Protein AF-A0A7Y5G060-F1 (afdb_monomer)

Sequence (558 aa):
VALEAPYTQWTRSRCHHPAQGDTVILSNWRYMDGGNAFTQLPQYATNIKKPFWGGWHDAADWDRNAYHLNACKTLLLAYELRPENFSDDELNIPESGNGIPDILDEARWGVDFFKRMQEDDGGIHGGIETWRHPATGVSCVTDTDQWYAYAPDPQVSFHYAAVACQMAYCLEVAGHAEFKSDYLNSARRAYDWAMHHILPGDETKVRDFRQYAAAWLFRLTGEAPFQEQFKKDNLVKTATTELELWDSHDQQWGVWTYVMTEQPNMDQGLKNMLAQAVERWAYSDHINSAEARGYRYGNDWWYPVVSGNATRPNIFPLMAAYAITGNAKYLSYCYTTCDYILGANPLNMCWVSGIGEKHPEEFMHLDSWFYNQEKGMAPGIIPYGPYWFEEGSPGGPWDPQWGRTTVYPAARLWPSHELWFENRYCPPTNEFTVHESIATAAAAFGFLSKPGGKFTGVAERKSEPVGNFRLLQNYPNPFNPATTIAFHLSAAGRVEVIIFDLSGRRVVTLLDAVRNAGSHTVAWEGKNANGEAVASGVYLAVVKFQRKTLSRKMLLVR

Nearest PDB structures (foldseek):
  4cj0-assembly1_A  TM=8.079E-01  e=3.418E-17  Acetivibrio thermocellus
  3osv-assembly3_D-3  TM=7.820E-01  e=1.694E-03  Pseudomonas aeruginosa
  3osv-assembly2_C-2  TM=7.201E-01  e=1.780E-03  Pseudomonas aeruginosa
  3c12-assembly1_A-2  TM=6.840E-01  e=2.514E-03  Xanthomonas campestris pv. campestris
  7eha-assembly1_C  TM=6.461E-01  e=3.731E-03  Salmonella enterica subsp. enterica serovar Typhimurium str. LT2

Foldseek 3Di:
DFDDPPQDPQGGDDFQFVVVVHKAWEFAAAVLVDDDCLPRQVVRTDPDIDGQDFDAQFWLFRWWFLLSLLLLVLLLLLCVLCVLLFFAQFRSDPCGPVLFGVSLVNSVRHLVRQLSQADPQLFTWGTKDFNDTDDPLDDRRRDPTHMYIHPRYLQSLLSSLLSLLSSCVSCVVSVNNVCNCVSNVSSVSSLVSSVVPQDPPCCQVNLLSLLSSLLSNCQVPVDPVSVVSNVVSDPCPALPDACDDPPGDNNPNSLLSLLPGDHPPRPVVSSVRSLSNLLVNLCVQFVVQLVPDPQSAGGGPPDFLWQQRQQFQPLVSLSSNCSNPVDCVSVVSLVSNVVSCCQSDPVSENQWALHDPHYQQAFNRSCCVNPVVVVGDDTRFGASAFDQDDPDDADPLQGLCNVQVPDPPRSNPPDRNVSGDRRRNHRTHGMHTSSGHRSSRVSSVSSVGDRPRHDPDSPPPPPPPPQDWDWDAWPPFQDAQKIKTKIFHNAWFWKWKWKAAPVRHTFDIQDTDTDGGTMDMTMDRCHGPVRHHHDFDKMKIWMDTDPDIDIDIGTYDD

Structure (mmCIF, N/CA/C/O backbone):
data_AF-A0A7Y5G060-F1
#
_entry.id   AF-A0A7Y5G060-F1
#
loop_
_atom_site.group_PDB
_atom_site.id
_atom_site.type_symbol
_atom_site.label_atom_id
_atom_site.label_alt_id
_atom_site.label_comp_id
_atom_site.label_asym_id
_atom_site.label_entity_id
_atom_site.label_seq_id
_atom_site.pdbx_PDB_ins_code
_atom_site.Cartn_x
_atom_site.Cartn_y
_atom_site.Cartn_z
_atom_site.occupancy
_atom_site.B_iso_or_equiv
_atom_site.auth_seq_id
_atom_site.auth_comp_id
_atom_site.auth_asym_id
_atom_site.auth_atom_id
_atom_site.pdbx_PDB_model_num
ATOM 1 N N . VAL A 1 1 ? 3.805 -18.579 2.756 1.00 88.12 1 VAL A N 1
ATOM 2 C CA . VAL A 1 1 ? 3.247 -19.761 2.044 1.00 88.12 1 VAL A CA 1
ATOM 3 C C . VAL A 1 1 ? 4.290 -20.372 1.124 1.00 88.12 1 VAL A C 1
ATOM 5 O O . VAL A 1 1 ? 5.342 -19.767 0.957 1.00 88.12 1 VAL A O 1
ATOM 8 N N . ALA A 1 2 ? 4.047 -21.576 0.597 1.00 91.62 2 ALA A N 1
ATOM 9 C CA . ALA A 1 2 ? 4.732 -22.003 -0.623 1.00 91.62 2 ALA A CA 1
ATOM 10 C C . ALA A 1 2 ? 4.058 -21.308 -1.817 1.00 91.62 2 ALA A C 1
ATOM 12 O O . ALA A 1 2 ? 2.860 -21.047 -1.764 1.00 91.62 2 ALA A O 1
ATOM 13 N N . LEU A 1 3 ? 4.826 -20.993 -2.852 1.00 91.38 3 LEU A N 1
ATOM 14 C CA . LEU A 1 3 ? 4.326 -20.506 -4.131 1.00 91.38 3 LEU A CA 1
ATOM 15 C C . LEU A 1 3 ? 4.361 -21.680 -5.106 1.00 91.38 3 LEU A C 1
ATOM 17 O O . LEU A 1 3 ? 5.422 -22.259 -5.336 1.00 91.38 3 LEU A O 1
ATOM 21 N N . GLU A 1 4 ? 3.223 -22.082 -5.652 1.00 90.69 4 GLU A N 1
ATOM 22 C CA . GLU A 1 4 ? 3.142 -23.291 -6.472 1.00 90.69 4 GLU A CA 1
ATOM 23 C C . GLU A 1 4 ? 2.068 -23.196 -7.555 1.00 90.69 4 GLU A C 1
ATOM 25 O O . GLU A 1 4 ? 1.219 -22.302 -7.554 1.00 90.69 4 GLU A O 1
ATOM 30 N N . ALA A 1 5 ? 2.136 -24.117 -8.515 1.00 86.69 5 ALA A N 1
ATOM 31 C CA . ALA A 1 5 ? 1.098 -24.269 -9.523 1.00 86.69 5 ALA A CA 1
ATOM 32 C C . ALA A 1 5 ? -0.219 -24.748 -8.869 1.00 86.69 5 ALA A C 1
ATOM 34 O O . ALA A 1 5 ? -0.162 -25.538 -7.927 1.00 86.69 5 ALA A O 1
ATOM 35 N N . PRO A 1 6 ? -1.397 -24.343 -9.384 1.00 86.81 6 PRO A N 1
ATOM 36 C CA . PRO A 1 6 ? -1.612 -23.546 -10.599 1.00 86.81 6 PRO A CA 1
ATOM 37 C C . PRO A 1 6 ? -1.550 -22.020 -10.393 1.00 86.81 6 PRO A C 1
ATOM 39 O O . PRO A 1 6 ? -1.682 -21.280 -11.365 1.00 86.81 6 PRO A O 1
ATOM 42 N N . TYR A 1 7 ? -1.342 -21.547 -9.163 1.00 86.44 7 TYR A N 1
ATOM 43 C CA . TYR A 1 7 ? -1.473 -20.131 -8.803 1.00 86.44 7 TYR A CA 1
ATOM 44 C C . TYR A 1 7 ? -0.363 -19.259 -9.391 1.00 86.44 7 TYR A C 1
ATOM 46 O O . TYR A 1 7 ? -0.606 -18.155 -9.870 1.00 86.44 7 TYR A O 1
ATOM 54 N N . THR A 1 8 ? 0.869 -19.771 -9.425 1.00 85.88 8 THR A N 1
ATOM 55 C CA . THR A 1 8 ? 1.995 -19.038 -10.008 1.00 85.88 8 THR A CA 1
ATOM 56 C C . THR A 1 8 ? 3.008 -19.943 -10.688 1.00 85.88 8 THR A C 1
ATOM 58 O O . THR A 1 8 ? 3.240 -21.090 -10.301 1.00 85.88 8 THR A O 1
ATOM 61 N N . GLN A 1 9 ? 3.651 -19.390 -11.714 1.00 82.94 9 GLN A N 1
ATOM 62 C CA . GLN A 1 9 ? 4.803 -19.998 -12.363 1.00 82.94 9 GLN A CA 1
ATOM 63 C C . GLN A 1 9 ? 6.103 -19.709 -11.601 1.00 82.94 9 GLN A C 1
ATOM 65 O O . GLN A 1 9 ? 7.044 -20.484 -11.739 1.00 82.94 9 GLN A O 1
ATOM 70 N N . TRP A 1 10 ? 6.170 -18.674 -10.751 1.00 87.19 10 TRP A N 1
ATOM 71 C CA . TRP A 1 10 ? 7.314 -18.381 -9.868 1.00 87.19 10 TRP A CA 1
ATOM 72 C C . TRP A 1 10 ? 7.240 -19.234 -8.602 1.00 87.19 10 TRP A C 1
ATOM 74 O O . TRP A 1 10 ? 6.983 -18.766 -7.495 1.00 87.19 10 TRP A O 1
ATOM 84 N N . THR A 1 11 ? 7.425 -20.537 -8.799 1.00 88.44 11 THR A N 1
ATOM 85 C CA . THR A 1 11 ? 7.341 -21.538 -7.740 1.00 88.44 11 THR A CA 1
ATOM 86 C C . THR A 1 11 ? 8.422 -21.339 -6.690 1.00 88.44 11 THR A C 1
ATOM 88 O O . THR A 1 11 ? 9.578 -21.106 -7.036 1.00 88.44 11 THR A O 1
ATOM 91 N N . ARG A 1 12 ? 8.065 -21.505 -5.420 1.00 90.25 12 ARG A N 1
ATOM 92 C CA . ARG A 1 12 ? 8.942 -21.346 -4.269 1.00 90.25 12 ARG A CA 1
ATOM 93 C C . ARG A 1 12 ? 8.497 -22.231 -3.122 1.00 90.25 12 ARG A C 1
ATOM 95 O O . ARG A 1 12 ? 7.341 -22.182 -2.713 1.00 90.25 12 ARG A O 1
ATOM 102 N N . SER A 1 13 ? 9.419 -22.996 -2.544 1.00 91.94 13 SER A N 1
ATOM 103 C CA . SER A 1 13 ? 9.142 -23.687 -1.280 1.00 91.94 13 SER A CA 1
ATOM 104 C C . SER A 1 13 ? 8.753 -22.681 -0.201 1.00 91.94 13 SER A C 1
ATOM 106 O O . SER A 1 13 ? 9.180 -21.528 -0.230 1.00 91.94 13 SER A O 1
ATOM 108 N N . ARG A 1 14 ? 7.967 -23.116 0.785 1.00 93.31 14 ARG A N 1
ATOM 109 C CA . ARG A 1 14 ? 7.648 -22.287 1.954 1.00 93.31 14 ARG A CA 1
ATOM 110 C C . ARG A 1 14 ? 8.937 -21.712 2.573 1.00 93.31 14 ARG A C 1
ATOM 112 O O . ARG A 1 14 ? 9.967 -22.382 2.562 1.00 93.31 14 ARG A O 1
ATOM 119 N N . CYS A 1 15 ? 8.873 -20.483 3.076 1.00 93.19 15 CYS A N 1
ATOM 120 C CA . CYS A 1 15 ? 9.932 -19.855 3.871 1.00 93.19 15 CYS A CA 1
ATOM 121 C C . CYS A 1 15 ? 9.335 -19.219 5.129 1.00 93.19 15 CYS A C 1
ATOM 123 O O . CYS A 1 15 ? 8.115 -18.998 5.175 1.00 93.19 15 CYS A O 1
ATOM 125 N N . HIS A 1 16 ? 10.206 -18.901 6.092 1.00 93.94 16 HIS A N 1
ATOM 126 C CA . HIS A 1 16 ? 9.917 -18.088 7.279 1.00 93.94 16 HIS A CA 1
ATOM 127 C C . HIS A 1 16 ? 8.633 -18.520 7.996 1.00 93.94 16 HIS A C 1
ATOM 129 O O . HIS A 1 16 ? 7.730 -17.723 8.264 1.00 93.94 16 HIS A O 1
ATOM 135 N N . HIS A 1 17 ? 8.517 -19.823 8.253 1.00 95.12 17 HIS A N 1
ATOM 136 C CA . HIS A 1 17 ? 7.314 -20.433 8.801 1.00 95.12 17 HIS A CA 1
ATOM 137 C C . HIS A 1 17 ? 7.647 -21.460 9.902 1.00 95.12 17 HIS A C 1
ATOM 139 O O . HIS A 1 17 ? 8.475 -22.340 9.685 1.00 95.12 17 HIS A O 1
ATOM 145 N N . PRO A 1 18 ? 6.925 -21.479 11.040 1.00 94.25 18 PRO A N 1
ATOM 146 C CA . PRO A 1 18 ? 7.187 -22.368 12.181 1.00 94.25 18 PRO A CA 1
ATOM 147 C C . PRO A 1 18 ? 7.260 -23.860 11.851 1.00 94.25 18 PRO A C 1
ATOM 149 O O . PRO A 1 18 ? 8.014 -24.604 12.466 1.00 94.25 18 PRO A O 1
ATOM 152 N N . ALA A 1 19 ? 6.503 -24.309 10.847 1.00 92.75 19 ALA A N 1
ATOM 153 C CA . ALA A 1 19 ? 6.589 -25.676 10.316 1.00 92.75 19 ALA A CA 1
ATOM 154 C C . ALA A 1 19 ? 7.990 -26.071 9.791 1.00 92.75 19 ALA A C 1
ATOM 156 O O . ALA A 1 19 ? 8.245 -27.257 9.609 1.00 92.75 19 ALA A O 1
ATOM 157 N N . GLN A 1 20 ? 8.881 -25.107 9.544 1.00 89.75 20 GLN A N 1
ATOM 158 C CA . GLN A 1 20 ? 10.278 -25.305 9.134 1.00 89.75 20 GLN A CA 1
ATOM 159 C C . GLN A 1 20 ? 11.261 -25.167 10.309 1.00 89.75 20 GLN A C 1
ATOM 161 O O . GLN A 1 20 ? 12.464 -25.298 10.121 1.00 89.75 20 GLN A O 1
ATOM 166 N N . GLY A 1 21 ? 10.755 -24.943 11.526 1.00 90.50 21 GLY A N 1
ATOM 167 C CA . GLY A 1 21 ? 11.561 -24.659 12.714 1.00 90.50 21 GLY A CA 1
ATOM 168 C C . GLY A 1 21 ? 11.846 -23.171 12.933 1.00 90.50 21 GLY A C 1
ATOM 169 O O . GLY A 1 21 ? 12.496 -22.826 13.921 1.00 90.50 21 GLY A O 1
ATOM 170 N N . ASP A 1 22 ? 11.338 -22.295 12.062 1.00 91.69 22 ASP A N 1
ATOM 171 C CA . ASP A 1 22 ? 11.556 -20.854 12.167 1.00 91.69 22 ASP A CA 1
ATOM 172 C C . ASP A 1 22 ? 10.872 -20.273 13.407 1.00 91.69 22 ASP A C 1
ATOM 174 O O . ASP A 1 22 ? 9.717 -20.574 13.725 1.00 91.69 22 ASP A O 1
ATOM 178 N N . THR A 1 23 ? 11.596 -19.410 14.115 1.00 95.19 23 THR A N 1
ATOM 179 C CA . THR A 1 23 ? 11.093 -18.706 15.296 1.00 95.19 23 THR A CA 1
ATOM 180 C C . THR A 1 23 ? 11.574 -17.267 15.295 1.00 95.19 23 THR A C 1
ATOM 182 O O . THR A 1 23 ? 12.684 -16.971 14.852 1.00 95.19 23 THR A O 1
ATOM 185 N N . VAL A 1 24 ? 10.745 -16.382 15.841 1.00 97.69 24 VAL A N 1
ATOM 186 C CA . VAL A 1 24 ? 11.029 -14.949 15.924 1.00 97.69 24 VAL A CA 1
ATOM 187 C C . VAL A 1 24 ? 11.282 -14.585 17.379 1.00 97.69 24 VAL A C 1
ATOM 189 O O . VAL A 1 24 ? 10.474 -14.921 18.248 1.00 97.69 24 VAL A O 1
ATOM 192 N N . ILE A 1 25 ? 12.413 -13.938 17.659 1.00 98.50 25 ILE A N 1
ATOM 193 C CA . ILE A 1 25 ? 12.756 -13.471 19.006 1.00 98.50 25 ILE A CA 1
ATOM 194 C C . ILE A 1 25 ? 12.044 -12.146 19.266 1.00 98.50 25 ILE A C 1
ATOM 196 O O . ILE A 1 25 ? 12.131 -11.224 18.463 1.00 98.50 25 ILE A O 1
ATOM 200 N N . LEU A 1 26 ? 11.354 -12.018 20.396 1.00 98.62 26 LEU A N 1
ATOM 201 C CA . LEU A 1 26 ? 10.749 -10.737 20.760 1.00 98.62 26 LEU A CA 1
ATOM 202 C C . LEU A 1 26 ? 11.822 -9.749 21.208 1.00 98.62 26 LEU A C 1
ATOM 204 O O . LEU A 1 26 ? 12.703 -10.117 21.985 1.00 98.62 26 LEU A O 1
ATOM 208 N N . SER A 1 27 ? 11.714 -8.501 20.769 1.00 98.44 27 SER A N 1
ATOM 209 C CA . SER A 1 27 ? 12.499 -7.369 21.249 1.00 98.44 27 SER A CA 1
ATOM 210 C C . SER A 1 27 ? 11.627 -6.437 22.089 1.00 98.44 27 SER A C 1
ATOM 212 O O . SER A 1 27 ? 10.432 -6.307 21.841 1.00 98.44 27 SER A O 1
ATOM 214 N N . ASN A 1 28 ? 12.228 -5.761 23.068 1.00 98.06 28 ASN A N 1
ATOM 215 C CA . ASN A 1 28 ? 11.569 -4.697 23.834 1.00 98.06 28 ASN A CA 1
ATOM 216 C C . ASN A 1 28 ? 11.631 -3.324 23.133 1.00 98.06 28 ASN A C 1
ATOM 218 O O . ASN A 1 28 ? 11.202 -2.328 23.709 1.00 98.06 28 ASN A O 1
ATOM 222 N N . TRP A 1 29 ? 12.172 -3.252 21.911 1.00 98.06 29 TRP A N 1
ATOM 223 C CA . TRP A 1 29 ? 12.238 -2.020 21.125 1.00 98.06 29 TRP A CA 1
ATOM 224 C C . TRP A 1 29 ? 10.929 -1.759 20.3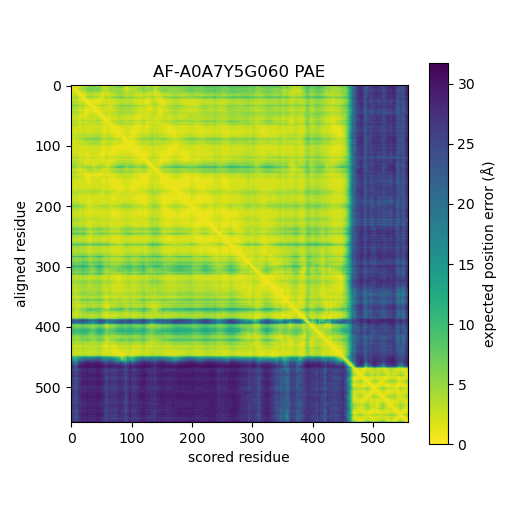73 1.00 98.06 29 TRP A C 1
ATOM 226 O O . TRP A 1 29 ? 10.482 -2.616 19.608 1.00 98.06 29 TRP A O 1
ATOM 236 N N . ARG A 1 30 ? 10.315 -0.587 20.570 1.00 97.69 30 ARG A N 1
ATOM 237 C CA . ARG A 1 30 ? 9.063 -0.210 19.894 1.00 97.69 30 ARG A CA 1
ATOM 238 C C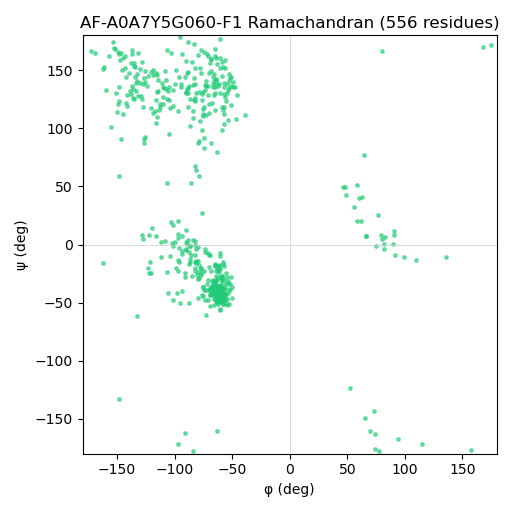 . ARG A 1 30 ? 9.343 0.319 18.492 1.00 97.69 30 ARG A C 1
ATOM 240 O O . ARG A 1 30 ? 10.396 0.896 18.232 1.00 97.69 30 ARG A O 1
ATOM 247 N N . TYR A 1 31 ? 8.383 0.158 17.591 1.00 96.44 31 TYR A N 1
ATOM 248 C CA . TYR A 1 31 ? 8.516 0.639 16.218 1.00 96.44 31 TYR A CA 1
ATOM 249 C C . TYR A 1 31 ? 8.575 2.174 16.169 1.00 96.44 31 TYR A C 1
ATOM 251 O O . TYR A 1 31 ? 9.444 2.756 15.522 1.00 96.44 31 TYR A O 1
ATOM 259 N N . MET A 1 32 ? 7.716 2.838 16.947 1.00 95.44 32 MET A N 1
ATOM 260 C CA . MET A 1 32 ? 7.609 4.298 17.032 1.00 95.44 32 MET A CA 1
ATOM 261 C C . MET A 1 32 ? 8.805 5.001 17.703 1.00 95.44 32 MET A C 1
ATOM 263 O O . MET A 1 32 ? 8.886 6.237 17.697 1.00 95.44 32 MET A O 1
ATOM 267 N N . ASP A 1 33 ? 9.723 4.241 18.309 1.00 96.00 33 ASP A N 1
ATOM 268 C CA . ASP A 1 33 ? 10.975 4.771 18.866 1.00 96.00 33 ASP A CA 1
ATOM 269 C C . ASP A 1 33 ? 12.035 5.008 17.776 1.00 96.00 33 ASP A C 1
ATOM 271 O O . ASP A 1 33 ? 12.996 5.749 17.995 1.00 96.00 33 ASP A O 1
ATOM 275 N N . GLY A 1 34 ? 11.826 4.457 16.573 1.00 93.44 34 GLY A N 1
ATOM 276 C CA . GLY A 1 34 ? 12.674 4.679 15.406 1.00 93.44 34 GLY A CA 1
ATOM 277 C C . GLY A 1 34 ? 14.089 4.119 15.569 1.00 93.44 34 GLY A C 1
ATOM 278 O O . GLY A 1 34 ? 14.315 3.111 16.239 1.00 93.44 34 GLY A O 1
ATOM 279 N N . GLY A 1 35 ? 15.064 4.769 14.930 1.00 94.38 35 GLY A N 1
ATOM 280 C CA . GLY A 1 35 ? 16.462 4.331 14.931 1.00 94.38 35 GLY A CA 1
ATOM 281 C C . GLY A 1 35 ? 16.748 3.159 13.985 1.00 94.38 35 GLY A C 1
ATOM 282 O O . GLY A 1 35 ? 15.884 2.697 13.246 1.00 94.38 35 GLY A O 1
ATOM 283 N N . ASN A 1 36 ? 17.999 2.693 13.980 1.00 95.62 36 ASN A N 1
ATOM 284 C CA . ASN A 1 36 ? 18.421 1.598 13.108 1.00 95.62 36 ASN A CA 1
ATOM 285 C C . ASN A 1 36 ? 17.963 0.239 13.669 1.00 95.62 36 ASN A C 1
ATOM 287 O O . ASN A 1 36 ? 18.540 -0.266 14.636 1.00 95.62 36 ASN A O 1
ATOM 291 N N . ALA A 1 37 ? 16.954 -0.364 13.041 1.00 95.00 37 ALA A N 1
ATOM 292 C CA . ALA A 1 37 ? 16.385 -1.650 13.442 1.00 95.00 37 ALA A CA 1
ATOM 293 C C . ALA A 1 37 ? 17.440 -2.757 13.602 1.00 95.00 37 ALA A C 1
ATOM 295 O O . ALA A 1 37 ? 17.405 -3.495 14.588 1.00 95.00 37 ALA A O 1
ATOM 296 N N . PHE A 1 38 ? 18.439 -2.789 12.713 1.00 96.38 38 PHE A N 1
ATOM 297 C CA . PHE A 1 38 ? 19.516 -3.783 12.707 1.00 96.38 38 PHE A CA 1
ATOM 298 C C . PHE A 1 38 ? 20.343 -3.799 13.990 1.00 96.38 38 PHE A C 1
ATOM 300 O O . PHE A 1 38 ? 20.885 -4.831 14.377 1.00 96.38 38 PHE A O 1
ATOM 307 N N . THR A 1 39 ? 20.434 -2.654 14.666 1.00 97.12 39 THR A N 1
ATOM 308 C CA . THR A 1 39 ? 21.139 -2.536 15.943 1.00 97.12 39 THR A CA 1
ATOM 309 C C . THR A 1 39 ? 20.188 -2.617 17.125 1.00 97.12 39 THR A C 1
ATOM 311 O O . THR A 1 39 ? 20.501 -3.270 18.117 1.00 97.12 39 THR A O 1
ATOM 314 N N . GLN A 1 40 ? 19.024 -1.970 17.025 1.00 97.81 40 GLN A N 1
ATOM 315 C CA . GLN A 1 40 ? 18.103 -1.844 18.150 1.00 97.81 40 GLN A CA 1
ATOM 316 C C . GLN A 1 40 ? 17.432 -3.184 18.479 1.00 97.81 40 GLN A C 1
ATOM 318 O O . GLN A 1 40 ? 17.433 -3.612 19.632 1.00 97.81 40 GLN A O 1
ATOM 323 N N . LEU A 1 41 ? 16.913 -3.904 17.481 1.00 97.88 41 LEU A N 1
ATOM 324 C CA . LEU 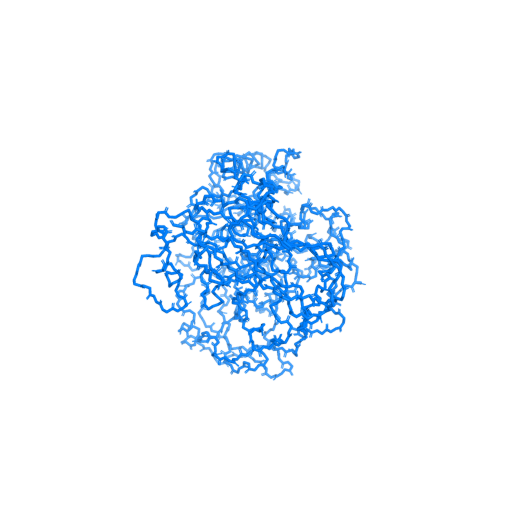A 1 41 ? 16.172 -5.139 17.737 1.00 97.88 41 LEU A CA 1
ATOM 325 C C . LEU A 1 41 ? 17.017 -6.212 18.441 1.00 97.88 41 LEU A C 1
ATOM 327 O O . LEU A 1 41 ? 16.540 -6.728 19.460 1.00 97.88 41 LEU A O 1
ATOM 331 N N . PRO A 1 42 ? 18.264 -6.504 18.008 1.00 97.75 42 PRO A N 1
ATOM 332 C CA . PRO A 1 42 ? 19.125 -7.449 18.715 1.00 97.75 42 PRO A CA 1
ATOM 333 C C . PRO A 1 42 ? 19.567 -6.944 20.089 1.00 97.75 42 PRO A C 1
ATOM 335 O O . PRO A 1 42 ? 19.663 -7.737 21.023 1.00 97.75 42 PRO A O 1
ATOM 338 N N . GLN A 1 43 ? 19.823 -5.639 20.237 1.00 97.94 43 GLN A N 1
ATOM 339 C CA . GLN A 1 43 ? 20.244 -5.047 21.511 1.00 97.94 43 GLN A CA 1
ATOM 340 C C . GLN A 1 43 ? 19.180 -5.212 22.605 1.00 97.94 43 GLN A C 1
ATOM 342 O O . GLN A 1 43 ? 19.525 -5.461 23.760 1.00 97.94 43 GLN A O 1
ATOM 347 N N . TYR A 1 44 ? 17.901 -5.090 22.245 1.00 98.25 44 TYR A N 1
ATOM 348 C CA . TYR A 1 44 ? 16.765 -5.218 23.163 1.00 98.25 44 TYR A CA 1
ATOM 349 C C . TYR A 1 44 ? 16.065 -6.581 23.070 1.00 98.25 44 TYR A C 1
ATOM 351 O O . TYR A 1 44 ? 14.935 -6.731 23.544 1.00 98.25 44 TYR A O 1
ATOM 359 N N . ALA A 1 45 ? 16.718 -7.578 22.468 1.00 98.31 45 ALA A N 1
ATOM 360 C CA . ALA A 1 45 ? 16.182 -8.922 22.331 1.00 98.31 45 ALA A CA 1
ATOM 361 C C . ALA A 1 45 ? 15.926 -9.580 23.697 1.00 98.31 45 ALA A C 1
ATOM 363 O O . ALA A 1 45 ? 16.726 -9.502 24.630 1.00 98.31 45 ALA A O 1
ATOM 364 N N . THR A 1 46 ? 14.797 -10.271 23.796 1.00 98.38 46 THR A N 1
ATOM 365 C CA . THR A 1 46 ? 14.411 -11.084 24.949 1.00 98.38 46 THR A CA 1
ATOM 366 C C . THR A 1 46 ? 14.790 -12.551 24.724 1.00 98.38 46 THR A C 1
ATOM 368 O O . THR A 1 46 ? 15.263 -12.943 23.660 1.00 98.38 46 THR A O 1
ATOM 371 N N . ASN A 1 47 ? 14.522 -13.404 25.715 1.00 97.69 47 ASN A N 1
ATOM 372 C CA . ASN A 1 47 ? 14.626 -14.859 25.557 1.00 97.69 47 ASN A CA 1
ATOM 373 C C . ASN A 1 47 ? 13.322 -15.505 25.049 1.00 97.69 47 ASN A C 1
ATOM 375 O O . ASN A 1 47 ? 13.230 -16.732 24.985 1.00 97.69 47 ASN A O 1
ATOM 379 N N . ILE A 1 48 ? 12.299 -14.705 24.729 1.00 98.19 48 ILE A N 1
ATOM 380 C CA . ILE A 1 48 ? 10.990 -15.197 24.298 1.00 98.19 48 ILE A CA 1
ATOM 381 C C . ILE A 1 48 ? 11.003 -15.374 22.783 1.00 98.19 48 ILE A C 1
ATOM 383 O O . ILE A 1 48 ? 11.370 -14.468 22.037 1.00 98.19 48 ILE A O 1
ATOM 387 N N . LYS A 1 49 ? 10.560 -16.549 22.338 1.00 97.81 49 LYS A N 1
ATOM 388 C CA . LYS A 1 49 ? 10.393 -16.890 20.928 1.00 97.81 49 LYS A CA 1
ATOM 389 C C . LYS A 1 49 ? 8.919 -17.100 20.620 1.00 97.81 49 LYS A C 1
ATOM 391 O O . LYS A 1 49 ? 8.243 -17.830 21.345 1.00 97.81 49 LYS A O 1
ATOM 396 N N . LYS A 1 50 ? 8.434 -16.494 19.538 1.00 97.56 50 LYS A N 1
ATOM 397 C CA . LYS A 1 50 ? 7.061 -16.655 19.051 1.00 97.56 50 LYS A CA 1
ATOM 398 C C . LYS A 1 50 ? 7.059 -17.249 17.637 1.00 97.56 50 LYS A C 1
ATOM 400 O O . LYS A 1 50 ? 7.962 -16.963 16.845 1.00 97.56 50 LYS A O 1
ATOM 405 N N . PRO A 1 51 ? 6.056 -18.075 17.300 1.00 96.50 51 PRO A N 1
ATOM 406 C CA . PRO A 1 51 ? 5.927 -18.688 15.985 1.00 96.50 51 PRO A CA 1
ATOM 407 C C . PRO A 1 51 ? 5.190 -17.748 15.014 1.00 96.50 51 PRO A C 1
ATOM 409 O O . PRO A 1 51 ? 4.182 -18.140 14.435 1.00 96.50 51 PRO A O 1
ATOM 412 N N . PHE A 1 52 ? 5.626 -16.494 14.866 1.00 96.94 52 PHE A N 1
ATOM 413 C CA . PHE A 1 52 ? 5.007 -15.566 13.911 1.00 96.94 52 PHE A CA 1
ATOM 414 C C . PHE A 1 52 ? 5.379 -15.941 12.464 1.00 96.94 52 PHE A C 1
ATOM 416 O O . PHE A 1 52 ? 6.510 -16.342 12.203 1.00 96.94 52 PHE A O 1
ATOM 423 N N . TRP A 1 53 ? 4.432 -15.832 11.526 1.00 96.06 53 TRP A N 1
ATOM 424 C CA . TRP A 1 53 ? 4.605 -16.216 10.110 1.00 96.06 53 TRP A CA 1
ATOM 425 C C . TRP A 1 53 ? 3.688 -15.430 9.176 1.00 96.06 53 TRP A C 1
ATOM 427 O O . TRP A 1 53 ? 2.832 -14.718 9.656 1.00 96.06 53 TRP A O 1
ATOM 437 N N . GLY A 1 54 ? 3.790 -15.569 7.856 1.00 95.31 54 GLY A N 1
ATOM 438 C CA . GLY A 1 54 ? 2.858 -14.921 6.914 1.00 95.31 54 GLY A CA 1
ATOM 439 C C . GLY A 1 54 ? 3.087 -13.414 6.759 1.00 95.31 54 GLY A C 1
ATOM 440 O O . GLY A 1 54 ? 4.158 -12.927 7.112 1.00 95.31 54 GLY A O 1
ATOM 441 N N . GLY A 1 55 ? 2.096 -12.704 6.210 1.00 95.88 55 GLY A N 1
ATOM 442 C CA . GLY A 1 55 ? 2.304 -11.354 5.678 1.00 95.88 55 GLY A CA 1
ATOM 443 C C . GLY A 1 55 ? 3.069 -11.387 4.350 1.00 95.88 55 GLY A C 1
ATOM 444 O O . GLY A 1 55 ? 3.354 -12.466 3.813 1.00 95.88 55 GLY A O 1
ATOM 445 N N . TRP A 1 56 ? 3.384 -10.212 3.818 1.00 96.25 56 TRP A N 1
ATOM 446 C CA . TRP A 1 56 ? 4.166 -10.065 2.591 1.00 96.25 56 TRP A CA 1
ATOM 447 C C . TRP A 1 56 ? 5.621 -9.769 2.916 1.00 96.25 56 TRP A C 1
ATOM 449 O O . TRP A 1 56 ? 5.901 -9.140 3.921 1.00 96.25 56 TRP A O 1
ATOM 459 N N . HIS A 1 57 ? 6.552 -10.185 2.068 1.00 95.69 57 HIS A N 1
ATOM 460 C CA . HIS A 1 57 ? 7.886 -9.588 2.098 1.00 95.69 57 HIS A CA 1
ATOM 461 C C . HIS A 1 57 ? 7.764 -8.111 1.697 1.00 95.69 57 HIS A C 1
ATOM 463 O O . HIS A 1 57 ? 7.015 -7.828 0.763 1.00 95.69 57 HIS A O 1
ATOM 469 N N . ASP A 1 58 ? 8.421 -7.184 2.403 1.00 95.31 58 ASP A N 1
ATOM 470 C CA . ASP A 1 58 ? 8.209 -5.751 2.163 1.00 95.31 58 ASP A CA 1
ATOM 471 C C . ASP A 1 58 ? 8.607 -5.319 0.762 1.00 95.31 58 ASP A C 1
ATOM 473 O O . ASP A 1 58 ? 7.875 -4.568 0.123 1.00 95.31 58 ASP A O 1
ATOM 477 N N . ALA A 1 59 ? 9.761 -5.790 0.308 1.00 94.44 59 ALA A N 1
ATOM 478 C CA . ALA A 1 59 ? 10.434 -5.258 -0.857 1.00 94.44 59 ALA A CA 1
ATOM 479 C C . ALA A 1 59 ? 11.211 -6.361 -1.588 1.00 94.44 59 ALA A C 1
ATOM 481 O O . ALA A 1 59 ? 10.690 -7.444 -1.879 1.00 94.44 59 ALA A O 1
ATOM 482 N N . ALA A 1 60 ? 12.465 -6.072 -1.930 1.00 91.25 60 ALA A N 1
ATOM 483 C CA . ALA A 1 60 ? 13.375 -7.036 -2.518 1.00 91.25 60 ALA A CA 1
ATOM 484 C C . ALA A 1 60 ? 13.960 -8.014 -1.490 1.00 91.25 60 ALA A C 1
ATOM 486 O O . ALA A 1 60 ? 14.390 -9.104 -1.880 1.00 91.25 60 ALA A O 1
ATOM 487 N N . ASP A 1 61 ? 14.010 -7.610 -0.224 1.00 91.31 61 ASP A N 1
ATOM 488 C CA . ASP A 1 61 ? 14.283 -8.424 0.953 1.00 91.31 61 ASP A CA 1
ATOM 489 C C . ASP A 1 61 ? 12.983 -8.982 1.552 1.00 91.31 61 ASP A C 1
ATOM 491 O O . ASP A 1 61 ? 11.992 -9.147 0.841 1.00 91.31 61 ASP A O 1
ATOM 495 N N . TRP A 1 62 ? 13.014 -9.434 2.809 1.00 94.38 62 TRP A N 1
ATOM 496 C CA . TRP A 1 62 ? 11.990 -10.339 3.346 1.00 94.38 62 TRP A CA 1
ATOM 497 C C . TRP A 1 62 ? 11.376 -9.882 4.663 1.00 94.38 62 TRP A C 1
ATOM 499 O O . TRP A 1 62 ? 10.660 -10.672 5.284 1.00 94.38 62 TRP A O 1
ATOM 509 N N . ASP A 1 63 ? 11.664 -8.669 5.135 1.00 95.44 63 ASP A N 1
ATOM 510 C CA . ASP A 1 63 ? 11.076 -8.147 6.365 1.00 95.44 63 ASP A CA 1
ATOM 511 C C . ASP A 1 63 ? 9.561 -7.957 6.233 1.00 95.44 63 ASP A C 1
ATOM 513 O O . ASP A 1 63 ? 8.968 -8.007 5.151 1.00 95.44 63 ASP A O 1
ATOM 517 N N . ARG A 1 64 ? 8.912 -7.851 7.392 1.00 96.12 64 ARG A N 1
ATOM 518 C CA . ARG A 1 64 ? 7.478 -7.589 7.506 1.00 96.12 64 ARG A CA 1
ATOM 519 C C . ARG A 1 64 ? 7.295 -6.393 8.415 1.00 96.12 64 ARG A C 1
ATOM 521 O O . ARG A 1 64 ? 7.214 -6.581 9.626 1.00 96.12 64 ARG A O 1
ATOM 528 N N . ASN A 1 65 ? 7.249 -5.182 7.883 1.00 93.44 65 ASN A N 1
ATOM 529 C CA . ASN A 1 65 ? 7.185 -3.978 8.711 1.00 93.44 65 ASN A CA 1
ATOM 530 C C . ASN A 1 65 ? 5.752 -3.480 8.967 1.00 93.44 65 ASN A C 1
ATOM 532 O O . ASN A 1 65 ? 4.797 -3.832 8.276 1.00 93.44 65 ASN A O 1
ATOM 536 N N . ALA A 1 66 ? 5.598 -2.609 9.969 1.00 96.25 66 ALA A N 1
ATOM 537 C CA . ALA A 1 66 ? 4.306 -2.037 10.352 1.00 96.25 66 ALA A CA 1
ATOM 538 C C . ALA A 1 66 ? 3.611 -1.213 9.247 1.00 96.25 66 ALA A C 1
ATOM 540 O O . ALA A 1 66 ? 2.386 -1.054 9.296 1.00 96.25 66 ALA A O 1
ATOM 541 N N . TYR A 1 67 ? 4.336 -0.714 8.236 1.00 94.75 67 TYR A N 1
ATOM 542 C CA . TYR A 1 67 ? 3.717 -0.035 7.094 1.00 94.75 67 TYR A CA 1
ATOM 543 C C . TYR A 1 67 ? 2.936 -0.990 6.188 1.00 94.75 67 TYR A C 1
ATOM 545 O O . TYR A 1 67 ? 2.144 -0.523 5.376 1.00 94.75 67 TYR A O 1
ATOM 553 N N . HIS A 1 68 ? 3.019 -2.311 6.368 1.00 97.81 68 HIS A N 1
ATOM 554 C CA . HIS A 1 68 ? 2.174 -3.269 5.635 1.00 97.81 68 HIS A CA 1
ATOM 555 C C . HIS A 1 68 ? 0.682 -3.094 5.945 1.00 97.81 68 HIS A C 1
ATOM 557 O O . HIS A 1 68 ? -0.173 -3.434 5.127 1.00 97.81 68 HIS A O 1
ATOM 563 N N . LEU A 1 69 ? 0.338 -2.463 7.072 1.00 98.50 69 LEU A N 1
ATOM 564 C CA . LEU A 1 69 ? -1.029 -2.008 7.338 1.00 98.50 69 LEU A CA 1
ATOM 565 C C . LEU A 1 69 ? -1.493 -0.923 6.341 1.00 98.50 69 LEU A C 1
ATOM 567 O O . LEU A 1 69 ? -2.684 -0.854 6.040 1.00 98.50 69 LEU A O 1
ATOM 571 N N . ASN A 1 70 ? -0.580 -0.132 5.754 1.00 97.69 70 ASN A N 1
ATOM 572 C CA . ASN A 1 70 ? -0.897 0.778 4.645 1.00 97.69 70 ASN A CA 1
ATOM 573 C C . ASN A 1 70 ? -1.237 0.014 3.355 1.00 97.69 70 ASN A C 1
ATOM 575 O O . ASN A 1 70 ? -2.149 0.416 2.633 1.00 97.69 70 ASN A O 1
ATOM 579 N N . ALA A 1 71 ? -0.563 -1.106 3.077 1.00 97.62 71 ALA A N 1
ATOM 580 C CA . ALA A 1 71 ? -0.946 -1.973 1.962 1.00 97.62 71 ALA A CA 1
ATOM 581 C C . ALA A 1 71 ? -2.359 -2.540 2.188 1.00 97.62 71 ALA A C 1
ATOM 583 O O . ALA A 1 71 ? -3.229 -2.418 1.332 1.00 97.62 71 ALA A O 1
ATOM 584 N N . CYS A 1 72 ? -2.636 -3.045 3.394 1.00 98.62 72 CYS A N 1
ATOM 585 C CA . CYS A 1 72 ? -3.960 -3.561 3.747 1.00 98.62 72 CYS A CA 1
ATOM 586 C C . CYS A 1 72 ? -5.062 -2.500 3.570 1.00 98.62 72 CYS A C 1
ATOM 588 O O . CYS A 1 72 ? -6.059 -2.751 2.897 1.00 98.62 72 CYS A O 1
ATOM 590 N N . LYS A 1 73 ? -4.884 -1.294 4.133 1.00 97.62 73 LYS A N 1
ATOM 591 C CA . LYS A 1 73 ? -5.918 -0.244 4.090 1.00 97.62 73 LYS A CA 1
ATOM 592 C C . LYS A 1 73 ? -6.190 0.289 2.6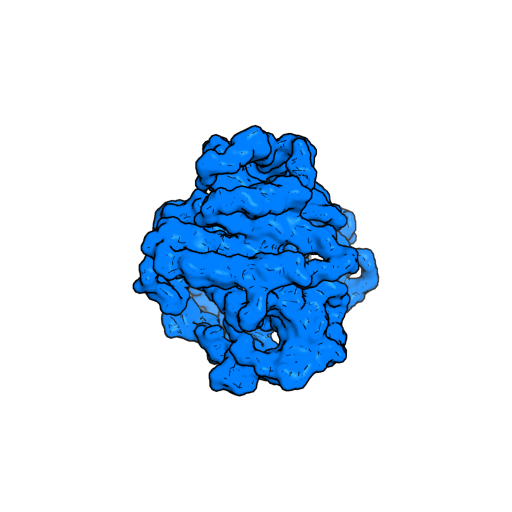81 1.00 97.62 73 LYS A C 1
ATOM 594 O O . LYS A 1 73 ? -7.310 0.700 2.397 1.00 97.62 73 LYS A O 1
ATOM 599 N N . THR A 1 74 ? -5.189 0.290 1.799 1.00 97.06 74 THR A N 1
ATOM 600 C CA . THR A 1 74 ? -5.339 0.763 0.411 1.00 97.06 74 THR A CA 1
ATOM 601 C C . THR A 1 74 ? -6.079 -0.256 -0.453 1.00 97.06 74 THR A C 1
ATOM 603 O O . THR A 1 74 ? -7.003 0.132 -1.167 1.00 97.06 74 THR A O 1
ATOM 606 N N . LEU A 1 75 ? -5.756 -1.551 -0.332 1.00 98.19 75 LEU A N 1
ATOM 607 C CA . LEU A 1 75 ? -6.515 -2.630 -0.980 1.00 98.19 75 LEU A CA 1
ATOM 608 C C . LEU A 1 75 ? -7.979 -2.630 -0.522 1.00 98.19 75 LEU A C 1
ATOM 610 O O . LEU A 1 75 ? -8.896 -2.636 -1.344 1.00 98.19 75 LEU A O 1
ATOM 614 N N . LEU A 1 76 ? -8.195 -2.531 0.793 1.00 98.75 76 LEU A N 1
ATOM 615 C CA . LEU A 1 76 ? -9.535 -2.461 1.369 1.00 98.75 76 LEU A CA 1
ATOM 616 C C . LEU A 1 76 ? -10.295 -1.205 0.939 1.00 98.75 76 LEU A C 1
ATOM 618 O O . LEU A 1 76 ? -11.488 -1.296 0.675 1.00 98.75 76 LEU A O 1
ATOM 622 N N . LEU A 1 77 ? -9.630 -0.050 0.815 1.00 98.06 77 LEU A N 1
ATOM 623 C CA . LEU A 1 77 ? -10.265 1.171 0.313 1.00 98.06 77 LEU A CA 1
ATOM 624 C C . LEU A 1 77 ? -10.767 0.986 -1.124 1.00 98.06 77 LEU A C 1
ATOM 626 O O . LEU A 1 77 ? -11.862 1.436 -1.447 1.00 98.06 77 LEU A O 1
ATOM 630 N N . ALA A 1 78 ? -9.997 0.328 -1.995 1.00 97.25 78 ALA A N 1
ATOM 631 C CA . ALA A 1 78 ? -10.437 0.093 -3.368 1.00 97.25 78 ALA A CA 1
ATOM 632 C C . ALA A 1 78 ? -11.732 -0.730 -3.405 1.00 97.25 78 ALA A C 1
ATOM 634 O O . ALA A 1 78 ? -12.687 -0.324 -4.070 1.00 97.25 78 ALA A O 1
ATOM 635 N N . TYR A 1 79 ? -11.781 -1.822 -2.634 1.00 98.00 79 TYR A N 1
ATOM 636 C CA . TYR A 1 79 ? -12.987 -2.635 -2.488 1.00 98.00 79 TYR A CA 1
ATOM 637 C C . TYR A 1 79 ? -14.139 -1.848 -1.860 1.00 98.00 79 TYR A C 1
ATOM 639 O O . TYR A 1 79 ? -15.252 -1.872 -2.369 1.00 98.00 79 TYR A O 1
ATOM 647 N N . GLU A 1 80 ? -13.882 -1.102 -0.787 1.00 97.69 80 GLU A N 1
ATOM 648 C CA . GLU A 1 80 ? -14.889 -0.303 -0.088 1.00 97.69 80 GLU A CA 1
ATOM 649 C C . GLU A 1 80 ? -15.606 0.683 -1.024 1.00 97.69 80 GLU A C 1
ATOM 651 O O . GLU A 1 80 ? -16.824 0.848 -0.941 1.00 97.69 80 GLU A O 1
ATOM 656 N N . LEU A 1 81 ? -14.857 1.343 -1.911 1.00 96.94 81 LEU A N 1
ATOM 657 C CA . LEU A 1 81 ? -15.395 2.367 -2.809 1.00 96.94 81 LEU A CA 1
ATOM 658 C C . LEU A 1 81 ? -16.061 1.798 -4.072 1.00 96.94 81 LEU A C 1
ATOM 660 O O . LEU A 1 81 ? -16.843 2.506 -4.721 1.00 96.94 81 LEU A O 1
ATOM 664 N N . ARG A 1 82 ? -15.699 0.569 -4.460 1.00 95.75 82 ARG A N 1
ATOM 665 C CA . ARG A 1 82 ? -16.102 -0.096 -5.709 1.00 95.75 82 ARG A CA 1
ATOM 666 C C . ARG A 1 82 ? -16.205 -1.617 -5.542 1.00 95.75 82 ARG A C 1
ATOM 668 O O . ARG A 1 82 ? -15.510 -2.345 -6.254 1.00 95.75 82 ARG A O 1
ATOM 675 N N . PRO A 1 83 ? -17.051 -2.136 -4.639 1.00 96.25 83 PRO A N 1
ATOM 676 C CA . PRO A 1 83 ? -17.134 -3.579 -4.414 1.00 96.25 83 PRO A CA 1
ATOM 677 C C . PRO A 1 83 ? -17.530 -4.340 -5.688 1.00 96.25 83 PRO A C 1
ATOM 679 O O . PRO A 1 83 ? -17.101 -5.467 -5.895 1.00 96.25 83 PRO A O 1
ATOM 682 N N . GLU A 1 84 ? -18.278 -3.707 -6.597 1.00 94.81 84 GLU A N 1
ATOM 683 C CA . GLU A 1 84 ? -18.686 -4.278 -7.881 1.00 94.81 84 GLU A CA 1
ATOM 684 C C . GLU A 1 84 ? -17.529 -4.571 -8.852 1.00 94.81 84 GLU A C 1
ATOM 686 O O . GLU A 1 84 ? -17.715 -5.321 -9.816 1.00 94.81 84 GLU A O 1
ATOM 691 N N . ASN A 1 85 ? -16.353 -3.975 -8.632 1.00 94.25 85 ASN A N 1
ATOM 692 C CA . ASN A 1 85 ? -15.174 -4.186 -9.471 1.00 94.25 85 ASN A CA 1
ATOM 693 C C . ASN A 1 85 ? -14.468 -5.507 -9.200 1.00 94.25 85 ASN A C 1
ATOM 695 O O . ASN A 1 85 ? -13.753 -5.976 -10.085 1.00 94.25 85 ASN A O 1
ATOM 699 N N . PHE A 1 86 ? -14.700 -6.085 -8.026 1.00 95.06 86 PHE A N 1
ATOM 700 C CA . PHE A 1 86 ? -13.955 -7.223 -7.524 1.00 95.06 86 PHE A CA 1
ATOM 701 C C . PHE A 1 86 ? -14.858 -8.441 -7.399 1.00 95.06 86 PHE A C 1
ATOM 703 O O . PHE A 1 86 ? -16.047 -8.331 -7.086 1.00 95.06 86 PHE A O 1
ATOM 710 N N . SER A 1 87 ? -14.300 -9.616 -7.650 1.00 93.56 87 SER A N 1
ATOM 711 C CA . SER A 1 87 ? -15.024 -10.878 -7.515 1.00 93.56 87 SER A CA 1
ATOM 712 C C . SER A 1 87 ? -14.135 -11.983 -6.970 1.00 93.56 87 SER A C 1
ATOM 714 O O . SER A 1 87 ? -12.915 -11.891 -7.029 1.00 93.56 87 SER A O 1
ATOM 716 N N . ASP A 1 88 ? -14.768 -13.035 -6.466 1.00 93.88 88 ASP A N 1
ATOM 717 C CA . ASP A 1 88 ? -14.104 -14.319 -6.240 1.00 93.88 88 ASP A CA 1
ATOM 718 C C . ASP A 1 88 ? -13.568 -14.880 -7.578 1.00 93.88 88 ASP A C 1
ATOM 720 O O . ASP A 1 88 ? -14.120 -14.583 -8.650 1.00 93.88 88 ASP A O 1
ATOM 724 N N . ASP A 1 89 ? -12.499 -15.673 -7.517 1.00 89.44 89 ASP A N 1
ATOM 725 C CA . ASP A 1 89 ? -11.752 -16.243 -8.648 1.00 89.44 89 ASP A CA 1
ATOM 726 C C . ASP A 1 89 ? -11.103 -15.200 -9.583 1.00 89.44 89 ASP A C 1
ATOM 728 O O . ASP A 1 89 ? -10.808 -15.486 -10.756 1.00 89.44 89 ASP A O 1
ATOM 732 N N . GLU A 1 90 ? -10.897 -13.965 -9.120 1.00 89.56 90 GLU A N 1
ATOM 733 C CA . GLU A 1 90 ? -10.376 -12.900 -9.975 1.00 89.56 90 GLU A CA 1
ATOM 734 C C . GLU A 1 90 ? -8.851 -12.863 -10.087 1.00 89.56 90 GLU A C 1
ATOM 736 O O . GLU A 1 90 ? -8.408 -12.378 -11.118 1.00 89.56 90 GLU A O 1
ATOM 741 N N . LEU A 1 91 ? -8.066 -13.325 -9.101 1.00 89.25 91 LEU A N 1
ATOM 742 C CA . LEU A 1 91 ? -6.599 -13.179 -9.002 1.00 89.25 91 LEU A CA 1
ATOM 743 C C . LEU A 1 91 ? -5.823 -14.497 -9.163 1.00 89.25 91 LEU A C 1
ATOM 745 O O . LEU A 1 91 ? -4.604 -14.450 -9.337 1.00 89.25 91 LEU A O 1
ATOM 749 N N . ASN A 1 92 ? -6.495 -15.656 -9.154 1.00 89.31 92 ASN A N 1
ATOM 750 C CA . ASN A 1 92 ? -5.855 -16.982 -9.200 1.00 89.31 92 ASN A CA 1
ATOM 751 C C . ASN A 1 92 ? -4.883 -17.204 -8.021 1.00 89.31 92 ASN A C 1
ATOM 753 O O . ASN A 1 92 ? -3.726 -17.594 -8.202 1.00 89.31 92 ASN A O 1
ATOM 757 N N . ILE A 1 93 ? -5.376 -16.962 -6.808 1.00 92.50 93 ILE A N 1
ATOM 758 C CA . ILE A 1 93 ? -4.702 -17.227 -5.526 1.00 92.50 93 ILE A CA 1
ATOM 759 C C . ILE A 1 93 ? -5.256 -18.496 -4.847 1.00 92.50 93 ILE A C 1
ATOM 761 O O . ILE A 1 93 ? -6.323 -18.968 -5.244 1.00 92.50 93 ILE A O 1
ATOM 765 N N . PRO A 1 94 ? -4.575 -19.079 -3.840 1.00 93.44 94 PRO A N 1
ATOM 766 C CA . PRO A 1 94 ? -5.036 -20.295 -3.159 1.00 93.44 94 PRO A CA 1
ATOM 767 C C . PRO A 1 94 ? -6.446 -20.236 -2.570 1.00 93.44 94 PRO A C 1
ATOM 769 O O . PRO A 1 94 ? -7.098 -21.271 -2.438 1.00 93.44 94 PRO A O 1
ATOM 772 N N . GLU A 1 95 ? -6.887 -19.043 -2.198 1.00 95.31 95 GLU A N 1
ATOM 773 C CA . GLU A 1 95 ? -8.189 -18.766 -1.614 1.00 95.31 95 GLU A CA 1
ATOM 774 C C . GLU A 1 95 ? -9.314 -18.653 -2.656 1.00 95.31 95 GLU A C 1
ATOM 776 O O . GLU A 1 95 ? -10.474 -18.767 -2.269 1.00 95.31 95 GLU A O 1
ATOM 781 N N . SER A 1 96 ? -8.985 -18.531 -3.950 1.00 93.56 96 SER A N 1
ATOM 782 C CA . SER A 1 96 ? -9.964 -18.423 -5.046 1.00 93.56 96 SER A CA 1
ATOM 783 C C . SER A 1 96 ? -10.998 -19.559 -5.001 1.00 93.56 96 SER A C 1
ATOM 785 O O . SER A 1 96 ? -10.648 -20.738 -4.847 1.00 93.56 96 SER A O 1
ATOM 787 N N . GLY A 1 97 ? -12.269 -19.209 -5.164 1.00 94.94 97 GLY A N 1
ATOM 788 C CA . GLY A 1 97 ? -13.424 -20.102 -5.148 1.00 94.94 97 GLY A CA 1
ATOM 789 C C . GLY A 1 97 ? -14.043 -20.284 -3.759 1.00 94.94 97 GLY A C 1
ATOM 790 O O . GLY A 1 97 ? -14.852 -21.201 -3.562 1.00 94.94 97 GLY A O 1
ATOM 791 N N . ASN A 1 98 ? -13.648 -19.470 -2.774 1.00 96.56 98 ASN A N 1
ATOM 792 C CA . ASN A 1 98 ? -14.159 -19.535 -1.401 1.00 96.56 98 ASN A CA 1
ATOM 793 C C . ASN A 1 98 ? -15.408 -18.652 -1.163 1.00 96.56 98 ASN A C 1
ATOM 795 O O . ASN A 1 98 ? -15.985 -18.702 -0.073 1.00 96.56 98 ASN A O 1
ATOM 799 N N . GLY A 1 99 ? -15.843 -17.884 -2.168 1.00 96.06 99 GLY A N 1
ATOM 800 C CA . GLY A 1 99 ? -16.954 -16.932 -2.116 1.00 96.06 99 GLY A CA 1
ATOM 801 C C . GLY A 1 99 ? -16.577 -15.494 -1.731 1.00 96.06 99 GLY A C 1
ATOM 802 O O . GLY A 1 99 ? -17.424 -14.610 -1.860 1.00 96.06 99 GLY A O 1
ATOM 803 N N . ILE A 1 100 ? -15.341 -15.245 -1.300 1.00 97.81 100 ILE A N 1
ATOM 804 C CA . ILE A 1 100 ? -14.798 -13.939 -0.917 1.00 97.81 100 ILE A CA 1
ATOM 805 C C . ILE A 1 100 ? -14.079 -13.339 -2.137 1.00 97.81 100 ILE A C 1
ATOM 807 O O . ILE A 1 100 ? -13.338 -14.041 -2.811 1.00 97.81 100 ILE A O 1
ATOM 811 N N . PRO A 1 101 ? -14.265 -12.044 -2.451 1.00 97.12 101 PRO A N 1
ATOM 812 C CA . PRO A 1 101 ? -13.476 -11.382 -3.487 1.00 97.12 101 PRO A CA 1
ATOM 813 C C . PRO A 1 101 ? -11.971 -11.492 -3.219 1.00 97.12 101 PRO A C 1
ATOM 815 O O . PRO A 1 101 ? -11.526 -11.090 -2.143 1.00 97.12 101 PRO A O 1
ATOM 818 N N . ASP A 1 102 ? -11.184 -11.965 -4.189 1.00 96.56 102 ASP A N 1
ATOM 819 C CA . ASP A 1 102 ? -9.775 -12.316 -3.952 1.00 96.56 102 ASP A CA 1
ATOM 820 C C . ASP A 1 102 ? -8.937 -11.128 -3.442 1.00 96.56 102 ASP A C 1
ATOM 822 O O . ASP A 1 102 ? -8.005 -11.321 -2.663 1.00 96.56 102 ASP A O 1
ATOM 826 N N . ILE A 1 103 ? -9.262 -9.879 -3.815 1.00 97.06 103 ILE A N 1
ATOM 827 C CA . ILE A 1 103 ? -8.598 -8.695 -3.239 1.00 97.06 103 ILE A CA 1
ATOM 828 C C . ILE A 1 103 ? -8.744 -8.611 -1.709 1.00 97.06 103 ILE A C 1
ATOM 830 O O . ILE A 1 103 ? -7.843 -8.119 -1.023 1.00 97.06 103 ILE A O 1
ATOM 834 N N . LEU A 1 104 ? -9.869 -9.079 -1.156 1.00 98.50 104 LEU A N 1
ATOM 835 C CA . LEU A 1 104 ? -10.093 -9.138 0.286 1.00 98.50 104 LEU A CA 1
ATOM 836 C C . LEU A 1 104 ? -9.318 -10.284 0.923 1.00 98.50 104 LEU A C 1
ATOM 838 O O . LEU A 1 104 ? -8.799 -10.092 2.020 1.00 98.50 104 LEU A O 1
ATOM 842 N N . ASP A 1 105 ? -9.196 -11.430 0.253 1.00 98.31 105 ASP A N 1
ATOM 843 C CA . ASP A 1 105 ? -8.336 -12.520 0.721 1.00 98.31 105 ASP A CA 1
ATOM 844 C C . ASP A 1 105 ? -6.865 -12.099 0.751 1.00 98.31 105 ASP A C 1
ATOM 846 O O . ASP A 1 105 ? -6.181 -12.300 1.759 1.00 98.31 105 ASP A O 1
ATOM 850 N N . GLU A 1 106 ? -6.401 -11.405 -0.289 1.00 97.94 106 GLU A N 1
ATOM 851 C CA . GLU A 1 106 ? -5.051 -10.851 -0.333 1.00 97.94 106 GLU A CA 1
ATOM 852 C C . GLU A 1 106 ? -4.854 -9.821 0.790 1.00 97.94 106 GLU A C 1
ATOM 854 O O . GLU A 1 106 ? -3.928 -9.940 1.590 1.00 97.94 106 GLU A O 1
ATOM 859 N N . ALA A 1 107 ? -5.763 -8.851 0.956 1.00 98.50 107 ALA A N 1
ATOM 860 C CA . ALA A 1 107 ? -5.686 -7.901 2.070 1.00 98.50 107 ALA A CA 1
ATOM 861 C C . ALA A 1 107 ? -5.697 -8.610 3.438 1.00 98.50 107 ALA A C 1
ATOM 863 O O . ALA A 1 107 ? -4.975 -8.222 4.363 1.00 98.50 107 ALA A O 1
ATOM 864 N N . ARG A 1 108 ? -6.487 -9.679 3.573 1.00 98.31 108 ARG A N 1
ATOM 865 C CA . ARG A 1 108 ? -6.603 -10.477 4.792 1.00 98.31 108 ARG A CA 1
ATOM 866 C C . ARG A 1 108 ? -5.326 -11.231 5.115 1.00 98.31 108 ARG A C 1
ATOM 868 O O . ARG A 1 108 ? -5.005 -11.343 6.297 1.00 98.31 108 ARG A O 1
ATOM 875 N N . TRP A 1 109 ? -4.547 -11.646 4.121 1.00 98.31 109 TRP A N 1
ATOM 876 C CA . TRP A 1 109 ? -3.216 -12.211 4.335 1.00 98.31 109 TRP A CA 1
ATOM 877 C C . TRP A 1 109 ? -2.316 -11.286 5.177 1.00 98.31 109 TRP A C 1
ATOM 879 O O . TRP A 1 109 ? -1.629 -11.741 6.102 1.00 98.31 109 TRP A O 1
ATOM 889 N N . GLY A 1 110 ? -2.373 -9.977 4.904 1.00 98.25 110 GLY A N 1
ATOM 890 C CA . GLY A 1 110 ? -1.683 -8.938 5.669 1.00 98.25 110 GLY A CA 1
ATOM 891 C C . GLY A 1 110 ? -2.340 -8.623 7.020 1.00 98.25 110 GLY A C 1
ATOM 892 O O . GLY A 1 110 ? -1.652 -8.542 8.037 1.00 98.25 110 GLY A O 1
ATOM 893 N N . VAL A 1 111 ? -3.670 -8.499 7.087 1.00 98.81 111 VAL A N 1
ATOM 894 C CA . VAL A 1 111 ? -4.368 -8.211 8.360 1.00 98.81 111 VAL A CA 1
ATOM 895 C C . VAL A 1 111 ? -4.198 -9.353 9.368 1.00 98.81 111 VAL A C 1
ATOM 897 O O . VAL A 1 111 ? -3.890 -9.114 10.539 1.00 98.81 111 VAL A O 1
ATOM 900 N N . ASP A 1 112 ? -4.318 -10.603 8.917 1.00 98.69 112 ASP A N 1
ATOM 901 C CA . ASP A 1 112 ? -4.176 -11.789 9.764 1.00 98.69 112 ASP A CA 1
ATOM 902 C C . ASP A 1 112 ? -2.733 -11.977 10.254 1.00 98.69 112 ASP A C 1
ATOM 904 O O . ASP A 1 112 ? -2.510 -12.593 11.302 1.00 98.69 112 ASP A O 1
ATOM 908 N N . PHE A 1 113 ? -1.744 -11.410 9.554 1.00 98.69 113 PHE A N 1
ATOM 909 C CA . PHE A 1 113 ? -0.375 -11.312 10.055 1.00 98.69 113 PHE A CA 1
ATOM 910 C C . PHE A 1 113 ? -0.286 -10.508 11.345 1.00 98.69 113 PHE A C 1
ATOM 912 O O . PHE A 1 113 ? 0.155 -11.051 12.362 1.00 98.69 113 PHE A O 1
ATOM 919 N N . PHE A 1 114 ? -0.785 -9.274 11.344 1.00 98.75 114 PHE A N 1
ATOM 920 C CA . PHE A 1 114 ? -0.788 -8.441 12.545 1.00 98.75 114 PHE A CA 1
ATOM 921 C C . PHE A 1 114 ? -1.710 -8.988 13.633 1.00 98.75 114 PHE A C 1
ATOM 923 O O . PHE A 1 114 ? -1.355 -8.944 14.809 1.00 98.75 114 PHE A O 1
ATOM 930 N N . LYS A 1 115 ? -2.839 -9.604 13.262 1.00 98.69 115 LYS A N 1
ATOM 931 C CA . LYS A 1 115 ? -3.725 -10.274 14.222 1.00 98.69 115 LYS A CA 1
ATOM 932 C C . LYS A 1 115 ? -3.023 -11.401 14.981 1.00 98.69 115 LYS A C 1
ATOM 934 O O . LYS A 1 115 ? -3.186 -11.536 16.188 1.00 98.69 115 LYS A O 1
ATOM 939 N N . ARG A 1 116 ? -2.218 -12.217 14.296 1.00 98.12 116 ARG A N 1
ATOM 940 C CA . ARG A 1 116 ? -1.398 -13.267 14.933 1.00 98.12 116 ARG A CA 1
ATOM 941 C C . ARG A 1 116 ? -0.241 -12.709 15.759 1.00 98.12 116 ARG A C 1
ATOM 943 O O . ARG A 1 116 ? 0.296 -13.432 16.591 1.00 98.12 116 ARG A O 1
ATOM 950 N N . MET A 1 117 ? 0.142 -11.462 15.509 1.00 98.44 117 MET A N 1
ATOM 951 C CA . MET A 1 117 ? 1.097 -10.691 16.301 1.00 98.44 117 MET A CA 1
ATOM 952 C C . MET A 1 117 ? 0.420 -9.882 17.418 1.00 98.44 117 MET A C 1
ATOM 954 O O . MET A 1 117 ? 1.052 -9.008 18.007 1.00 98.44 117 MET A O 1
ATOM 958 N N . GLN A 1 118 ? -0.854 -10.153 17.712 1.00 98.75 118 GLN A N 1
ATOM 959 C CA . GLN A 1 118 ? -1.535 -9.617 18.879 1.00 98.75 118 GLN A CA 1
ATOM 960 C C . GLN A 1 118 ? -1.215 -10.461 20.115 1.00 98.75 118 GLN A C 1
ATOM 962 O O . GLN A 1 118 ? -1.442 -11.671 20.118 1.00 98.75 118 GLN A O 1
ATOM 967 N N . GLU A 1 119 ? -0.732 -9.824 21.177 1.00 98.38 119 GLU A N 1
ATOM 968 C CA . GLU A 1 119 ? -0.543 -10.465 22.481 1.00 98.38 119 GLU A CA 1
ATOM 969 C C . GLU A 1 119 ? -1.877 -10.623 23.230 1.00 98.38 119 GLU A C 1
ATOM 971 O O . GLU A 1 119 ? -2.901 -10.054 22.844 1.00 98.38 119 GLU A O 1
ATOM 976 N N . ASP A 1 120 ? -1.894 -11.410 24.310 1.00 97.75 120 ASP A N 1
ATOM 977 C CA . ASP A 1 120 ? -3.113 -11.725 25.077 1.00 97.75 120 ASP A CA 1
ATOM 978 C C . ASP A 1 120 ? -3.770 -10.481 25.707 1.00 97.75 120 ASP A C 1
ATOM 980 O O . ASP A 1 120 ? -4.995 -10.419 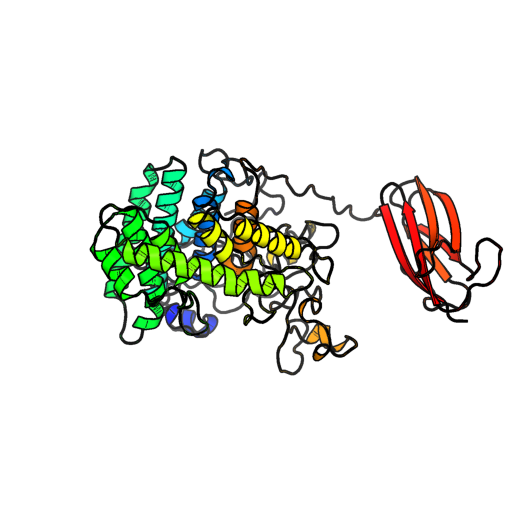25.848 1.00 97.75 120 ASP A O 1
ATOM 984 N N . ASP A 1 121 ? -2.990 -9.445 26.007 1.00 97.75 121 ASP A N 1
ATOM 985 C CA . ASP A 1 121 ? -3.470 -8.161 26.529 1.00 97.75 121 ASP A CA 1
ATOM 986 C C . ASP A 1 121 ? -3.981 -7.198 25.439 1.00 97.75 121 ASP A C 1
ATOM 988 O O . ASP A 1 121 ? -4.620 -6.199 25.759 1.00 97.75 121 ASP A O 1
ATOM 992 N N . GLY A 1 122 ? -3.773 -7.527 24.161 1.00 98.62 122 GLY A N 1
ATOM 993 C CA . GLY A 1 122 ? -4.289 -6.791 23.008 1.00 98.62 122 GLY A CA 1
ATOM 994 C C . GLY A 1 122 ? -3.241 -6.029 22.203 1.00 98.62 122 GLY A C 1
ATOM 995 O O . GLY A 1 122 ? -3.558 -5.635 21.079 1.00 98.62 122 GLY A O 1
ATOM 996 N N . GLY A 1 123 ? -2.022 -5.852 22.717 1.00 98.69 123 GLY A N 1
ATOM 997 C CA . GLY A 1 123 ? -0.971 -5.101 22.030 1.00 98.69 123 GLY A CA 1
ATOM 998 C C . GLY A 1 123 ? -0.506 -5.769 20.736 1.00 98.69 123 GLY A C 1
ATOM 999 O O . GLY A 1 123 ? -0.385 -6.992 20.673 1.00 98.69 123 GLY A O 1
ATOM 1000 N N . ILE A 1 124 ? -0.246 -4.966 19.701 1.00 98.81 124 ILE A N 1
ATOM 1001 C CA . ILE A 1 124 ? 0.213 -5.429 18.384 1.00 98.81 124 ILE A CA 1
ATOM 1002 C C . ILE A 1 124 ? 1.700 -5.130 18.222 1.00 98.81 124 ILE A C 1
ATOM 1004 O O . ILE A 1 124 ? 2.122 -3.976 18.332 1.00 98.81 124 ILE A O 1
ATOM 1008 N N . HIS A 1 125 ? 2.490 -6.164 17.937 1.00 98.69 125 HIS A N 1
ATOM 1009 C CA . HIS A 1 125 ? 3.912 -6.017 17.625 1.00 98.69 125 HIS A CA 1
ATOM 1010 C C . HIS A 1 125 ? 4.136 -5.279 16.290 1.00 98.69 125 HIS A C 1
ATOM 1012 O O . HIS A 1 125 ? 3.415 -5.491 15.315 1.00 98.69 125 HIS A O 1
ATOM 1018 N N . GLY A 1 126 ? 5.186 -4.457 16.221 1.00 97.31 126 GLY A N 1
ATOM 1019 C CA . GLY A 1 126 ? 5.504 -3.594 15.070 1.00 97.31 126 GLY A CA 1
ATOM 1020 C C . GLY A 1 126 ? 6.114 -4.260 13.832 1.00 97.31 126 GLY A C 1
ATOM 1021 O O . GLY A 1 126 ? 6.839 -3.604 13.090 1.00 97.31 126 GLY A O 1
ATOM 1022 N N . GLY A 1 127 ? 5.846 -5.546 13.606 1.00 97.25 127 GLY A N 1
ATOM 1023 C CA . GLY A 1 127 ? 6.436 -6.309 12.507 1.00 97.25 127 GLY A CA 1
ATOM 1024 C C . GLY A 1 127 ? 7.696 -7.087 12.894 1.00 97.25 127 GLY A C 1
ATOM 1025 O O . GLY A 1 127 ? 7.978 -7.286 14.080 1.00 97.25 127 GLY A O 1
ATOM 1026 N N . ILE A 1 128 ? 8.415 -7.590 11.891 1.00 97.44 128 ILE A N 1
ATOM 1027 C CA . ILE A 1 128 ? 9.522 -8.538 12.024 1.00 97.44 128 ILE A CA 1
ATOM 1028 C C . ILE A 1 128 ? 10.667 -8.153 11.082 1.00 97.44 128 ILE A C 1
ATOM 1030 O O . ILE A 1 128 ? 10.440 -7.953 9.894 1.00 97.44 128 ILE A O 1
ATOM 1034 N N . GLU A 1 129 ? 11.887 -8.120 11.612 1.00 96.62 129 GLU A N 1
ATOM 1035 C CA . GLU A 1 129 ? 13.108 -7.686 10.924 1.00 96.62 129 GLU A CA 1
ATOM 1036 C C . GLU A 1 129 ? 14.322 -8.487 11.441 1.00 96.62 129 GLU A C 1
ATOM 1038 O O . GLU A 1 129 ? 14.285 -9.103 12.511 1.00 96.62 129 GLU A O 1
ATOM 1043 N N . THR A 1 130 ? 15.394 -8.536 10.664 1.00 95.31 130 THR A N 1
ATOM 1044 C CA . THR A 1 130 ? 16.676 -9.157 11.006 1.00 95.31 130 THR A CA 1
ATOM 1045 C C . THR A 1 130 ? 17.679 -8.119 11.533 1.00 95.31 130 THR A C 1
ATOM 1047 O O . THR A 1 130 ? 17.349 -6.979 11.843 1.00 95.31 130 THR A O 1
ATOM 1050 N N . TRP A 1 131 ? 18.939 -8.515 11.715 1.00 93.06 131 TRP A N 1
ATOM 1051 C CA . TRP A 1 131 ? 20.001 -7.629 12.205 1.00 93.06 131 TRP A CA 1
ATOM 1052 C C . TRP A 1 131 ? 20.860 -7.031 11.078 1.00 93.06 131 TRP A C 1
ATOM 1054 O O . TRP A 1 131 ? 21.885 -6.409 11.358 1.00 93.06 131 TRP A O 1
ATOM 1064 N N . ARG A 1 132 ? 20.499 -7.262 9.808 1.00 93.62 132 ARG A N 1
ATOM 1065 C CA . ARG A 1 132 ? 21.233 -6.798 8.622 1.00 93.62 132 ARG A CA 1
ATOM 1066 C C . ARG A 1 132 ? 20.414 -7.014 7.348 1.00 93.62 132 ARG A C 1
ATOM 1068 O O . ARG A 1 132 ? 19.540 -7.860 7.318 1.00 93.62 132 ARG A O 1
ATOM 1075 N N . HIS A 1 133 ? 20.808 -6.377 6.250 1.00 92.12 133 HIS A N 1
ATOM 1076 C CA . HIS A 1 133 ? 20.304 -6.775 4.933 1.00 92.12 133 HIS A CA 1
ATOM 1077 C C . HIS A 1 133 ? 20.715 -8.213 4.558 1.00 92.12 133 HIS A C 1
ATOM 1079 O O . HIS A 1 133 ? 21.778 -8.682 5.001 1.00 92.12 133 HIS A O 1
ATOM 1085 N N . PRO A 1 134 ? 19.943 -8.881 3.677 1.00 91.00 134 PRO A N 1
ATOM 1086 C CA . PRO A 1 134 ? 20.279 -10.205 3.171 1.00 91.00 134 PRO A CA 1
ATOM 1087 C C . PRO A 1 134 ? 21.691 -10.291 2.588 1.00 91.00 134 PRO A C 1
ATOM 1089 O O . PRO A 1 134 ? 22.170 -9.395 1.887 1.00 91.00 134 PRO A O 1
ATOM 1092 N N . ALA A 1 135 ? 22.369 -11.409 2.846 1.00 88.19 135 ALA A N 1
ATOM 1093 C CA . ALA A 1 135 ? 23.674 -11.661 2.252 1.00 88.19 135 ALA A CA 1
ATOM 1094 C C . ALA A 1 135 ? 23.568 -11.927 0.741 1.00 88.19 135 ALA A C 1
ATOM 1096 O O . ALA A 1 135 ? 22.618 -12.541 0.256 1.00 88.19 135 ALA A O 1
ATOM 1097 N N . THR A 1 136 ? 24.595 -11.527 -0.010 1.00 86.44 136 THR A N 1
ATOM 1098 C CA . THR A 1 136 ? 24.689 -11.803 -1.448 1.00 86.44 136 THR A CA 1
ATOM 1099 C C . THR A 1 136 ? 24.555 -13.298 -1.742 1.00 86.44 136 THR A C 1
ATOM 1101 O O . THR A 1 136 ? 25.274 -14.112 -1.163 1.00 86.44 136 THR A O 1
ATOM 1104 N N . GLY A 1 137 ? 23.687 -13.653 -2.693 1.00 86.69 137 GLY A N 1
ATOM 1105 C CA . GLY A 1 137 ? 23.464 -15.042 -3.106 1.00 86.69 137 GLY A CA 1
ATOM 1106 C C . GLY A 1 137 ? 22.493 -15.823 -2.219 1.00 86.69 137 GLY A C 1
ATOM 1107 O O . GLY A 1 137 ? 22.340 -17.025 -2.424 1.00 86.69 137 GLY A O 1
ATOM 1108 N N . VAL A 1 138 ? 21.845 -15.166 -1.253 1.00 89.44 138 VAL A N 1
ATOM 1109 C CA . VAL A 1 138 ? 20.792 -15.760 -0.423 1.00 89.44 138 VAL A CA 1
ATOM 1110 C C . VAL A 1 138 ? 19.421 -15.447 -1.029 1.00 89.44 138 VAL A C 1
ATOM 1112 O O . VAL A 1 138 ? 19.163 -14.334 -1.478 1.00 89.44 138 VAL A O 1
ATOM 1115 N N . SER A 1 139 ? 18.550 -16.453 -1.035 1.00 90.44 139 SER A N 1
ATOM 1116 C CA . SER A 1 139 ? 17.107 -16.347 -1.290 1.00 90.44 139 SER A CA 1
ATOM 1117 C C . SER A 1 139 ? 16.315 -16.530 0.002 1.00 90.44 139 SER A C 1
ATOM 1119 O O . SER A 1 139 ? 16.851 -17.088 0.966 1.00 90.44 139 SER A O 1
ATOM 1121 N N . CYS A 1 140 ? 15.022 -16.204 -0.000 1.00 91.81 140 CYS A N 1
ATOM 1122 C CA . CYS A 1 140 ? 14.197 -16.340 1.201 1.00 91.81 140 CYS A CA 1
ATOM 1123 C C . CYS A 1 140 ? 14.103 -17.794 1.718 1.00 91.81 140 CYS A C 1
ATOM 1125 O O . CYS A 1 140 ? 13.828 -18.026 2.889 1.00 91.81 140 CYS A O 1
ATOM 1127 N N . VAL A 1 141 ? 14.319 -18.797 0.854 1.00 90.94 141 VAL A N 1
ATOM 1128 C CA . VAL A 1 141 ? 14.273 -20.232 1.208 1.00 90.94 141 VAL A CA 1
ATOM 1129 C C . VAL A 1 141 ? 15.577 -20.697 1.861 1.00 90.94 141 VAL A C 1
ATOM 1131 O O . VAL A 1 141 ? 15.595 -21.676 2.603 1.00 90.94 141 VAL A O 1
ATOM 1134 N N . THR A 1 142 ? 16.676 -20.014 1.558 1.00 91.00 142 THR A N 1
ATOM 1135 C CA . THR A 1 142 ? 18.022 -20.308 2.072 1.00 91.00 142 THR A CA 1
ATOM 1136 C C . THR A 1 142 ? 18.443 -19.355 3.184 1.00 91.00 142 THR A C 1
ATOM 1138 O O . THR A 1 142 ? 19.577 -19.435 3.649 1.00 91.00 142 THR A O 1
ATOM 1141 N N . ASP A 1 143 ? 17.569 -18.424 3.558 1.00 92.75 143 ASP A N 1
ATOM 1142 C CA . ASP A 1 143 ? 17.809 -17.489 4.640 1.00 92.75 143 ASP A CA 1
ATOM 1143 C C . ASP A 1 143 ? 17.886 -18.232 5.977 1.00 92.75 143 ASP A C 1
ATOM 1145 O O . ASP A 1 143 ? 17.023 -19.040 6.318 1.00 92.75 143 ASP A O 1
ATOM 1149 N N . THR A 1 144 ? 18.952 -17.966 6.722 1.00 91.62 144 THR A N 1
ATOM 1150 C CA . THR A 1 144 ? 19.213 -18.561 8.037 1.00 91.62 144 THR A CA 1
ATOM 1151 C C . THR A 1 144 ? 19.376 -17.500 9.118 1.00 91.62 144 THR A C 1
ATOM 1153 O O . THR A 1 144 ? 19.817 -17.822 10.224 1.00 91.62 144 THR A O 1
ATOM 1156 N N . ASP A 1 145 ? 19.108 -16.233 8.801 1.00 93.50 145 ASP A N 1
ATOM 1157 C CA . ASP A 1 145 ? 19.275 -15.151 9.756 1.00 93.50 145 ASP A CA 1
ATOM 1158 C C . ASP A 1 145 ? 18.241 -15.247 10.888 1.00 93.50 145 ASP A C 1
ATOM 1160 O O . ASP A 1 145 ? 17.122 -15.746 10.741 1.00 93.50 145 ASP A O 1
ATOM 1164 N N . GLN A 1 146 ? 18.641 -14.785 12.073 1.00 94.31 146 GLN A N 1
ATOM 1165 C CA . GLN A 1 146 ? 17.735 -14.703 13.210 1.00 94.31 146 GLN A CA 1
ATOM 1166 C C . GLN A 1 146 ? 16.802 -13.505 13.028 1.00 94.31 146 GLN A C 1
ATOM 1168 O O . GLN A 1 146 ? 17.249 -12.363 12.922 1.00 94.31 146 GLN A O 1
ATOM 1173 N N . TRP A 1 147 ? 15.505 -13.788 13.071 1.00 97.12 147 TRP A N 1
ATOM 1174 C CA . TRP A 1 147 ? 14.437 -12.800 12.988 1.00 97.12 147 TRP A CA 1
ATOM 1175 C C . TRP A 1 147 ? 14.020 -12.293 14.369 1.00 97.12 147 TRP A C 1
ATOM 1177 O O . TRP A 1 147 ? 13.953 -13.072 15.330 1.00 97.12 147 TRP A O 1
ATOM 1187 N N . TYR A 1 148 ? 13.686 -11.008 14.445 1.00 98.31 148 TYR A N 1
ATOM 1188 C CA . TYR A 1 148 ? 13.245 -10.307 15.644 1.00 98.31 148 TYR A CA 1
ATOM 1189 C C . TYR A 1 148 ? 11.913 -9.606 15.401 1.00 98.31 148 TYR A C 1
ATOM 1191 O O . TYR A 1 148 ? 11.719 -9.013 14.348 1.00 98.31 148 TYR A O 1
ATOM 1199 N N . ALA A 1 149 ? 11.011 -9.630 16.378 1.00 98.38 149 ALA A N 1
ATOM 1200 C CA . ALA A 1 149 ? 9.804 -8.812 16.358 1.00 98.38 149 ALA A CA 1
ATOM 1201 C C . ALA A 1 149 ? 10.000 -7.571 17.232 1.00 98.38 149 ALA A C 1
ATOM 1203 O O . ALA A 1 149 ? 10.518 -7.685 18.346 1.00 98.38 149 ALA A O 1
ATOM 1204 N N . TYR A 1 150 ? 9.545 -6.412 16.759 1.00 98.62 150 TYR A N 1
ATOM 1205 C CA . TYR A 1 150 ? 9.420 -5.205 17.588 1.00 98.62 150 TYR A CA 1
ATOM 1206 C C . TYR A 1 150 ? 8.496 -5.466 18.776 1.00 98.62 150 TYR A C 1
ATOM 1208 O O . TYR A 1 150 ? 7.640 -6.340 18.694 1.00 98.62 150 TYR A O 1
ATOM 1216 N N . ALA A 1 151 ? 8.610 -4.696 19.853 1.00 98.44 151 ALA A N 1
ATOM 1217 C CA . ALA A 1 151 ? 7.674 -4.739 20.975 1.00 98.44 151 ALA A CA 1
ATOM 1218 C C . ALA A 1 151 ? 6.239 -4.384 20.535 1.00 98.44 151 ALA A C 1
ATOM 1220 O O . ALA A 1 151 ? 6.062 -3.740 19.492 1.00 98.44 151 ALA A O 1
ATOM 1221 N N . PRO A 1 152 ? 5.212 -4.751 21.328 1.00 98.62 152 PRO A N 1
ATOM 1222 C CA . PRO A 1 152 ? 3.884 -4.180 21.170 1.00 98.62 152 PRO A CA 1
ATOM 1223 C C . PRO A 1 152 ? 3.946 -2.650 21.202 1.00 98.62 152 PRO A C 1
ATOM 1225 O O . PRO A 1 152 ? 4.612 -2.060 22.057 1.00 98.62 152 PRO A O 1
ATOM 1228 N N . ASP A 1 153 ? 3.282 -2.010 20.246 1.00 98.50 153 ASP A N 1
ATOM 1229 C CA . ASP A 1 153 ? 3.470 -0.591 19.949 1.00 98.50 153 ASP A CA 1
ATOM 1230 C C . ASP A 1 153 ? 2.110 0.131 19.845 1.00 98.50 153 ASP A C 1
ATOM 1232 O O . ASP A 1 153 ? 1.232 -0.338 19.111 1.00 98.50 153 ASP A O 1
ATOM 1236 N N . PRO A 1 154 ? 1.880 1.246 20.571 1.00 98.62 154 PRO A N 1
ATOM 1237 C CA . PRO A 1 154 ? 0.605 1.967 20.529 1.00 98.62 154 PRO A CA 1
ATOM 1238 C C . PRO A 1 154 ? 0.233 2.504 19.144 1.00 98.62 154 PRO A C 1
ATOM 1240 O O . PRO A 1 154 ? -0.937 2.447 18.765 1.00 98.62 154 PRO A O 1
ATOM 1243 N N . GLN A 1 155 ? 1.204 3.002 18.374 1.00 98.31 155 GLN A N 1
ATOM 1244 C CA . GLN A 1 155 ? 0.978 3.517 17.024 1.00 98.31 155 GLN A CA 1
ATOM 1245 C C . GLN A 1 155 ? 0.492 2.391 16.104 1.00 98.31 155 GLN A C 1
ATOM 1247 O O . GLN A 1 155 ? -0.529 2.529 15.426 1.00 98.31 155 GLN A O 1
ATOM 1252 N N . VAL A 1 156 ? 1.185 1.249 16.137 1.00 98.75 156 VAL A N 1
ATOM 1253 C CA . VAL A 1 156 ? 0.839 0.063 15.337 1.00 98.75 156 VAL A CA 1
ATOM 1254 C C . VAL A 1 156 ? -0.492 -0.535 15.785 1.00 98.75 156 VAL A C 1
ATOM 1256 O O . VAL A 1 156 ? -1.308 -0.912 14.949 1.00 98.75 156 VAL A O 1
ATOM 1259 N N . SER A 1 157 ? -0.759 -0.561 17.090 1.00 98.94 157 SER A N 1
ATOM 1260 C CA . SER A 1 157 ? -2.000 -1.098 17.657 1.00 98.94 157 SER A CA 1
ATOM 1261 C C . SER A 1 157 ? -3.228 -0.273 17.258 1.00 98.94 157 SER A C 1
ATOM 1263 O O . SER A 1 157 ? -4.244 -0.850 16.871 1.00 98.94 157 SER A O 1
ATOM 1265 N N . PHE A 1 158 ? -3.140 1.064 17.260 1.00 98.94 158 PHE A N 1
ATOM 1266 C CA . PHE A 1 158 ? -4.207 1.909 16.712 1.00 98.94 158 PHE A CA 1
ATOM 1267 C C . PHE A 1 158 ? -4.379 1.699 15.206 1.00 98.94 158 PHE A C 1
ATOM 1269 O O . PHE A 1 158 ? -5.505 1.543 14.732 1.00 98.94 158 PHE A O 1
ATOM 1276 N N . HIS A 1 159 ? -3.280 1.649 14.452 1.00 98.88 159 HIS A N 1
ATOM 1277 C CA . HIS A 1 159 ? -3.350 1.431 13.011 1.00 98.88 159 HIS A CA 1
ATOM 1278 C C . HIS A 1 159 ? -4.021 0.091 12.675 1.00 98.88 159 HIS A C 1
ATOM 1280 O O . HIS A 1 159 ? -4.948 0.048 11.868 1.00 98.88 159 HIS A O 1
ATOM 1286 N N . TYR A 1 160 ? -3.623 -0.985 13.355 1.00 98.94 160 TYR A N 1
ATOM 1287 C CA . TYR A 1 160 ? -4.243 -2.297 13.225 1.00 98.94 160 TYR A CA 1
ATOM 1288 C C . TYR A 1 160 ? -5.723 -2.266 13.610 1.00 98.94 160 TYR A C 1
ATOM 1290 O O . TYR A 1 160 ? -6.539 -2.811 12.876 1.00 98.94 160 TYR A O 1
ATOM 1298 N N . ALA A 1 161 ? -6.099 -1.602 14.710 1.00 98.94 161 ALA A N 1
ATOM 1299 C CA . ALA A 1 161 ? -7.500 -1.502 15.116 1.00 98.94 161 ALA A CA 1
ATOM 1300 C C . ALA A 1 161 ? -8.377 -0.885 14.012 1.00 98.94 161 ALA A C 1
ATOM 1302 O O . ALA A 1 161 ? -9.465 -1.390 13.734 1.00 98.94 161 ALA A O 1
ATOM 1303 N N . ALA A 1 162 ? -7.881 0.160 13.344 1.00 98.94 162 ALA A N 1
ATOM 1304 C CA . ALA A 1 162 ? -8.552 0.775 12.204 1.00 98.94 162 ALA A CA 1
ATOM 1305 C C . ALA A 1 162 ? -8.700 -0.205 11.025 1.00 98.94 162 ALA A C 1
ATOM 1307 O O . ALA A 1 162 ? -9.803 -0.421 10.526 1.00 98.94 162 ALA A O 1
ATOM 1308 N N . VAL A 1 163 ? -7.602 -0.848 10.617 1.00 98.94 163 VAL A N 1
ATOM 1309 C CA . VAL A 1 163 ? -7.570 -1.757 9.459 1.00 98.94 163 VAL A CA 1
ATOM 1310 C C . VAL A 1 163 ? -8.376 -3.037 9.705 1.00 98.94 163 VAL A C 1
ATOM 1312 O O . VAL A 1 163 ? -9.072 -3.504 8.809 1.00 98.94 163 VAL A O 1
ATOM 1315 N N . ALA A 1 164 ? -8.361 -3.584 10.920 1.00 98.94 164 ALA A N 1
ATOM 1316 C CA . ALA A 1 164 ? -9.190 -4.727 11.296 1.00 98.94 164 ALA A CA 1
ATOM 1317 C C . ALA A 1 164 ? -10.688 -4.375 11.256 1.00 98.94 164 ALA A C 1
ATOM 1319 O O . ALA A 1 164 ? -11.497 -5.172 10.783 1.00 98.94 164 ALA A O 1
ATOM 1320 N N . CYS A 1 165 ? -11.072 -3.165 11.677 1.00 98.94 165 CYS A N 1
ATOM 1321 C CA . CYS A 1 165 ? -12.443 -2.684 11.496 1.00 98.94 165 CYS A CA 1
ATOM 1322 C C . CYS A 1 165 ? -12.803 -2.524 10.010 1.00 98.94 165 CYS A C 1
ATOM 1324 O O . CYS A 1 165 ? -13.889 -2.926 9.596 1.00 98.94 165 CYS A O 1
ATOM 1326 N N . GLN A 1 166 ? -11.897 -1.982 9.195 1.00 98.88 166 GLN A N 1
ATOM 1327 C CA . GLN A 1 166 ? -12.111 -1.867 7.753 1.00 98.88 166 GLN A CA 1
ATOM 1328 C C . GLN A 1 166 ? -12.283 -3.241 7.088 1.00 98.88 166 GLN A C 1
ATOM 1330 O O . GLN A 1 166 ? -13.189 -3.418 6.275 1.00 98.88 166 GLN A O 1
ATOM 1335 N N . MET A 1 167 ? -11.473 -4.231 7.478 1.00 98.94 167 MET A N 1
ATOM 1336 C CA . MET A 1 167 ? -11.602 -5.619 7.028 1.00 98.94 167 MET A CA 1
ATOM 1337 C C . MET A 1 167 ? -12.970 -6.200 7.401 1.00 98.94 167 MET A C 1
ATOM 1339 O O . MET A 1 167 ? -13.670 -6.735 6.544 1.00 98.94 167 MET A O 1
ATOM 1343 N N . ALA A 1 168 ? -13.394 -6.031 8.659 1.00 98.88 168 ALA A N 1
ATOM 1344 C CA . ALA A 1 168 ? -14.709 -6.470 9.126 1.00 98.88 168 ALA A CA 1
ATOM 1345 C C . ALA A 1 168 ? -15.853 -5.863 8.296 1.00 98.88 168 ALA A C 1
ATOM 1347 O O . ALA A 1 168 ? -16.793 -6.569 7.936 1.00 98.88 168 ALA A O 1
ATOM 1348 N N . TYR A 1 169 ? -15.761 -4.566 7.986 1.00 98.81 169 TYR A N 1
ATOM 1349 C CA . TYR A 1 169 ? -16.733 -3.864 7.151 1.00 98.81 169 TYR A CA 1
ATOM 1350 C C . TYR A 1 169 ? -16.757 -4.411 5.719 1.00 98.81 169 TYR A C 1
ATOM 1352 O O . TYR A 1 169 ? -17.827 -4.707 5.196 1.00 98.81 169 TYR A O 1
ATOM 1360 N N . CYS A 1 170 ? -15.593 -4.572 5.085 1.00 98.81 170 CYS A N 1
ATOM 1361 C CA . CYS A 1 170 ? -15.508 -5.041 3.701 1.00 98.81 170 CYS A CA 1
ATOM 1362 C C . CYS A 1 170 ? -16.013 -6.482 3.548 1.00 98.81 170 CYS A C 1
ATOM 1364 O O . CYS A 1 170 ? -16.761 -6.763 2.614 1.00 98.81 170 CYS A O 1
ATOM 1366 N N . LEU A 1 171 ? -15.686 -7.370 4.492 1.00 98.75 171 LEU A N 1
ATOM 1367 C CA . LEU A 1 171 ? -16.219 -8.735 4.517 1.00 98.75 171 LEU A CA 1
ATOM 1368 C C . LEU A 1 171 ? -17.739 -8.744 4.721 1.00 98.75 171 LEU A C 1
ATOM 1370 O O . LEU A 1 171 ? -18.440 -9.477 4.034 1.00 98.75 171 LEU A O 1
ATOM 1374 N N . GLU A 1 172 ? -18.281 -7.891 5.593 1.00 98.44 172 GLU A N 1
ATOM 1375 C CA . GLU A 1 172 ? -19.735 -7.745 5.745 1.00 98.44 172 GLU A CA 1
ATOM 1376 C C . GLU A 1 172 ? -20.399 -7.265 4.443 1.00 98.44 172 GLU A C 1
ATOM 1378 O O . GLU A 1 172 ? -21.414 -7.830 4.037 1.00 98.44 172 GLU A O 1
ATOM 1383 N N . VAL A 1 173 ? -19.803 -6.287 3.747 1.00 98.12 173 VAL A N 1
ATOM 1384 C CA . VAL A 1 173 ? -20.257 -5.828 2.419 1.00 98.12 173 VAL A CA 1
ATOM 1385 C C . VAL A 1 173 ? -20.198 -6.956 1.382 1.00 98.12 173 VAL A C 1
ATOM 1387 O O . VAL A 1 173 ? -21.087 -7.049 0.540 1.00 98.12 173 VAL A O 1
ATOM 1390 N N . ALA A 1 174 ? -19.201 -7.841 1.465 1.00 98.12 174 ALA A N 1
ATOM 1391 C CA . ALA A 1 174 ? -19.078 -9.034 0.624 1.00 98.12 174 ALA A CA 1
ATOM 1392 C C . ALA A 1 174 ? -20.077 -10.157 0.976 1.00 98.12 174 ALA A C 1
ATOM 1394 O O . ALA A 1 174 ? -20.111 -11.177 0.297 1.00 98.12 174 ALA A O 1
ATOM 1395 N N . GLY A 1 175 ? -20.898 -9.998 2.022 1.00 98.31 175 GLY A N 1
ATOM 1396 C CA . GLY A 1 175 ? -21.845 -11.022 2.478 1.00 98.31 175 GLY A CA 1
ATOM 1397 C C . GLY A 1 175 ? -21.289 -11.992 3.525 1.00 98.31 175 GLY A C 1
ATOM 1398 O O . GLY A 1 175 ? -21.984 -12.934 3.898 1.00 98.31 175 GLY A O 1
ATOM 1399 N N . HIS A 1 176 ? -20.091 -11.729 4.048 1.00 98.12 176 HIS A N 1
ATOM 1400 C CA . HIS A 1 176 ? -19.357 -12.554 5.011 1.00 98.12 176 HIS A CA 1
ATOM 1401 C C . HIS A 1 176 ? -19.355 -11.944 6.423 1.00 98.12 176 HIS A C 1
ATOM 1403 O O . HIS A 1 176 ? -18.319 -11.714 7.058 1.00 98.12 176 HIS A O 1
ATOM 1409 N N . ALA A 1 177 ? -20.550 -11.635 6.932 1.00 97.69 177 ALA A N 1
ATOM 1410 C CA . ALA A 1 177 ? -20.733 -10.982 8.230 1.00 97.69 177 ALA A CA 1
ATOM 1411 C C . ALA A 1 177 ? -20.263 -11.837 9.428 1.00 97.69 177 ALA A C 1
ATOM 1413 O O . ALA A 1 177 ? -20.049 -11.303 10.518 1.00 97.69 177 ALA A O 1
ATOM 1414 N N . GLU A 1 178 ? -20.068 -13.145 9.247 1.00 98.12 178 GLU A N 1
ATOM 1415 C CA . GLU A 1 178 ? -19.563 -14.069 10.266 1.00 98.12 178 GLU A CA 1
ATOM 1416 C C . GLU A 1 178 ? -18.180 -13.680 10.812 1.00 98.12 178 GLU A C 1
ATOM 1418 O O . GLU A 1 178 ? -17.887 -13.947 11.978 1.00 98.12 178 GLU A O 1
ATOM 1423 N N . PHE A 1 179 ? -17.355 -12.985 10.022 1.00 97.69 179 PHE A N 1
ATOM 1424 C CA . PHE A 1 179 ? -16.027 -12.529 10.450 1.00 97.69 179 PHE A CA 1
ATOM 1425 C C . PHE A 1 179 ? -16.062 -11.245 11.284 1.00 97.69 179 PHE A C 1
ATOM 1427 O O . PHE A 1 179 ? -15.085 -10.914 11.962 1.00 97.69 179 PHE A O 1
ATOM 1434 N N . LYS A 1 180 ? -17.181 -10.509 11.268 1.00 97.56 180 LYS A N 1
ATOM 1435 C CA . LYS A 1 180 ? -17.268 -9.167 11.854 1.00 97.56 180 LYS A CA 1
ATOM 1436 C C . LYS A 1 180 ? -16.892 -9.147 13.330 1.00 97.56 180 LYS A C 1
ATOM 1438 O O . LYS A 1 180 ? -16.106 -8.303 13.753 1.00 97.56 180 LYS A O 1
ATOM 1443 N N . SER A 1 181 ? -17.442 -10.069 14.122 1.00 98.25 181 SER A N 1
ATOM 1444 C CA . SER A 1 181 ? -17.186 -10.112 15.565 1.00 98.25 181 SER A CA 1
ATOM 1445 C C . SER A 1 181 ? -15.728 -10.424 15.890 1.00 98.25 181 SER A C 1
ATOM 1447 O O . SER A 1 181 ? -15.186 -9.859 16.835 1.00 98.25 181 SER A O 1
ATOM 1449 N N . ASP A 1 182 ? -15.087 -11.293 15.115 1.00 98.56 182 ASP A N 1
ATOM 1450 C CA . ASP A 1 182 ? -13.702 -11.706 15.334 1.00 98.56 182 ASP A CA 1
ATOM 1451 C C . ASP A 1 182 ? -12.728 -10.530 15.136 1.00 98.56 182 ASP A C 1
ATOM 1453 O O . ASP A 1 182 ? -11.977 -10.171 16.050 1.00 98.56 182 ASP A O 1
ATOM 1457 N N . TYR A 1 183 ? -12.825 -9.837 13.998 1.00 98.88 183 TYR A N 1
ATOM 1458 C CA . TYR A 1 183 ? -12.010 -8.648 13.739 1.00 98.88 183 TYR A CA 1
ATOM 1459 C C . TYR A 1 183 ? -12.358 -7.472 14.656 1.00 98.88 183 TYR A C 1
ATOM 1461 O O . TYR A 1 183 ? -11.448 -6.837 15.186 1.00 98.88 183 TYR A O 1
ATOM 1469 N N . LEU A 1 184 ? -13.644 -7.199 14.914 1.00 98.81 184 LEU A N 1
ATOM 1470 C CA . LEU A 1 184 ? -14.047 -6.096 15.794 1.00 98.81 184 LEU A CA 1
ATOM 1471 C C . LEU A 1 184 ? -13.557 -6.302 17.236 1.00 98.81 184 LEU A C 1
ATOM 1473 O O . LEU A 1 184 ? -13.086 -5.355 17.867 1.00 98.81 184 LEU A O 1
ATOM 1477 N N . ASN A 1 185 ? -13.625 -7.527 17.764 1.00 98.81 185 ASN A N 1
ATOM 1478 C CA . ASN A 1 185 ? -13.121 -7.827 19.105 1.00 98.81 185 ASN A CA 1
ATOM 1479 C C . ASN A 1 185 ? -11.597 -7.671 19.179 1.00 98.81 185 ASN A C 1
ATOM 1481 O O . ASN A 1 185 ? -11.079 -7.100 20.141 1.00 98.81 185 ASN A O 1
ATOM 1485 N N . SER A 1 186 ? -10.874 -8.140 18.158 1.00 98.88 186 SER A N 1
ATOM 1486 C CA . SER A 1 186 ? -9.423 -7.956 18.069 1.00 98.88 186 SER A CA 1
ATOM 1487 C C . SER A 1 186 ? -9.039 -6.474 17.959 1.00 98.88 186 SER A C 1
ATOM 1489 O O . SER A 1 186 ? -8.131 -6.030 18.665 1.00 98.88 186 SER A O 1
ATOM 1491 N N . ALA A 1 187 ? -9.776 -5.689 17.166 1.00 98.94 187 ALA A N 1
ATOM 1492 C CA . ALA A 1 187 ? -9.583 -4.249 17.024 1.00 98.94 187 ALA A CA 1
ATOM 1493 C C . ALA A 1 187 ? -9.799 -3.497 18.343 1.00 98.94 187 ALA A C 1
ATOM 1495 O O . ALA A 1 187 ? -8.973 -2.667 18.715 1.00 98.94 187 ALA A O 1
ATOM 1496 N N . ARG A 1 188 ? -10.868 -3.814 19.088 1.00 98.88 188 ARG A N 1
ATOM 1497 C CA . ARG A 1 188 ? -11.131 -3.204 20.402 1.00 98.88 188 ARG A CA 1
ATOM 1498 C C . ARG A 1 188 ? -10.023 -3.491 21.398 1.00 98.88 188 ARG A C 1
ATOM 1500 O O . ARG A 1 188 ? -9.547 -2.566 22.038 1.00 98.88 188 ARG A O 1
ATOM 1507 N N . ARG A 1 189 ? -9.557 -4.740 21.472 1.00 98.88 189 ARG A N 1
ATOM 1508 C CA . ARG A 1 189 ? -8.427 -5.104 22.338 1.00 98.88 189 ARG A CA 1
ATOM 1509 C C . ARG A 1 189 ? -7.166 -4.312 21.994 1.00 98.88 189 ARG A C 1
ATOM 1511 O O . ARG A 1 189 ? -6.516 -3.809 22.901 1.00 98.88 189 ARG A O 1
ATOM 1518 N N . ALA A 1 190 ? -6.852 -4.155 20.707 1.00 98.94 190 ALA A N 1
ATOM 1519 C CA . ALA A 1 190 ? -5.705 -3.359 20.269 1.00 98.94 190 ALA A CA 1
ATOM 1520 C C . ALA A 1 190 ? -5.862 -1.870 20.602 1.00 98.94 190 ALA A C 1
ATOM 1522 O O . ALA A 1 190 ? -4.930 -1.249 21.109 1.00 98.94 190 ALA A O 1
ATOM 1523 N N . TYR A 1 191 ? -7.048 -1.309 20.367 1.00 98.94 191 TYR A N 1
ATOM 1524 C CA . TYR A 1 191 ? -7.361 0.077 20.699 1.00 98.94 191 TYR A CA 1
ATOM 1525 C C . TYR A 1 191 ? -7.275 0.339 22.209 1.00 98.94 191 TYR A C 1
ATOM 1527 O O . TYR A 1 191 ? -6.602 1.276 22.639 1.00 98.94 191 TYR A O 1
ATOM 1535 N N . ASP A 1 192 ? -7.917 -0.505 23.019 1.00 98.88 192 ASP A N 1
ATOM 1536 C CA . ASP A 1 192 ? -7.939 -0.390 24.476 1.00 98.88 192 ASP A CA 1
ATOM 1537 C C . ASP A 1 192 ? -6.534 -0.547 25.053 1.00 98.88 192 ASP A C 1
ATOM 1539 O O . ASP A 1 192 ? -6.128 0.247 25.903 1.00 98.88 192 ASP A O 1
ATOM 1543 N N . TRP A 1 193 ? -5.759 -1.516 24.560 1.00 98.88 193 TRP A N 1
ATOM 1544 C CA . TRP A 1 193 ? -4.361 -1.668 24.940 1.00 98.88 193 TRP A CA 1
ATOM 1545 C C . TRP A 1 193 ? -3.569 -0.397 24.621 1.00 98.88 193 TRP A C 1
ATOM 1547 O O . TRP A 1 193 ? -2.941 0.172 25.514 1.00 98.88 193 TRP A O 1
ATOM 1557 N N . ALA A 1 194 ? -3.661 0.115 23.390 1.00 98.81 194 ALA A N 1
ATOM 1558 C CA . ALA A 1 194 ? -2.920 1.298 22.962 1.00 98.81 194 ALA A CA 1
ATOM 1559 C C . ALA A 1 194 ? -3.250 2.530 23.815 1.00 98.81 194 ALA A C 1
ATOM 1561 O O . ALA A 1 194 ? -2.341 3.246 24.226 1.00 98.81 194 ALA A O 1
ATOM 1562 N N . MET A 1 195 ? -4.525 2.743 24.162 1.00 98.62 195 MET A N 1
ATOM 1563 C CA . MET A 1 195 ? -4.960 3.850 25.026 1.00 98.62 195 MET A CA 1
ATOM 1564 C C . MET A 1 195 ? -4.271 3.869 26.399 1.00 98.62 195 MET A C 1
ATOM 1566 O O . MET A 1 195 ? -4.062 4.949 26.950 1.00 98.62 195 MET A O 1
ATOM 1570 N N . HIS A 1 196 ? -3.900 2.704 26.940 1.00 98.31 196 HIS A N 1
ATOM 1571 C CA . HIS A 1 196 ? -3.244 2.576 28.247 1.00 98.31 196 HIS A CA 1
ATOM 1572 C C . HIS A 1 196 ? -1.708 2.544 28.174 1.00 98.31 196 HIS A C 1
ATOM 1574 O O . HIS A 1 196 ? -1.060 2.569 29.219 1.00 98.31 196 HIS A O 1
ATOM 1580 N N . HIS A 1 197 ? -1.125 2.512 26.971 1.00 98.38 197 HIS A N 1
ATOM 1581 C CA . HIS A 1 197 ? 0.319 2.334 26.760 1.00 98.38 197 HIS A CA 1
ATOM 1582 C C . HIS A 1 197 ? 0.988 3.505 26.022 1.00 98.38 197 HIS A C 1
ATOM 1584 O O . HIS A 1 197 ? 2.129 3.392 25.578 1.00 98.38 197 HIS A O 1
ATOM 1590 N N . ILE A 1 198 ? 0.311 4.651 25.914 1.00 98.25 198 ILE A N 1
ATOM 1591 C CA . ILE A 1 198 ? 0.915 5.897 25.420 1.00 98.25 198 ILE A CA 1
ATOM 1592 C C . ILE A 1 198 ? 1.827 6.461 26.511 1.00 98.25 198 ILE A C 1
ATOM 1594 O O . ILE A 1 198 ? 1.359 6.799 27.601 1.00 98.25 198 ILE A O 1
ATOM 1598 N N . LEU A 1 199 ? 3.124 6.574 26.220 1.00 96.88 199 LEU A N 1
ATOM 1599 C CA . LEU A 1 199 ? 4.087 7.169 27.145 1.00 96.88 199 LEU A CA 1
ATOM 1600 C C . LEU A 1 199 ? 4.121 8.700 26.997 1.00 96.88 199 LEU A C 1
ATOM 1602 O O . LEU A 1 199 ? 3.778 9.223 25.934 1.00 96.88 199 LEU A O 1
ATOM 1606 N N . PRO A 1 200 ? 4.566 9.439 28.031 1.00 96.88 200 PRO A N 1
ATOM 1607 C CA . PRO A 1 200 ? 4.768 10.880 27.917 1.00 96.88 200 PRO A CA 1
ATOM 1608 C C . PRO A 1 200 ? 5.706 11.229 26.752 1.00 96.88 200 PRO A C 1
ATOM 1610 O O . PRO A 1 200 ? 6.844 10.761 26.716 1.00 96.88 200 PRO A O 1
ATOM 1613 N N . GLY A 1 201 ? 5.242 12.070 25.827 1.00 95.62 201 GLY A N 1
ATOM 1614 C CA . GLY A 1 201 ? 5.971 12.470 24.618 1.00 95.62 201 GLY A CA 1
ATOM 1615 C C . GLY A 1 201 ? 5.572 11.711 23.347 1.00 95.62 201 GLY A C 1
ATOM 1616 O O . GLY A 1 201 ? 5.945 12.132 22.252 1.00 95.62 201 GLY A O 1
ATOM 1617 N N . ASP A 1 202 ? 4.790 10.635 23.460 1.00 97.06 202 ASP A N 1
ATOM 1618 C CA . ASP A 1 202 ? 4.306 9.861 22.312 1.00 97.06 202 ASP A CA 1
ATOM 1619 C C . ASP A 1 202 ? 2.988 10.402 21.730 1.00 97.06 202 ASP A C 1
ATOM 1621 O O . ASP A 1 202 ? 2.520 9.927 20.693 1.00 97.06 202 ASP A O 1
ATOM 1625 N N . GLU A 1 203 ? 2.361 11.395 22.369 1.00 96.44 203 GLU A N 1
ATOM 1626 C CA . GLU A 1 203 ? 0.983 11.800 22.079 1.00 96.44 203 GLU A CA 1
ATOM 1627 C C . GLU A 1 203 ? 0.778 12.259 20.633 1.00 96.44 203 GLU A C 1
ATOM 1629 O O . GLU A 1 203 ? -0.272 11.985 20.051 1.00 96.44 203 GLU A O 1
ATOM 1634 N N . THR A 1 204 ? 1.764 12.939 20.045 1.00 95.50 204 THR A N 1
ATOM 1635 C CA . THR A 1 204 ? 1.710 13.388 18.647 1.00 95.50 204 THR A CA 1
ATOM 1636 C C . THR A 1 204 ? 1.928 12.244 17.664 1.00 95.50 204 THR A C 1
ATOM 1638 O O . THR A 1 204 ? 1.252 12.213 16.641 1.00 95.50 204 THR A O 1
ATOM 1641 N N . LYS A 1 205 ? 2.798 11.279 17.991 1.00 95.88 205 LYS A N 1
ATOM 1642 C CA . LYS A 1 205 ? 3.110 10.115 17.143 1.00 95.88 205 LYS A CA 1
ATOM 1643 C C . LYS A 1 205 ? 1.906 9.191 16.954 1.00 95.88 205 LYS A C 1
ATOM 1645 O O . LYS A 1 205 ? 1.745 8.580 15.905 1.00 95.88 205 LYS A O 1
ATOM 1650 N N . VAL A 1 206 ? 1.044 9.098 17.969 1.00 98.12 206 VAL A N 1
ATOM 1651 C CA . VAL A 1 206 ? -0.137 8.217 17.944 1.00 98.12 206 VAL A CA 1
ATOM 1652 C C . VAL A 1 206 ? -1.423 8.925 17.531 1.00 98.12 206 VAL A C 1
ATOM 1654 O O . VAL A 1 206 ? -2.404 8.245 17.245 1.00 98.12 206 VAL A O 1
ATOM 1657 N N . ARG A 1 207 ? -1.458 10.266 17.536 1.00 98.56 207 ARG A N 1
ATOM 1658 C CA . ARG A 1 207 ? -2.685 11.065 17.359 1.00 98.56 207 ARG A CA 1
ATOM 1659 C C . ARG A 1 207 ? -3.453 10.663 16.105 1.00 98.56 207 ARG A C 1
ATOM 1661 O O . ARG A 1 207 ? -4.646 10.396 16.189 1.00 98.56 207 ARG A O 1
ATOM 1668 N N . ASP A 1 208 ? -2.771 10.617 14.969 1.00 98.56 208 ASP A N 1
ATOM 1669 C CA . ASP A 1 208 ? -3.403 10.399 13.665 1.00 98.56 208 ASP A CA 1
ATOM 1670 C C . ASP A 1 208 ? -3.915 8.958 13.532 1.00 98.56 208 ASP A C 1
ATOM 1672 O O . ASP A 1 208 ? -5.040 8.716 13.096 1.00 98.56 208 ASP A O 1
ATOM 1676 N N . PHE A 1 209 ? -3.152 7.990 14.043 1.00 98.75 209 PHE A N 1
ATOM 1677 C CA . PHE A 1 209 ? -3.574 6.591 14.100 1.00 98.75 209 PHE A CA 1
ATOM 1678 C C . PHE A 1 209 ? -4.747 6.380 15.063 1.00 98.75 209 PHE A C 1
ATOM 1680 O O . PHE A 1 209 ? -5.683 5.651 14.737 1.00 98.75 209 PHE A O 1
ATOM 1687 N N . ARG A 1 210 ? -4.746 7.046 16.225 1.00 98.88 210 ARG A N 1
ATOM 1688 C CA . ARG A 1 210 ? -5.855 7.008 17.188 1.00 98.88 210 ARG A CA 1
ATOM 1689 C C . ARG A 1 210 ? -7.110 7.660 16.615 1.00 98.88 210 ARG A C 1
ATOM 1691 O O . ARG A 1 210 ? -8.195 7.103 16.773 1.00 98.88 210 ARG A O 1
ATOM 1698 N N . GLN A 1 211 ? -6.966 8.777 15.901 1.00 98.88 211 GLN A N 1
ATOM 1699 C CA . GLN A 1 211 ? -8.054 9.410 15.159 1.00 98.88 211 GLN A CA 1
ATOM 1700 C C . GLN A 1 211 ? -8.649 8.437 14.131 1.00 98.88 211 GLN A C 1
ATOM 1702 O O . GLN A 1 211 ? -9.867 8.259 14.085 1.00 98.88 211 GLN A O 1
ATOM 1707 N N . TYR A 1 212 ? -7.798 7.785 13.334 1.00 98.88 212 TYR A N 1
ATOM 1708 C CA . TYR A 1 212 ? -8.222 6.836 12.310 1.00 98.88 212 TYR A CA 1
ATOM 1709 C C . TYR A 1 212 ? -8.945 5.619 12.906 1.00 98.88 212 TYR A C 1
ATOM 1711 O O . TYR A 1 212 ? -10.036 5.259 12.459 1.00 98.88 212 TYR A O 1
ATOM 1719 N N . ALA A 1 213 ? -8.396 5.035 13.974 1.00 98.94 213 ALA A N 1
ATOM 1720 C CA . ALA A 1 213 ? -9.013 3.920 14.688 1.00 98.94 213 ALA A CA 1
ATOM 1721 C C . ALA A 1 213 ? -10.364 4.299 15.301 1.00 98.94 213 ALA A C 1
ATOM 1723 O O . ALA A 1 213 ? -11.330 3.544 15.194 1.00 98.94 213 ALA A O 1
ATOM 1724 N N . ALA A 1 214 ? -10.456 5.490 15.896 1.00 98.94 214 ALA A N 1
ATOM 1725 C CA . ALA A 1 214 ? -11.696 6.005 16.454 1.00 98.94 214 ALA A CA 1
ATOM 1726 C C . ALA A 1 214 ? -12.763 6.236 15.366 1.00 98.94 214 ALA A C 1
ATOM 1728 O O . ALA A 1 214 ? -13.926 5.901 15.581 1.00 98.94 214 ALA A O 1
ATOM 1729 N N . ALA A 1 215 ? -12.388 6.728 14.178 1.00 98.94 215 ALA A N 1
ATOM 1730 C CA . ALA A 1 215 ? -13.320 6.866 13.055 1.00 98.94 215 ALA A CA 1
ATOM 1731 C C . ALA A 1 215 ? -13.921 5.511 12.641 1.00 98.94 215 ALA A C 1
ATOM 1733 O O . ALA A 1 215 ? -15.137 5.391 12.498 1.00 98.94 215 ALA A O 1
ATOM 1734 N N . TRP A 1 216 ? -13.089 4.475 12.508 1.00 98.88 216 TRP A N 1
ATOM 1735 C CA . TRP A 1 216 ? -13.541 3.134 12.130 1.00 98.88 216 TRP A CA 1
ATOM 1736 C C . TRP A 1 216 ? -14.371 2.438 13.208 1.00 98.88 216 TRP A C 1
ATOM 1738 O O . TRP A 1 216 ? -15.416 1.855 12.906 1.00 98.88 216 TRP A O 1
ATOM 1748 N N . LEU A 1 217 ? -13.949 2.527 14.470 1.00 98.94 217 LEU A N 1
ATOM 1749 C CA . LEU A 1 217 ? -14.722 1.991 15.586 1.00 98.94 217 LEU A CA 1
ATOM 1750 C C . LEU A 1 217 ? -16.075 2.696 15.686 1.00 98.94 217 LEU A C 1
ATOM 1752 O O . LEU A 1 217 ? -17.093 2.025 15.847 1.00 98.94 217 LEU A O 1
ATOM 1756 N N . PHE A 1 218 ? -16.130 4.018 15.505 1.00 98.81 218 PHE A N 1
ATOM 1757 C CA . PHE A 1 218 ? -17.398 4.740 15.429 1.00 98.81 218 PHE A CA 1
ATOM 1758 C C . PHE A 1 218 ? -18.256 4.260 14.254 1.00 98.81 218 PHE A C 1
ATOM 1760 O O . PHE A 1 218 ? -19.438 3.975 14.443 1.00 98.81 218 PHE A O 1
ATOM 1767 N N . ARG A 1 219 ? -17.668 4.091 13.064 1.00 98.44 219 ARG A N 1
ATOM 1768 C CA . ARG A 1 219 ? -18.384 3.616 11.874 1.00 98.44 219 ARG A CA 1
ATOM 1769 C C . ARG A 1 219 ? -19.060 2.271 12.079 1.00 98.44 219 ARG A C 1
ATOM 1771 O O . ARG A 1 219 ? -20.201 2.111 11.663 1.00 98.44 219 ARG A O 1
ATOM 1778 N N . LEU A 1 220 ? -18.391 1.324 12.731 1.00 97.94 220 LEU A N 1
ATOM 1779 C CA . LEU A 1 220 ? -18.945 -0.013 12.948 1.00 97.94 220 LEU A CA 1
ATOM 1780 C C . LEU A 1 220 ? -19.947 -0.103 14.101 1.00 97.94 220 LEU A C 1
ATOM 1782 O O . LEU A 1 220 ? -20.747 -1.038 14.131 1.00 97.94 220 LEU A O 1
ATOM 1786 N N . THR A 1 221 ? -19.880 0.812 15.070 1.00 97.88 221 THR A N 1
ATOM 1787 C CA . THR A 1 221 ? -20.528 0.617 16.380 1.00 97.88 221 THR A CA 1
ATOM 1788 C C . THR A 1 221 ? -21.535 1.707 16.734 1.00 97.88 221 THR A C 1
ATOM 1790 O O . THR A 1 221 ? -22.428 1.469 17.542 1.00 97.88 221 THR A O 1
ATOM 1793 N N . GLY A 1 222 ? -21.392 2.907 16.167 1.00 97.94 222 GLY A N 1
ATOM 1794 C CA . GLY A 1 222 ? -22.149 4.096 16.559 1.00 97.94 222 GLY A CA 1
ATOM 1795 C C . GLY A 1 222 ? -21.841 4.597 17.977 1.00 97.94 222 GLY A C 1
ATOM 1796 O O . GLY A 1 222 ? -22.517 5.499 18.474 1.00 97.94 222 GLY A O 1
ATOM 1797 N N . GLU A 1 223 ? -20.840 4.043 18.668 1.00 98.12 223 GLU A N 1
ATOM 1798 C CA . GLU A 1 223 ? -20.549 4.391 20.061 1.00 98.12 223 GLU A CA 1
ATOM 1799 C C . GLU A 1 223 ? -19.978 5.811 20.182 1.00 98.12 223 GLU A C 1
ATOM 1801 O O . GLU A 1 223 ? -18.919 6.139 19.642 1.00 98.12 223 GLU A O 1
ATOM 1806 N N . ALA A 1 224 ? -20.674 6.660 20.946 1.00 98.00 224 ALA A N 1
ATOM 1807 C CA . ALA A 1 224 ? -20.332 8.073 21.110 1.00 98.00 224 ALA A CA 1
ATOM 1808 C C . ALA A 1 224 ? -18.876 8.344 21.558 1.00 98.00 224 ALA A C 1
ATOM 1810 O O . ALA A 1 224 ? -18.285 9.282 21.020 1.00 98.00 224 ALA A O 1
ATOM 1811 N N . PRO A 1 225 ? -18.252 7.553 22.462 1.00 98.50 225 PRO A N 1
ATOM 1812 C CA . PRO A 1 225 ? -16.860 7.776 22.858 1.00 98.50 225 PRO A CA 1
ATOM 1813 C C . PRO A 1 225 ? -15.865 7.798 21.691 1.00 98.50 225 PRO A C 1
ATOM 1815 O O . PRO A 1 225 ? -14.913 8.576 21.726 1.00 98.50 225 PRO A O 1
ATOM 1818 N N . PHE A 1 226 ? -16.087 7.004 20.640 1.00 98.81 226 PHE A N 1
ATOM 1819 C CA . PHE A 1 226 ? -15.187 6.981 19.486 1.00 98.81 226 PHE A CA 1
ATOM 1820 C C . PHE A 1 226 ? -15.338 8.223 18.608 1.00 98.81 226 PHE A C 1
ATOM 1822 O O . PHE A 1 226 ? -14.339 8.793 18.179 1.00 98.81 226 PHE A O 1
ATOM 1829 N N . GLN A 1 227 ? -16.560 8.722 18.408 1.00 98.56 227 GLN A N 1
ATOM 1830 C CA . GLN A 1 227 ? -16.756 10.004 17.727 1.00 98.56 227 GLN A CA 1
ATOM 1831 C C . GLN A 1 227 ? -16.120 11.165 18.506 1.00 98.56 227 GLN A C 1
ATOM 1833 O O . GLN A 1 227 ? -15.502 12.046 17.908 1.00 98.56 227 GLN A O 1
ATOM 1838 N N . GLU A 1 228 ? -16.230 11.174 19.834 1.00 98.75 228 GLU A N 1
ATOM 1839 C CA . GLU A 1 228 ? -15.601 12.216 20.651 1.00 98.75 228 GLU A CA 1
ATOM 1840 C C . GLU A 1 228 ? -14.069 12.115 20.634 1.00 98.75 228 GLU A C 1
ATOM 1842 O O . GLU A 1 228 ? -13.387 13.139 20.549 1.00 98.75 228 GLU A O 1
ATOM 1847 N N . GLN A 1 229 ? -13.508 10.901 20.616 1.00 98.88 229 GLN A N 1
ATOM 1848 C CA . GLN A 1 229 ? -12.067 10.721 20.441 1.00 98.88 229 GLN A CA 1
ATOM 1849 C C . GLN A 1 229 ? -11.598 11.160 19.044 1.00 98.88 229 GLN A C 1
ATOM 1851 O O . GLN A 1 229 ? -10.589 11.859 18.944 1.00 98.88 229 GLN A O 1
ATOM 1856 N N . PHE A 1 230 ? -12.353 10.845 17.985 1.00 98.81 230 PHE A N 1
ATOM 1857 C CA . PHE A 1 230 ? -12.092 11.357 16.637 1.00 98.81 230 PHE A CA 1
ATOM 1858 C C . PHE A 1 230 ? -12.035 12.890 16.632 1.00 98.81 230 PHE A C 1
ATOM 1860 O O . PHE A 1 230 ? -11.060 13.473 16.164 1.00 98.81 230 PHE A O 1
ATOM 1867 N N . LYS A 1 231 ? -13.037 13.560 17.217 1.00 98.69 231 LYS A N 1
ATOM 1868 C CA . LYS A 1 231 ? -13.090 15.031 17.309 1.00 98.69 231 LYS A CA 1
ATOM 1869 C C . LYS A 1 231 ? -11.912 15.618 18.083 1.00 98.69 231 LYS A C 1
ATOM 1871 O O . LYS A 1 231 ? -11.403 16.676 17.705 1.00 98.69 231 LYS A O 1
ATOM 1876 N N . LYS A 1 232 ? -11.496 14.950 19.163 1.00 98.50 232 LYS A N 1
ATOM 1877 C CA . LYS A 1 232 ? -10.374 15.366 20.010 1.00 98.50 232 LYS A CA 1
ATOM 1878 C C . LYS A 1 232 ? -9.053 15.364 19.243 1.00 98.50 232 LYS A C 1
ATOM 1880 O O . LYS A 1 232 ? -8.297 16.326 19.361 1.00 98.50 232 LYS A O 1
ATOM 1885 N N . ASP A 1 233 ? -8.797 14.317 18.463 1.00 98.62 233 ASP A N 1
ATOM 1886 C CA . ASP A 1 233 ? -7.558 14.182 17.690 1.00 98.62 233 ASP A CA 1
ATOM 1887 C C . ASP A 1 233 ? -7.616 14.866 16.318 1.00 98.62 233 ASP A C 1
ATOM 1889 O O . ASP A 1 233 ? -6.569 15.093 15.715 1.00 98.62 233 ASP A O 1
ATOM 1893 N N . ASN A 1 234 ? -8.812 15.231 15.841 1.00 98.44 234 ASN A N 1
ATOM 1894 C CA . ASN A 1 234 ? -8.994 15.861 14.541 1.00 98.44 234 ASN A CA 1
ATOM 1895 C C . ASN A 1 234 ? -8.338 17.246 14.475 1.00 98.44 234 ASN A C 1
ATOM 1897 O O . ASN A 1 234 ? -8.784 18.182 15.145 1.00 98.44 234 ASN A O 1
ATOM 1901 N N . LEU A 1 235 ? -7.335 17.411 13.617 1.00 98.12 235 LEU A N 1
ATOM 1902 C CA . LEU A 1 235 ? -6.678 18.697 13.369 1.00 98.12 235 LEU A CA 1
ATOM 1903 C C . LEU A 1 235 ? -7.357 19.533 12.281 1.00 98.12 235 LEU A C 1
ATOM 1905 O O . LEU A 1 235 ? -7.149 20.743 12.235 1.00 98.12 235 LEU A O 1
ATOM 1909 N N . VAL A 1 236 ? -8.210 18.931 11.452 1.00 97.75 236 VAL A N 1
ATOM 1910 C CA . VAL A 1 236 ? -8.895 19.613 10.348 1.00 97.75 236 VAL A CA 1
ATOM 1911 C C . VAL A 1 236 ? -10.025 20.469 10.917 1.00 97.75 236 VAL A C 1
ATOM 1913 O O . VAL A 1 236 ? -11.089 19.959 11.273 1.00 97.75 236 VAL A O 1
ATOM 1916 N N . LYS A 1 237 ? -9.777 21.776 11.089 1.00 95.06 237 LYS A N 1
ATOM 1917 C CA . LYS A 1 237 ? -10.720 22.706 11.747 1.00 95.06 237 LYS A CA 1
ATOM 1918 C C . LYS A 1 237 ? -11.582 23.495 10.767 1.00 95.06 237 LYS A C 1
ATOM 1920 O O . LYS A 1 237 ? -12.647 23.975 11.149 1.00 95.06 237 LYS A O 1
ATOM 1925 N N . THR A 1 238 ? -11.128 23.647 9.527 1.00 96.44 238 THR A N 1
ATOM 1926 C CA . THR A 1 238 ? -11.862 24.328 8.457 1.00 96.44 238 THR A CA 1
ATOM 1927 C C . THR A 1 238 ? -11.754 23.541 7.157 1.00 96.44 238 THR A C 1
ATOM 1929 O O . THR A 1 238 ? -10.832 22.748 6.983 1.00 96.44 238 THR A O 1
ATOM 1932 N N . ALA A 1 239 ? -12.631 23.847 6.195 1.00 94.50 239 ALA A N 1
ATOM 1933 C CA . ALA A 1 239 ? -12.569 23.288 4.842 1.00 94.50 239 ALA A CA 1
ATOM 1934 C C . ALA A 1 239 ? -11.260 23.621 4.094 1.00 94.50 239 ALA A C 1
ATOM 1936 O O . ALA A 1 239 ? -11.016 23.098 3.016 1.00 94.50 239 ALA A O 1
ATOM 1937 N N . THR A 1 240 ? -10.430 24.519 4.637 1.00 94.06 240 THR A N 1
ATOM 1938 C CA . THR A 1 240 ? -9.131 24.911 4.077 1.00 94.06 240 THR A CA 1
ATOM 1939 C C . THR A 1 240 ? -7.941 24.388 4.873 1.00 94.06 240 THR A C 1
ATOM 1941 O O . THR A 1 240 ? -6.813 24.762 4.567 1.00 94.06 240 THR A O 1
ATOM 1944 N N . THR A 1 241 ? -8.164 23.605 5.929 1.00 93.94 241 THR A N 1
ATOM 1945 C CA . THR A 1 241 ? -7.064 22.908 6.601 1.00 93.94 241 THR A CA 1
ATOM 1946 C C . THR A 1 241 ? -6.610 21.758 5.706 1.00 93.94 241 THR A C 1
ATOM 1948 O O . THR A 1 241 ? -7.453 21.032 5.180 1.00 93.94 241 THR A O 1
ATOM 1951 N N . GLU A 1 242 ? -5.302 21.626 5.501 1.00 91.12 242 GLU A N 1
ATOM 1952 C CA . GLU A 1 242 ? -4.742 20.501 4.749 1.00 91.12 242 GLU A CA 1
ATOM 1953 C C . GLU A 1 242 ? -5.015 19.191 5.500 1.00 91.12 242 GLU A C 1
ATOM 1955 O O . GLU A 1 242 ? -5.002 19.169 6.732 1.00 91.12 242 GLU A O 1
ATOM 1960 N N . LEU A 1 243 ? -5.333 18.119 4.768 1.00 94.88 243 LEU A N 1
ATOM 1961 C CA . LEU A 1 243 ? -5.564 16.808 5.388 1.00 94.88 243 LEU A CA 1
ATOM 1962 C C . LEU A 1 243 ? -4.250 16.109 5.737 1.00 94.88 243 LEU A C 1
ATOM 1964 O O . LEU A 1 243 ? -4.200 15.332 6.687 1.00 94.88 243 LEU A O 1
ATOM 1968 N N . GLU A 1 244 ? -3.203 16.409 4.979 1.00 92.88 244 GLU A N 1
ATOM 1969 C CA . GLU A 1 244 ? -1.849 15.927 5.183 1.00 92.88 244 GLU A CA 1
ATOM 1970 C C . GLU A 1 244 ? -0.890 17.119 5.150 1.00 92.88 244 GLU A C 1
ATOM 1972 O O . GLU A 1 244 ? -1.027 18.029 4.328 1.00 92.88 244 GLU A O 1
ATOM 1977 N N . LEU A 1 245 ? 0.087 17.116 6.052 1.00 91.00 245 LEU A N 1
ATOM 1978 C CA . LEU A 1 245 ? 1.197 18.053 6.044 1.00 91.00 245 LEU A CA 1
ATOM 1979 C C . LEU A 1 245 ? 2.473 17.326 6.474 1.00 91.00 245 LEU A C 1
ATOM 1981 O O . LEU A 1 245 ? 2.542 16.794 7.588 1.00 91.00 245 LEU A O 1
ATOM 1985 N N . TRP A 1 246 ? 3.485 17.354 5.601 1.00 87.44 246 TRP A N 1
ATOM 1986 C CA . TRP A 1 246 ? 4.791 16.732 5.831 1.00 87.44 246 TRP A CA 1
ATOM 1987 C C . TRP A 1 246 ? 5.381 17.115 7.195 1.00 87.44 246 TRP A C 1
ATOM 1989 O O . TRP A 1 246 ? 5.354 18.284 7.585 1.00 87.44 246 TRP A O 1
ATOM 1999 N N . ASP A 1 247 ? 5.918 16.118 7.906 1.00 87.25 247 ASP A N 1
ATOM 2000 C CA . ASP A 1 247 ? 6.508 16.250 9.251 1.00 87.25 247 ASP A CA 1
ATOM 2001 C C . ASP A 1 247 ? 5.539 16.813 10.318 1.00 87.25 247 ASP A C 1
ATOM 2003 O O . ASP A 1 247 ? 5.946 17.327 11.360 1.00 87.25 247 ASP A O 1
ATOM 2007 N N . SER A 1 248 ? 4.223 16.740 10.069 1.00 93.50 248 SER A N 1
ATOM 2008 C CA . SER A 1 248 ? 3.198 17.268 10.974 1.00 93.50 248 SER A CA 1
ATOM 2009 C C . SER A 1 248 ? 2.044 16.300 11.233 1.00 93.50 248 SER A C 1
ATOM 2011 O O . SER A 1 248 ? 1.798 15.953 12.398 1.00 93.50 248 SER A O 1
ATOM 2013 N N . HIS A 1 249 ? 1.292 15.920 10.194 1.00 95.19 249 HIS A N 1
ATOM 2014 C CA . HIS A 1 249 ? 0.119 15.057 10.339 1.00 95.19 249 HIS A CA 1
ATOM 2015 C C . HIS A 1 249 ? -0.346 14.406 9.033 1.00 95.19 249 HIS A C 1
ATOM 2017 O O . HIS A 1 249 ? -0.231 15.008 7.970 1.00 95.19 249 HIS A O 1
ATOM 2023 N N . ASP A 1 250 ? -0.962 13.230 9.151 1.00 95.38 250 ASP A N 1
ATOM 2024 C CA . ASP A 1 250 ? -1.763 12.572 8.110 1.00 95.38 250 ASP A CA 1
ATOM 2025 C C . ASP A 1 250 ? -3.159 12.247 8.674 1.00 95.38 250 ASP A C 1
ATOM 2027 O O . ASP A 1 250 ? -3.386 11.221 9.312 1.00 95.38 250 ASP A O 1
ATOM 2031 N N . GLN A 1 251 ? -4.111 13.160 8.473 1.00 97.69 251 GLN A N 1
ATOM 2032 C CA . GLN A 1 251 ? -5.493 13.048 8.959 1.00 97.69 251 GLN A CA 1
ATOM 2033 C C . GLN A 1 251 ? -6.441 12.488 7.889 1.00 97.69 251 GLN A C 1
ATOM 2035 O O . GLN A 1 251 ? -7.628 12.286 8.164 1.00 97.69 251 GLN A O 1
ATOM 2040 N N . GLN A 1 252 ? -5.949 12.241 6.668 1.00 96.31 252 GLN A N 1
ATOM 2041 C CA . GLN A 1 252 ? -6.798 11.947 5.512 1.00 96.31 252 GLN A CA 1
ATOM 2042 C C . GLN A 1 252 ? -7.640 10.683 5.737 1.00 96.31 252 GLN A C 1
ATOM 2044 O O . GLN A 1 252 ? -8.846 10.700 5.518 1.00 96.31 252 GLN A O 1
ATOM 2049 N N . TRP A 1 253 ? -7.045 9.617 6.282 1.00 97.69 253 TRP A N 1
ATOM 2050 C CA . TRP A 1 253 ? -7.691 8.312 6.446 1.00 97.69 253 TRP A CA 1
ATOM 2051 C C . TRP A 1 253 ? -8.812 8.341 7.490 1.00 97.69 253 TRP A C 1
ATOM 2053 O O . TRP A 1 253 ? -9.903 7.809 7.259 1.00 97.69 253 TRP A O 1
ATOM 2063 N N . GLY A 1 254 ? -8.572 9.012 8.622 1.00 98.38 254 GLY A N 1
ATOM 2064 C CA . GLY A 1 254 ? -9.594 9.257 9.639 1.00 98.38 254 GLY A CA 1
ATOM 2065 C C . GLY A 1 254 ? -10.734 10.108 9.093 1.00 98.38 254 GLY A C 1
ATOM 2066 O O . GLY A 1 254 ? -11.903 9.760 9.264 1.00 98.38 254 GLY A O 1
ATOM 2067 N N . VAL A 1 255 ? -10.398 11.195 8.397 1.00 98.69 255 VAL A N 1
ATOM 2068 C CA . VAL A 1 255 ? -11.372 12.121 7.811 1.00 98.69 255 VAL A CA 1
ATOM 2069 C C . VAL A 1 255 ? -12.228 11.446 6.741 1.00 98.69 255 VAL A C 1
ATOM 2071 O O . VAL A 1 255 ? -13.451 11.553 6.804 1.00 98.69 255 VAL A O 1
ATOM 2074 N N . TRP A 1 256 ? -11.630 10.711 5.801 1.00 98.12 256 TRP A N 1
ATOM 2075 C CA . TRP A 1 256 ? -12.360 9.973 4.768 1.00 98.12 256 TRP A CA 1
ATOM 2076 C C . TRP A 1 256 ? -13.334 8.975 5.384 1.00 98.12 256 TRP A C 1
ATOM 2078 O O . TRP A 1 256 ? -14.516 8.979 5.046 1.00 98.12 256 TRP A O 1
ATOM 2088 N N . THR A 1 257 ? -12.865 8.183 6.351 1.00 98.50 257 THR A N 1
ATOM 2089 C CA . THR A 1 257 ? -13.702 7.206 7.061 1.00 98.50 257 THR A CA 1
ATOM 2090 C C . THR A 1 257 ? -14.884 7.886 7.743 1.00 98.50 257 THR A C 1
ATOM 2092 O O . THR A 1 257 ? -16.022 7.440 7.602 1.00 98.50 257 THR A O 1
ATOM 2095 N N . TYR A 1 258 ? -14.638 8.987 8.456 1.00 98.62 258 TYR A N 1
ATOM 2096 C CA . TYR A 1 258 ? -15.682 9.723 9.164 1.00 98.62 258 TYR A CA 1
ATOM 2097 C C . TYR A 1 258 ? -16.714 10.326 8.204 1.00 98.62 258 TYR A C 1
ATOM 2099 O O . TYR A 1 258 ? -17.917 10.211 8.436 1.00 98.62 258 TYR A O 1
ATOM 2107 N N . VAL A 1 259 ? -16.267 10.920 7.092 1.00 98.31 259 VAL A N 1
ATOM 2108 C CA . VAL A 1 259 ? -17.164 11.490 6.077 1.00 98.31 259 VAL A CA 1
ATOM 2109 C C . VAL A 1 259 ? -18.021 10.408 5.414 1.00 98.31 259 VAL A C 1
ATOM 2111 O O . VAL A 1 259 ? -19.208 10.633 5.193 1.00 98.31 259 VAL A O 1
ATOM 2114 N N . MET A 1 260 ? -17.462 9.225 5.154 1.00 96.75 260 MET A N 1
ATOM 2115 C CA . MET A 1 260 ? -18.189 8.085 4.574 1.00 96.75 260 MET A CA 1
ATOM 2116 C C . MET A 1 260 ? -19.030 7.298 5.592 1.00 96.75 260 MET A C 1
ATOM 2118 O O . MET A 1 260 ? -19.709 6.338 5.232 1.00 96.75 260 MET A O 1
ATOM 2122 N N . THR A 1 261 ? -19.001 7.674 6.871 1.00 97.44 261 THR A N 1
ATOM 2123 C CA . THR A 1 261 ? -19.769 6.993 7.915 1.00 97.44 261 THR A CA 1
ATOM 2124 C C . THR A 1 261 ? -21.211 7.488 7.947 1.00 97.44 261 THR A C 1
ATOM 2126 O O . THR A 1 261 ? -21.470 8.692 7.903 1.00 97.44 261 THR A O 1
ATOM 2129 N N . GLU A 1 262 ? -22.153 6.562 8.119 1.00 95.81 262 GLU A N 1
ATOM 2130 C CA . GLU A 1 262 ? -23.548 6.859 8.440 1.00 95.81 262 GLU A CA 1
ATOM 2131 C C . GLU A 1 262 ? -23.907 6.233 9.788 1.00 95.81 262 GLU A C 1
ATOM 2133 O O . GLU A 1 262 ? -23.923 5.012 9.933 1.00 95.81 262 GLU A O 1
ATOM 2138 N N . GLN A 1 263 ? -24.176 7.077 10.787 1.00 96.88 263 GLN A N 1
ATOM 2139 C CA . GLN A 1 263 ? -24.599 6.666 12.126 1.00 96.88 263 GLN A CA 1
ATOM 2140 C C . GLN A 1 263 ? -25.658 7.642 12.669 1.00 96.88 263 GLN A C 1
ATOM 2142 O O . GLN A 1 263 ? -25.546 8.846 12.422 1.00 96.88 263 GLN A O 1
ATOM 2147 N N . PRO A 1 264 ? -26.670 7.186 13.436 1.00 95.00 264 PRO A N 1
ATOM 2148 C CA . PRO A 1 264 ? -27.765 8.049 13.899 1.00 95.00 264 PRO A CA 1
ATOM 2149 C C . PRO A 1 264 ? -27.333 9.258 14.743 1.00 95.00 264 PRO A C 1
ATOM 2151 O O . PRO A 1 264 ? -28.029 10.268 14.782 1.00 95.00 264 PRO A O 1
ATOM 2154 N N . ASN A 1 265 ? -26.201 9.157 15.440 1.00 92.25 265 ASN A N 1
ATOM 2155 C CA . ASN A 1 265 ? -25.640 10.182 16.322 1.00 92.25 265 ASN A CA 1
ATOM 2156 C C . ASN A 1 265 ? -24.458 10.943 15.693 1.00 92.25 265 ASN A C 1
ATOM 2158 O O . ASN A 1 265 ? -23.658 11.535 16.420 1.00 92.25 265 ASN A O 1
ATOM 2162 N N . MET A 1 266 ? -24.327 10.911 14.366 1.00 96.25 266 MET A N 1
ATOM 2163 C CA . MET A 1 266 ? -23.279 11.615 13.629 1.00 96.25 266 MET A CA 1
ATOM 2164 C C . MET A 1 266 ? -23.364 13.140 13.814 1.00 96.25 266 MET A C 1
ATOM 2166 O O . MET A 1 266 ? -24.435 13.740 13.701 1.00 96.25 266 MET A O 1
ATOM 2170 N N . ASP A 1 267 ? -22.221 13.792 14.031 1.00 97.75 267 ASP A N 1
ATOM 2171 C CA . ASP A 1 267 ? -22.104 15.249 13.947 1.00 97.75 267 ASP A CA 1
ATOM 2172 C C . ASP A 1 267 ? -22.128 15.695 12.479 1.00 97.75 267 ASP A C 1
ATOM 2174 O O . ASP A 1 267 ? -21.108 15.768 11.787 1.00 97.75 267 ASP A O 1
ATOM 2178 N N . GLN A 1 268 ? -23.332 15.988 11.990 1.00 97.50 268 GLN A N 1
ATOM 2179 C CA . GLN A 1 268 ? -23.540 16.337 10.589 1.00 97.50 268 GLN A CA 1
ATOM 2180 C C . GLN A 1 268 ? -22.834 17.641 10.185 1.00 97.50 268 GLN A C 1
ATOM 2182 O O . GLN A 1 268 ? -22.424 17.790 9.034 1.00 97.50 268 GLN A O 1
ATOM 2187 N N . GLY A 1 269 ? -22.676 18.587 11.118 1.00 98.00 269 GLY A N 1
ATOM 2188 C CA . GLY A 1 269 ? -21.974 19.842 10.858 1.00 98.00 269 GLY A CA 1
ATOM 2189 C C . GLY A 1 269 ? -20.493 19.597 10.584 1.00 98.00 269 GLY A C 1
ATOM 2190 O O . GLY A 1 269 ? -19.959 20.080 9.583 1.00 98.00 269 GLY A O 1
ATOM 2191 N N . LEU A 1 270 ? -19.857 18.784 11.432 1.00 98.31 270 LEU A N 1
ATOM 2192 C CA . LEU A 1 270 ? -18.472 18.368 11.246 1.00 98.31 270 LEU A CA 1
ATOM 2193 C C . LEU A 1 270 ? -18.293 17.549 9.964 1.00 98.31 270 LEU A C 1
ATOM 2195 O O . LEU A 1 270 ? -17.406 17.863 9.173 1.00 98.31 270 LEU A O 1
ATOM 2199 N N . LYS A 1 271 ? -19.155 16.552 9.722 1.00 98.31 271 LYS A N 1
ATOM 2200 C CA . LYS A 1 271 ? -19.127 15.725 8.505 1.00 98.31 271 LYS A CA 1
ATOM 2201 C C . LYS A 1 271 ? -19.178 16.575 7.232 1.00 98.31 271 LYS A C 1
ATOM 2203 O O . LYS A 1 271 ? -18.354 16.387 6.342 1.00 98.31 271 LYS A O 1
ATOM 2208 N N . ASN A 1 272 ? -20.086 17.549 7.168 1.00 98.00 272 ASN A N 1
ATOM 2209 C CA . ASN A 1 272 ? -20.215 18.431 6.005 1.00 98.00 272 ASN A CA 1
ATOM 2210 C C . ASN A 1 272 ? -18.978 19.325 5.805 1.00 98.00 272 ASN A C 1
ATOM 2212 O O . ASN A 1 272 ? -18.552 19.536 4.673 1.00 98.00 272 ASN A O 1
ATOM 2216 N N . MET A 1 273 ? -18.390 19.845 6.888 1.00 98.25 273 MET A N 1
ATOM 2217 C CA . MET A 1 273 ? -17.163 20.648 6.813 1.00 98.25 273 MET A CA 1
ATOM 2218 C C . MET A 1 273 ? -15.974 19.807 6.330 1.00 98.25 273 MET A C 1
ATOM 2220 O O . MET A 1 273 ? -15.228 20.237 5.452 1.00 98.25 273 MET A O 1
ATOM 2224 N N . LEU A 1 274 ? -15.833 18.587 6.851 1.00 98.56 274 LEU A N 1
ATOM 2225 C CA . LEU A 1 274 ? -14.781 17.657 6.452 1.00 98.56 274 LEU A CA 1
ATOM 2226 C C . LEU A 1 274 ? -14.925 17.202 4.995 1.00 98.56 274 LEU A C 1
ATOM 2228 O O . LEU A 1 274 ? -13.924 17.136 4.291 1.00 98.56 274 LEU A O 1
ATOM 2232 N N . ALA A 1 275 ? -16.147 16.967 4.508 1.00 97.94 275 ALA A N 1
ATOM 2233 C CA . ALA A 1 275 ? -16.387 16.660 3.097 1.00 97.94 275 ALA A CA 1
ATOM 2234 C C . ALA A 1 275 ? -15.856 17.772 2.171 1.00 97.94 275 ALA A C 1
ATOM 2236 O O . ALA A 1 275 ? -15.158 17.490 1.199 1.00 97.94 275 ALA A O 1
ATOM 2237 N N . GLN A 1 276 ? -16.087 19.041 2.531 1.00 97.38 276 GLN A N 1
ATOM 2238 C CA . GLN A 1 276 ? -15.541 20.186 1.790 1.00 97.38 276 GLN A CA 1
ATOM 2239 C C . GLN A 1 276 ? -14.006 20.240 1.843 1.00 97.38 276 GLN A C 1
ATOM 2241 O O . GLN A 1 276 ? -13.377 20.609 0.850 1.00 97.38 276 GLN A O 1
ATOM 2246 N N . ALA A 1 277 ? -13.395 19.860 2.972 1.00 97.56 277 ALA A N 1
ATOM 2247 C CA . ALA A 1 277 ? -11.940 19.760 3.090 1.00 97.56 277 ALA A CA 1
ATOM 2248 C C . ALA A 1 277 ? -11.365 18.692 2.143 1.00 97.56 277 ALA A C 1
ATOM 2250 O O . ALA A 1 277 ? -10.382 18.958 1.451 1.00 97.56 277 ALA A O 1
ATOM 2251 N N . VAL A 1 278 ? -12.014 17.523 2.048 1.00 96.81 278 VAL A N 1
ATOM 2252 C CA . VAL A 1 278 ? -11.622 16.444 1.122 1.00 96.81 278 VAL A CA 1
ATOM 2253 C C . VAL A 1 278 ? -11.685 16.910 -0.332 1.00 96.81 278 VAL A C 1
ATOM 2255 O O . VAL A 1 278 ? -10.716 16.742 -1.071 1.00 96.81 278 VAL A O 1
ATOM 2258 N N . GLU A 1 279 ? -12.787 17.542 -0.740 1.00 95.56 279 GLU A N 1
ATOM 2259 C CA . GLU A 1 279 ? -12.943 18.058 -2.106 1.00 95.56 279 GLU A CA 1
ATOM 2260 C C . GLU A 1 279 ? -11.892 19.111 -2.464 1.00 95.56 279 GLU A C 1
ATOM 2262 O O . GLU A 1 279 ? -11.320 19.069 -3.561 1.00 95.56 279 GLU A O 1
ATOM 2267 N N . ARG A 1 280 ? -11.633 20.056 -1.547 1.00 94.38 280 ARG A N 1
ATOM 2268 C CA . ARG A 1 280 ? -10.620 21.096 -1.742 1.00 94.38 280 ARG A CA 1
ATOM 2269 C C . ARG A 1 280 ? -9.238 20.478 -1.886 1.00 94.38 280 ARG A C 1
ATOM 2271 O O . ARG A 1 280 ? -8.522 20.869 -2.802 1.00 94.38 280 ARG A O 1
ATOM 2278 N N . TRP A 1 281 ? -8.876 19.547 -1.007 1.00 92.44 281 TRP A N 1
ATOM 2279 C CA . TRP A 1 281 ? -7.545 18.950 -0.994 1.00 92.44 281 TRP A CA 1
ATOM 2280 C C . TRP A 1 281 ? -7.271 18.132 -2.262 1.00 92.44 281 TRP A C 1
ATOM 2282 O O . TRP A 1 281 ? -6.269 18.357 -2.940 1.00 92.44 281 TRP A O 1
ATOM 2292 N N . ALA A 1 282 ? -8.225 17.290 -2.676 1.00 93.88 282 ALA A N 1
ATOM 2293 C CA . ALA A 1 282 ? -8.141 16.553 -3.938 1.00 93.88 282 ALA A CA 1
ATOM 2294 C C . ALA A 1 282 ? -7.970 17.491 -5.149 1.00 93.88 282 ALA A C 1
ATOM 2296 O O . ALA A 1 282 ? -7.234 17.192 -6.093 1.00 93.88 282 ALA A O 1
ATOM 2297 N N . TYR A 1 283 ? -8.620 18.659 -5.123 1.00 92.38 283 TYR A N 1
ATOM 2298 C CA . TYR A 1 283 ? -8.438 19.672 -6.156 1.00 92.38 283 TYR A CA 1
ATOM 2299 C C . TYR A 1 283 ? -7.047 20.320 -6.100 1.00 92.38 283 TYR A C 1
ATOM 2301 O O . TYR A 1 283 ? -6.353 20.391 -7.118 1.00 92.38 283 TYR A O 1
ATOM 2309 N N . SER A 1 284 ? -6.646 20.825 -4.930 1.00 88.62 284 SER A N 1
ATOM 2310 C CA . SER A 1 284 ? -5.422 21.614 -4.788 1.00 88.62 284 SER A CA 1
ATOM 2311 C C . SER A 1 284 ? -4.168 20.805 -5.060 1.00 88.62 284 SER A C 1
ATOM 2313 O O . SER A 1 284 ? -3.238 21.338 -5.660 1.00 88.62 284 SER A O 1
ATOM 2315 N N . ASP A 1 285 ? -4.168 19.545 -4.640 1.00 84.38 285 ASP A N 1
ATOM 2316 C CA . ASP A 1 285 ? -2.974 18.718 -4.631 1.00 84.38 285 ASP A CA 1
ATOM 2317 C C . ASP A 1 285 ? -2.832 17.882 -5.911 1.00 84.38 285 ASP A C 1
ATOM 2319 O O . ASP A 1 285 ? -1.760 17.805 -6.506 1.00 84.38 285 ASP A O 1
ATOM 2323 N N . HIS A 1 286 ? -3.937 17.326 -6.420 1.00 91.25 286 HIS A N 1
ATOM 2324 C CA . HIS A 1 286 ? -3.890 16.391 -7.550 1.00 91.25 286 HIS A CA 1
ATOM 2325 C C . HIS A 1 286 ? -4.375 17.000 -8.872 1.00 91.25 286 HIS A C 1
ATOM 2327 O O . HIS A 1 286 ? -3.767 16.773 -9.918 1.00 91.25 286 HIS A O 1
ATOM 2333 N N . ILE A 1 287 ? -5.454 17.790 -8.862 1.00 94.06 287 ILE A N 1
ATOM 2334 C CA . ILE A 1 287 ? -5.986 18.379 -10.104 1.00 94.06 287 ILE A CA 1
ATOM 2335 C C . ILE A 1 287 ? -5.090 19.518 -10.592 1.00 94.06 287 ILE A C 1
ATOM 2337 O O . ILE A 1 287 ? -4.714 19.534 -11.762 1.00 94.06 287 ILE A O 1
ATOM 2341 N N . ASN A 1 288 ? -4.706 20.448 -9.713 1.00 93.75 288 ASN A N 1
ATOM 2342 C CA . ASN A 1 288 ? -3.836 21.563 -10.103 1.00 93.75 288 ASN A CA 1
ATOM 2343 C C . ASN A 1 288 ? -2.478 21.079 -10.635 1.00 93.75 288 ASN A C 1
ATOM 2345 O O . ASN A 1 288 ? -1.975 21.614 -11.624 1.00 93.75 288 ASN A O 1
ATOM 2349 N N . SER A 1 289 ? -1.889 20.061 -9.999 1.00 91.75 289 SER A N 1
ATOM 2350 C CA . SER A 1 289 ? -0.622 19.467 -10.437 1.00 91.75 289 SER A CA 1
ATOM 2351 C C . SER A 1 289 ? -0.753 18.779 -11.792 1.00 91.75 289 SER A C 1
ATOM 2353 O O . SER A 1 289 ? 0.079 19.012 -12.671 1.00 91.75 289 SER A O 1
ATOM 2355 N N . ALA A 1 290 ? -1.827 18.019 -12.015 1.00 93.38 290 ALA A N 1
ATOM 2356 C CA . ALA A 1 290 ? -2.110 17.425 -13.315 1.00 93.38 290 ALA A CA 1
ATOM 2357 C C . ALA A 1 290 ? -2.313 18.487 -14.408 1.00 93.38 290 ALA A C 1
ATOM 2359 O O . ALA A 1 290 ? -1.712 18.387 -15.475 1.00 93.38 290 ALA A O 1
ATOM 2360 N N . GLU A 1 291 ? -3.118 19.524 -14.156 1.00 94.44 291 GLU A N 1
ATOM 2361 C CA . GLU A 1 291 ? -3.400 20.594 -15.128 1.00 94.44 291 GLU A CA 1
ATOM 2362 C C . GLU A 1 291 ? -2.142 21.393 -15.506 1.00 94.44 291 GLU A C 1
ATOM 2364 O O . GLU A 1 291 ? -2.019 21.854 -16.643 1.00 94.44 291 GLU A O 1
ATOM 2369 N N . ALA A 1 292 ? -1.179 21.512 -14.589 1.00 92.62 292 ALA A N 1
ATOM 2370 C CA . ALA A 1 292 ? 0.082 22.206 -14.829 1.00 92.62 292 ALA A CA 1
ATOM 2371 C C . ALA A 1 292 ? 1.149 21.359 -15.551 1.00 92.62 292 ALA A C 1
ATOM 2373 O O . ALA A 1 292 ? 2.145 21.907 -16.032 1.00 92.62 292 ALA A O 1
ATOM 2374 N N . ARG A 1 293 ? 0.986 20.031 -15.628 1.00 89.75 293 ARG A N 1
ATOM 2375 C CA . ARG A 1 293 ? 1.993 19.104 -16.172 1.00 89.75 293 ARG A CA 1
ATOM 2376 C C . ARG A 1 293 ? 1.600 18.621 -17.571 1.00 89.75 293 ARG A C 1
ATOM 2378 O O . ARG A 1 293 ? 0.477 18.192 -17.810 1.00 89.75 293 ARG A O 1
ATOM 2385 N N . GLY A 1 294 ? 2.560 18.605 -18.503 1.00 89.94 294 GLY A N 1
ATOM 2386 C CA . GLY A 1 294 ? 2.314 18.251 -19.913 1.00 89.94 294 GLY A CA 1
ATOM 2387 C C . GLY A 1 294 ? 1.724 16.851 -20.143 1.00 89.94 294 GLY A C 1
ATOM 2388 O O . GLY A 1 294 ? 0.953 16.664 -21.080 1.00 89.94 294 GLY A O 1
ATOM 2389 N N . TYR A 1 295 ? 2.030 15.895 -19.261 1.00 90.38 295 TYR A N 1
ATOM 2390 C CA . TYR A 1 295 ? 1.493 14.529 -19.295 1.00 90.38 295 TYR A CA 1
ATOM 2391 C C . TYR A 1 295 ? 0.283 14.308 -18.367 1.00 90.38 295 TYR A C 1
ATOM 2393 O O . TYR A 1 295 ? -0.150 13.177 -18.193 1.00 90.38 295 TYR A O 1
ATOM 2401 N N . ARG A 1 296 ? -0.276 15.372 -17.769 1.00 91.56 296 ARG A N 1
ATOM 2402 C CA . ARG A 1 296 ? -1.478 15.323 -16.909 1.00 91.56 296 ARG A CA 1
ATOM 2403 C C . ARG A 1 296 ? -1.395 14.360 -15.717 1.00 91.56 296 ARG A C 1
ATOM 2405 O O . ARG A 1 296 ? -2.397 13.804 -15.275 1.00 91.56 296 ARG A O 1
ATOM 2412 N N . TYR A 1 297 ? -0.187 14.212 -15.188 1.00 91.50 297 TYR A N 1
ATOM 2413 C CA . TYR A 1 297 ? 0.118 13.428 -13.999 1.00 91.50 297 TYR A CA 1
ATOM 2414 C C . TYR A 1 297 ? -0.134 14.250 -12.729 1.00 91.50 297 TYR A C 1
ATOM 2416 O O . TYR A 1 297 ? 0.608 15.193 -12.438 1.00 91.50 297 TYR A O 1
ATOM 2424 N N . GLY A 1 298 ? -1.190 13.904 -11.998 1.00 90.94 298 GLY A N 1
ATOM 2425 C CA . GLY A 1 298 ? -1.565 14.531 -10.732 1.00 90.94 298 GLY A CA 1
ATOM 2426 C C . GLY A 1 298 ? -0.919 13.835 -9.546 1.00 90.94 298 GLY A C 1
ATOM 2427 O O . GLY A 1 298 ? -0.971 12.612 -9.462 1.00 90.94 298 GLY A O 1
ATOM 2428 N N . ASN A 1 299 ? -0.303 14.624 -8.670 1.00 87.00 299 ASN A N 1
ATOM 2429 C CA . ASN A 1 299 ? 0.307 14.202 -7.411 1.00 87.00 299 ASN A CA 1
ATOM 2430 C C . ASN A 1 299 ? 0.743 15.441 -6.606 1.00 87.00 299 ASN A C 1
ATOM 2432 O O . ASN A 1 299 ? 0.860 16.510 -7.214 1.00 87.00 299 ASN A O 1
ATOM 2436 N N . ASP A 1 300 ? 1.074 15.281 -5.322 1.00 83.69 300 ASP A N 1
ATOM 2437 C CA . ASP A 1 300 ? 1.547 16.364 -4.450 1.00 83.69 300 ASP A CA 1
ATOM 2438 C C . ASP A 1 300 ? 2.609 17.234 -5.141 1.00 83.69 300 ASP A C 1
ATOM 2440 O O . ASP A 1 300 ? 3.577 16.759 -5.754 1.00 83.69 300 ASP A O 1
ATOM 2444 N N . TRP A 1 301 ? 2.373 18.546 -5.098 1.00 81.12 301 TRP A N 1
ATOM 2445 C CA . TRP A 1 301 ? 3.230 19.551 -5.712 1.00 81.12 301 TRP A CA 1
ATOM 2446 C C . TRP A 1 301 ? 4.622 19.607 -5.074 1.00 81.12 301 TRP A C 1
ATOM 2448 O O . TRP A 1 301 ? 5.603 19.931 -5.749 1.00 81.12 301 TRP A O 1
ATOM 2458 N N . TRP A 1 302 ? 4.703 19.318 -3.780 1.00 82.19 302 TRP A N 1
ATOM 2459 C CA . TRP A 1 302 ? 5.901 19.465 -2.963 1.00 82.19 302 TRP A CA 1
ATOM 2460 C C . TRP A 1 302 ? 6.676 18.170 -2.799 1.00 82.19 302 TRP A C 1
ATOM 2462 O O . TRP A 1 302 ? 7.839 18.220 -2.398 1.00 82.19 302 TRP A O 1
ATOM 2472 N N . TYR A 1 303 ? 6.084 17.032 -3.156 1.00 83.88 303 TYR A N 1
ATOM 2473 C CA . TYR A 1 303 ? 6.768 15.754 -3.075 1.00 83.88 303 TYR A CA 1
ATOM 2474 C C . TYR A 1 303 ? 7.786 15.624 -4.227 1.00 83.88 303 TYR A C 1
ATOM 2476 O O . TYR A 1 303 ? 7.394 15.529 -5.396 1.00 83.88 303 TYR A O 1
ATOM 2484 N N . PRO A 1 304 ? 9.108 15.607 -3.947 1.00 85.75 304 PRO A N 1
ATOM 2485 C CA . PRO A 1 304 ? 10.120 15.369 -4.971 1.00 85.75 304 PRO A CA 1
ATOM 2486 C C . PRO A 1 304 ? 9.924 14.047 -5.727 1.00 85.75 304 PRO A C 1
ATOM 2488 O O . PRO A 1 304 ? 9.312 13.095 -5.248 1.00 85.75 304 PRO A O 1
ATOM 2491 N N . VAL A 1 305 ? 10.503 13.974 -6.927 1.00 88.38 305 VAL A N 1
ATOM 2492 C CA . VAL A 1 305 ? 10.560 12.745 -7.732 1.00 88.38 305 VAL A CA 1
ATOM 2493 C C . VAL A 1 305 ? 11.598 11.809 -7.115 1.00 88.38 305 VAL A C 1
ATOM 2495 O O . VAL A 1 305 ? 12.756 11.849 -7.503 1.00 88.38 305 VAL A O 1
ATOM 2498 N N . VAL A 1 306 ? 11.214 11.048 -6.098 1.00 87.38 306 VAL A N 1
ATOM 2499 C CA . VAL A 1 306 ? 12.032 10.052 -5.382 1.00 87.38 306 VAL A CA 1
ATOM 2500 C C . VAL A 1 306 ? 11.122 8.916 -4.907 1.00 87.38 306 VAL A C 1
ATOM 2502 O O . VAL A 1 306 ? 9.907 9.097 -4.893 1.00 87.38 306 VAL A O 1
ATOM 2505 N N . SER A 1 307 ? 11.679 7.764 -4.525 1.00 83.56 307 SER A N 1
ATOM 2506 C CA . SER A 1 307 ? 10.954 6.686 -3.820 1.00 83.56 307 SER A CA 1
ATOM 2507 C C . SER A 1 307 ? 9.585 6.326 -4.419 1.00 83.56 307 SER A C 1
ATOM 2509 O O . SER A 1 307 ? 8.564 6.313 -3.739 1.00 83.56 307 SER A O 1
ATOM 2511 N N . GLY A 1 308 ? 9.513 6.101 -5.734 1.00 88.50 308 GLY A N 1
ATOM 2512 C CA . GLY A 1 308 ? 8.266 5.670 -6.376 1.00 88.50 308 GLY A CA 1
ATOM 2513 C C . GLY A 1 308 ? 7.288 6.777 -6.677 1.00 88.50 308 GLY A C 1
ATOM 2514 O O . GLY A 1 308 ? 6.276 6.513 -7.318 1.00 88.50 308 GLY A O 1
ATOM 2515 N N . ASN A 1 309 ? 7.574 8.017 -6.287 1.00 87.81 309 ASN A N 1
ATOM 2516 C CA . ASN A 1 309 ? 6.605 9.089 -6.401 1.00 87.81 309 ASN A CA 1
ATOM 2517 C C . ASN A 1 309 ? 6.118 9.283 -7.850 1.00 87.81 309 ASN A C 1
ATOM 2519 O O . ASN A 1 309 ? 4.929 9.460 -8.083 1.00 87.81 309 ASN A O 1
ATOM 2523 N N . ALA A 1 310 ? 7.007 9.137 -8.837 1.00 89.50 310 ALA A N 1
ATOM 2524 C CA . ALA A 1 310 ? 6.673 9.234 -10.261 1.00 89.50 310 ALA A CA 1
ATOM 2525 C C . ALA A 1 310 ? 6.245 7.909 -10.927 1.00 89.50 310 ALA A C 1
ATOM 2527 O O . ALA A 1 310 ? 5.988 7.905 -12.128 1.00 89.50 310 ALA A O 1
ATOM 2528 N N . THR A 1 311 ? 6.186 6.790 -10.205 1.00 91.81 311 THR A N 1
ATOM 2529 C CA . THR A 1 311 ? 5.832 5.472 -10.773 1.00 91.81 311 THR A CA 1
ATOM 2530 C C . THR A 1 311 ? 4.634 4.820 -10.098 1.00 91.81 311 THR A C 1
ATOM 2532 O O . THR A 1 311 ? 3.979 3.982 -10.715 1.00 91.81 311 THR A O 1
ATOM 2535 N N . ARG A 1 312 ? 4.288 5.233 -8.875 1.00 88.75 312 ARG A N 1
ATOM 2536 C CA . ARG A 1 312 ? 3.079 4.799 -8.177 1.00 88.75 312 ARG A CA 1
ATOM 2537 C C . ARG A 1 312 ? 1.893 5.722 -8.502 1.00 88.75 312 ARG A C 1
ATOM 2539 O O . ARG A 1 312 ? 2.038 6.945 -8.448 1.00 88.75 312 ARG A O 1
ATOM 2546 N N . PRO A 1 313 ? 0.702 5.184 -8.809 1.00 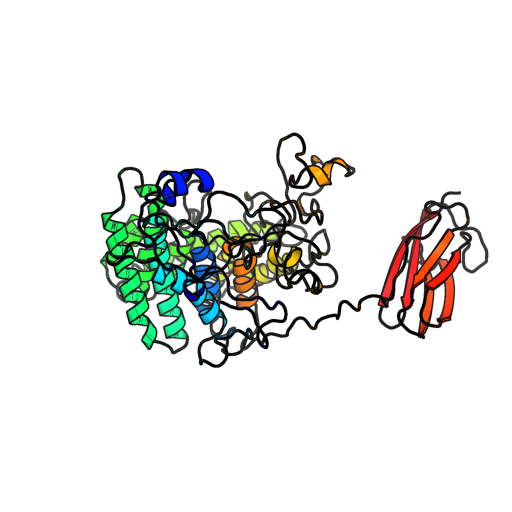89.06 313 PRO A N 1
ATOM 2547 C CA . PRO A 1 313 ? -0.499 5.996 -8.982 1.00 89.06 313 PRO A CA 1
ATOM 2548 C C . PRO A 1 313 ? -1.087 6.386 -7.617 1.00 89.06 313 PRO A C 1
ATOM 2550 O O . PRO A 1 313 ? -1.947 5.694 -7.081 1.00 89.06 313 PRO A O 1
ATOM 2553 N N . ASN A 1 314 ? -0.651 7.511 -7.048 1.00 87.94 314 ASN A N 1
ATOM 2554 C CA . ASN A 1 314 ? -1.282 8.067 -5.849 1.00 87.94 314 ASN A CA 1
ATOM 2555 C C . ASN A 1 314 ? -2.562 8.831 -6.236 1.00 87.94 314 ASN A C 1
ATOM 2557 O O . ASN A 1 314 ? -2.510 10.014 -6.548 1.00 87.94 314 ASN A O 1
ATOM 2561 N N . ILE A 1 315 ? -3.702 8.137 -6.309 1.00 93.62 315 ILE A N 1
ATOM 2562 C CA . ILE A 1 315 ? -4.994 8.731 -6.713 1.00 93.62 315 ILE A CA 1
ATOM 2563 C C . ILE A 1 315 ? -6.050 8.703 -5.598 1.00 93.62 315 ILE A C 1
ATOM 2565 O O . ILE A 1 315 ? -7.206 9.055 -5.834 1.00 93.62 315 ILE A O 1
ATOM 2569 N N . PHE A 1 316 ? -5.680 8.308 -4.379 1.00 94.38 316 PHE A N 1
ATOM 2570 C CA . PHE A 1 316 ? -6.623 8.112 -3.272 1.00 94.38 316 PHE A CA 1
ATOM 2571 C C . PHE A 1 316 ? -7.431 9.360 -2.894 1.00 94.38 316 PHE A C 1
ATOM 2573 O O . PHE A 1 316 ? -8.644 9.229 -2.717 1.00 94.38 316 PHE A O 1
ATOM 2580 N N . PRO A 1 317 ? -6.853 10.579 -2.863 1.00 94.44 317 PRO A N 1
ATOM 2581 C CA . PRO A 1 317 ? -7.640 11.787 -2.617 1.00 94.44 317 PRO A CA 1
ATOM 2582 C C . PRO A 1 317 ? -8.722 12.014 -3.680 1.00 94.44 317 PRO A C 1
ATOM 2584 O O . PRO A 1 317 ? -9.845 12.402 -3.355 1.00 94.44 317 PRO A O 1
ATOM 2587 N N . LEU A 1 318 ? -8.423 11.707 -4.949 1.00 96.38 318 LEU A N 1
ATOM 2588 C CA . LEU A 1 318 ? -9.394 11.781 -6.045 1.00 96.38 318 LEU A CA 1
ATOM 2589 C C . LEU A 1 318 ? -10.468 10.692 -5.921 1.00 96.38 318 LEU A C 1
ATOM 2591 O O . LEU A 1 318 ? -11.643 10.977 -6.152 1.00 96.38 318 LEU A O 1
ATOM 2595 N N . MET A 1 319 ? -10.091 9.469 -5.526 1.00 96.56 319 MET A N 1
ATOM 2596 C CA . MET A 1 319 ? -11.030 8.370 -5.262 1.00 96.56 319 MET A CA 1
ATOM 2597 C C . MET A 1 319 ? -12.020 8.743 -4.153 1.00 96.56 319 MET A C 1
ATOM 2599 O O . MET A 1 319 ? -13.229 8.617 -4.346 1.00 96.56 319 MET A O 1
ATOM 2603 N N . ALA A 1 320 ? -11.520 9.263 -3.028 1.00 96.06 320 ALA A N 1
ATOM 2604 C CA . ALA A 1 320 ? -12.340 9.698 -1.901 1.00 96.06 320 ALA A CA 1
ATOM 2605 C C . ALA A 1 320 ? -13.269 10.860 -2.289 1.00 96.06 320 ALA A C 1
ATOM 2607 O O . ALA A 1 320 ? -14.476 10.794 -2.059 1.00 96.06 320 ALA A O 1
ATOM 2608 N N . ALA A 1 321 ? -12.744 11.900 -2.948 1.00 96.50 321 ALA A N 1
ATOM 2609 C CA . ALA A 1 321 ? -13.555 13.027 -3.409 1.00 96.50 321 ALA A CA 1
ATOM 2610 C C . ALA A 1 321 ? -14.634 12.590 -4.413 1.00 96.50 321 ALA A C 1
ATOM 2612 O O . ALA A 1 321 ? -15.777 13.046 -4.342 1.00 96.50 321 ALA A O 1
ATOM 2613 N N . TYR A 1 322 ? -14.308 11.669 -5.322 1.00 97.19 322 TYR A N 1
ATOM 2614 C CA . TYR A 1 322 ? -15.285 11.089 -6.235 1.00 97.19 322 TYR A CA 1
ATOM 2615 C C . TYR A 1 322 ? -16.376 10.310 -5.484 1.00 97.19 322 TYR A C 1
ATOM 2617 O O . TYR A 1 322 ? -17.554 10.497 -5.779 1.00 97.19 322 TYR A O 1
ATOM 2625 N N . ALA A 1 323 ? -16.011 9.476 -4.508 1.00 95.19 323 ALA A N 1
ATOM 2626 C CA . ALA A 1 323 ? -16.970 8.693 -3.728 1.00 95.19 323 ALA A CA 1
ATOM 2627 C C . ALA A 1 323 ? -17.939 9.576 -2.924 1.00 95.19 323 ALA A C 1
ATOM 2629 O O . ALA A 1 323 ? -19.124 9.269 -2.835 1.00 95.19 323 ALA A O 1
ATOM 2630 N N . ILE A 1 324 ? -17.450 10.701 -2.395 1.00 93.56 324 ILE A N 1
ATOM 2631 C CA . ILE A 1 324 ? -18.250 11.660 -1.620 1.00 93.56 324 ILE A CA 1
ATOM 2632 C C . ILE A 1 324 ? -19.201 12.466 -2.516 1.00 93.56 324 ILE A C 1
ATOM 2634 O O . ILE A 1 324 ? -20.331 12.750 -2.126 1.00 93.56 324 ILE A O 1
ATOM 2638 N N . THR A 1 325 ? -18.752 12.860 -3.711 1.00 94.56 325 THR A N 1
ATOM 2639 C CA . THR A 1 325 ? -19.454 13.868 -4.532 1.00 94.56 325 THR A CA 1
ATOM 2640 C C . THR A 1 325 ? -20.179 13.309 -5.752 1.00 94.56 325 THR A C 1
ATOM 2642 O O . THR A 1 325 ? -21.064 13.966 -6.299 1.00 94.56 325 THR A O 1
ATOM 2645 N N . GLY A 1 326 ? -19.756 12.149 -6.257 1.00 95.00 326 GLY A N 1
ATOM 2646 C CA . GLY A 1 326 ? -20.136 11.635 -7.574 1.00 95.00 326 GLY A CA 1
ATOM 2647 C C . GLY A 1 326 ? -19.613 12.463 -8.758 1.00 95.00 326 GLY A C 1
ATOM 2648 O O . GLY A 1 326 ? -19.991 12.205 -9.903 1.00 95.00 326 GLY A O 1
ATOM 2649 N N . ASN A 1 327 ? -18.758 13.468 -8.531 1.00 95.62 327 ASN A N 1
ATOM 2650 C CA . ASN A 1 327 ? -18.297 14.363 -9.587 1.00 95.62 327 ASN A CA 1
ATOM 2651 C C . ASN A 1 327 ? -17.259 13.678 -10.490 1.00 95.62 327 ASN A C 1
ATOM 2653 O O . ASN A 1 327 ? -16.103 13.478 -10.113 1.00 95.62 327 ASN A O 1
ATOM 2657 N N . ALA A 1 328 ? -17.656 13.394 -11.733 1.00 95.50 328 ALA A N 1
ATOM 2658 C CA . ALA A 1 328 ? -16.828 12.724 -12.736 1.00 95.50 328 ALA A CA 1
ATOM 2659 C C . ALA A 1 328 ? -15.500 13.441 -13.067 1.00 95.50 328 ALA A C 1
ATOM 2661 O O . ALA A 1 328 ? -14.610 12.815 -13.651 1.00 95.50 328 ALA A O 1
ATOM 2662 N N . LYS A 1 329 ? -15.322 14.720 -12.685 1.00 94.69 329 LYS A N 1
ATOM 2663 C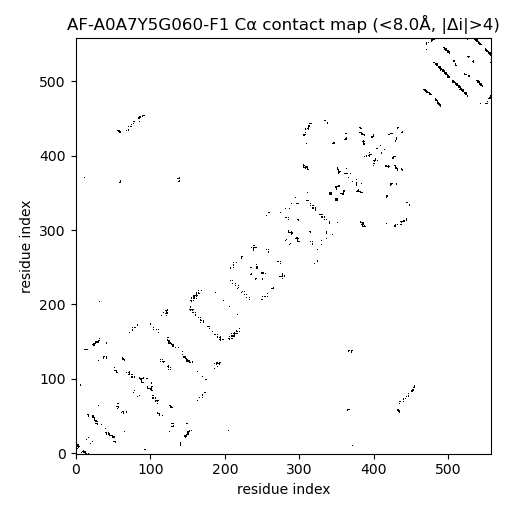 CA . LYS A 1 329 ? -14.030 15.412 -12.825 1.00 94.69 329 LYS A CA 1
ATOM 2664 C C . LYS A 1 329 ? -12.934 14.665 -12.065 1.00 94.69 329 LYS A C 1
ATOM 2666 O O . LYS A 1 329 ? -11.881 14.424 -12.642 1.00 94.69 329 LYS A O 1
ATOM 2671 N N . TYR A 1 330 ? -13.188 14.246 -10.825 1.00 96.50 330 TYR A N 1
ATOM 2672 C CA . TYR A 1 330 ? -12.200 13.527 -10.015 1.00 96.50 330 TYR A CA 1
ATOM 2673 C C . TYR A 1 330 ? -11.795 12.200 -10.666 1.00 96.50 330 TYR A C 1
ATOM 2675 O O . TYR A 1 330 ? -10.609 11.949 -10.858 1.00 96.50 330 TYR A O 1
ATOM 2683 N N . LEU A 1 331 ? -12.778 11.420 -11.130 1.00 94.75 331 LEU A N 1
ATOM 2684 C CA . LEU A 1 331 ? -12.534 10.172 -11.858 1.00 94.75 331 LEU A CA 1
ATOM 2685 C C . LEU A 1 331 ? -11.703 10.387 -13.137 1.00 94.75 331 LEU A C 1
ATOM 2687 O O . LEU A 1 331 ? -10.823 9.589 -13.444 1.00 94.75 331 LEU A O 1
ATOM 2691 N N . SER A 1 332 ? -11.931 11.487 -13.861 1.00 95.31 332 SER A N 1
ATOM 2692 C CA . SER A 1 332 ? -11.141 11.824 -15.055 1.00 95.31 332 SER A CA 1
ATOM 2693 C C . SER A 1 332 ? -9.657 12.037 -14.733 1.00 95.31 332 SER A C 1
ATOM 2695 O O . SER A 1 332 ? -8.807 11.609 -15.508 1.00 95.31 332 SER A O 1
ATOM 2697 N N . TYR A 1 333 ? -9.336 12.652 -13.590 1.00 95.94 333 TYR A N 1
ATOM 2698 C CA . TYR A 1 333 ? -7.944 12.836 -13.160 1.00 95.94 333 TYR A CA 1
ATOM 2699 C C . TYR A 1 333 ? -7.317 11.561 -12.594 1.00 95.94 333 TYR A C 1
ATOM 2701 O O . TYR A 1 333 ? -6.109 11.382 -12.733 1.00 95.94 333 TYR A O 1
ATOM 2709 N N . CYS A 1 334 ? -8.113 10.634 -12.047 1.00 96.00 334 CYS A N 1
ATOM 2710 C CA . CYS A 1 334 ? -7.611 9.293 -11.751 1.00 96.00 334 CYS A CA 1
ATOM 2711 C C . CYS A 1 334 ? -7.077 8.626 -13.028 1.00 96.00 334 CYS A C 1
ATOM 2713 O O . CYS A 1 334 ? -5.960 8.112 -13.027 1.00 96.00 334 CYS A O 1
ATOM 2715 N N . TYR A 1 335 ? -7.834 8.692 -14.133 1.00 95.38 335 TYR A N 1
ATOM 2716 C CA . TYR A 1 335 ? -7.399 8.126 -15.413 1.00 95.38 335 TYR A CA 1
ATOM 2717 C C . TYR A 1 335 ? -6.116 8.774 -15.932 1.00 95.38 335 TYR A C 1
ATOM 2719 O O . TYR A 1 335 ? -5.184 8.050 -16.258 1.00 95.38 335 TYR A O 1
ATOM 2727 N N . THR A 1 336 ? -6.013 10.107 -15.965 1.00 94.38 336 THR A N 1
ATOM 2728 C CA . THR A 1 336 ? -4.811 10.752 -16.525 1.00 94.38 336 THR A CA 1
ATOM 2729 C C . THR A 1 336 ? -3.553 10.486 -15.699 1.00 94.38 336 THR A C 1
ATOM 2731 O O . THR A 1 336 ? -2.476 10.301 -16.266 1.00 94.38 336 THR A O 1
ATOM 2734 N N . THR A 1 337 ? -3.670 10.415 -14.369 1.00 94.56 337 THR A N 1
ATOM 2735 C CA . THR A 1 337 ? -2.550 10.008 -13.508 1.00 94.56 337 THR A CA 1
ATOM 2736 C C . THR A 1 337 ? -2.150 8.556 -13.771 1.00 94.56 337 THR A C 1
ATOM 2738 O O . THR A 1 337 ? -0.962 8.264 -13.896 1.00 94.56 337 THR A O 1
ATOM 2741 N N . CYS A 1 338 ? -3.110 7.642 -13.919 1.00 95.56 338 CYS A N 1
ATOM 2742 C CA . CYS A 1 338 ? -2.831 6.245 -14.252 1.00 95.56 338 CYS A CA 1
ATOM 2743 C C . CYS A 1 338 ? -2.263 6.062 -15.671 1.00 95.56 338 CYS A C 1
ATOM 2745 O O . CYS A 1 338 ? -1.365 5.242 -15.851 1.00 95.56 338 CYS A O 1
ATOM 2747 N N . ASP A 1 339 ? -2.700 6.849 -16.658 1.00 94.88 339 ASP A N 1
ATOM 2748 C CA . ASP A 1 339 ? -2.139 6.844 -18.016 1.00 94.88 339 ASP A CA 1
ATOM 2749 C C . ASP A 1 339 ? -0.636 7.144 -17.990 1.00 94.88 339 ASP A C 1
ATOM 2751 O O . ASP A 1 339 ? 0.138 6.507 -18.711 1.00 94.88 339 ASP A O 1
ATOM 2755 N N . TYR A 1 340 ? -0.199 8.065 -17.120 1.00 95.00 340 TYR A N 1
ATOM 2756 C CA . TYR A 1 340 ? 1.222 8.339 -16.914 1.00 95.00 340 TYR A CA 1
ATOM 2757 C C . TYR A 1 340 ? 1.976 7.085 -16.476 1.00 95.00 340 TYR A C 1
ATOM 2759 O O . TYR A 1 340 ? 3.035 6.787 -17.028 1.00 95.00 340 TYR A O 1
ATOM 2767 N N . ILE A 1 341 ? 1.426 6.323 -15.526 1.00 95.00 341 ILE A N 1
ATOM 2768 C CA . ILE A 1 341 ? 2.039 5.078 -15.047 1.00 95.00 341 ILE A CA 1
ATOM 2769 C C . ILE A 1 341 ? 2.101 4.015 -16.157 1.00 95.00 341 ILE A C 1
ATOM 2771 O O . ILE A 1 341 ? 3.060 3.248 -16.245 1.00 95.00 341 ILE A O 1
ATOM 2775 N N . LEU A 1 342 ? 1.099 3.996 -17.039 1.00 94.19 342 LEU A N 1
ATOM 2776 C CA . LEU A 1 342 ? 0.946 3.004 -18.104 1.00 94.19 342 LEU A CA 1
ATOM 2777 C C . LEU A 1 342 ? 1.694 3.337 -19.407 1.00 94.19 342 LEU A C 1
ATOM 2779 O O . LEU A 1 342 ? 1.662 2.531 -20.337 1.00 94.19 342 LEU A O 1
ATOM 2783 N N . GLY A 1 343 ? 2.390 4.474 -19.486 1.00 94.06 343 GLY A N 1
ATOM 2784 C CA . GLY A 1 343 ? 3.245 4.808 -20.631 1.00 94.06 343 GLY A CA 1
ATOM 2785 C C . GLY A 1 343 ? 3.129 6.235 -21.151 1.00 94.06 343 GLY A C 1
ATOM 2786 O O . GLY A 1 343 ? 3.986 6.654 -21.926 1.00 94.06 343 GLY A O 1
ATOM 2787 N N . ALA A 1 344 ? 2.138 7.016 -20.715 1.00 94.06 344 ALA A N 1
ATOM 2788 C CA . ALA A 1 344 ? 2.019 8.433 -21.060 1.00 94.06 344 ALA A CA 1
ATOM 2789 C C . ALA A 1 344 ? 2.977 9.288 -20.213 1.00 94.06 344 ALA A C 1
ATOM 2791 O O . ALA A 1 344 ? 2.567 10.179 -19.477 1.00 94.06 344 ALA A O 1
ATOM 2792 N N . ASN A 1 345 ? 4.272 9.002 -20.308 1.00 94.56 345 ASN A N 1
ATOM 2793 C CA . ASN A 1 345 ? 5.333 9.699 -19.592 1.00 94.56 345 ASN A CA 1
ATOM 2794 C C . ASN A 1 345 ? 6.533 9.971 -20.518 1.00 94.56 345 ASN A C 1
ATOM 2796 O O . ASN A 1 345 ? 6.613 9.391 -21.604 1.00 94.56 345 ASN A O 1
ATOM 2800 N N . PRO A 1 346 ? 7.489 10.831 -20.112 1.00 93.38 346 PRO A N 1
ATOM 2801 C CA . PRO A 1 346 ? 8.644 11.192 -20.942 1.00 93.38 346 PRO A CA 1
ATOM 2802 C C . PRO A 1 346 ? 9.489 10.009 -21.431 1.00 93.38 346 PRO A C 1
ATOM 2804 O O . PRO A 1 346 ? 10.152 10.106 -22.461 1.00 93.38 346 PRO A O 1
ATOM 2807 N N . LEU A 1 347 ? 9.459 8.882 -20.715 1.00 92.94 347 LEU A N 1
ATOM 2808 C CA . LEU A 1 347 ? 10.204 7.681 -21.074 1.00 92.94 347 LEU A CA 1
ATOM 2809 C C . LEU A 1 347 ? 9.413 6.733 -21.982 1.00 92.94 347 LEU A C 1
ATOM 2811 O O . LEU A 1 347 ? 9.995 5.742 -22.431 1.00 92.94 347 LEU A O 1
ATOM 2815 N N . ASN A 1 348 ? 8.137 7.016 -22.274 1.00 94.50 348 ASN A N 1
ATOM 2816 C CA . ASN A 1 348 ? 7.212 6.097 -22.943 1.00 94.50 348 ASN A CA 1
ATOM 2817 C C . ASN A 1 348 ? 7.242 4.703 -22.284 1.00 94.50 348 ASN A C 1
ATOM 2819 O O . ASN A 1 348 ? 7.370 3.689 -22.969 1.00 94.50 348 ASN A O 1
ATOM 2823 N N . MET A 1 349 ? 7.269 4.681 -20.947 1.00 93.69 349 MET A N 1
ATOM 2824 C CA . MET A 1 349 ? 7.516 3.496 -20.122 1.00 93.69 349 MET A CA 1
ATOM 2825 C C . MET A 1 349 ? 6.243 3.078 -19.388 1.00 93.69 349 MET A C 1
ATOM 2827 O O . MET A 1 349 ? 5.729 3.854 -18.593 1.00 93.69 349 MET A O 1
ATOM 2831 N N . CYS A 1 350 ? 5.754 1.858 -19.587 1.00 95.56 350 CYS A N 1
ATOM 2832 C CA . CYS A 1 350 ? 4.820 1.266 -18.636 1.00 95.56 350 CYS A CA 1
ATOM 2833 C C . CYS A 1 350 ? 5.624 0.839 -17.408 1.00 95.56 350 CYS A C 1
ATOM 2835 O O . CYS A 1 350 ? 6.504 -0.005 -17.518 1.00 95.56 350 CYS A O 1
ATOM 2837 N N . TRP A 1 351 ? 5.367 1.428 -16.243 1.00 95.44 351 TRP A N 1
ATOM 2838 C CA . TRP A 1 351 ? 6.168 1.142 -15.047 1.00 95.44 351 TRP A CA 1
ATOM 2839 C C . TRP A 1 351 ? 5.899 -0.230 -14.426 1.00 95.44 351 TRP A C 1
ATOM 2841 O O . TRP A 1 351 ? 6.614 -0.626 -13.512 1.00 95.44 351 TRP A O 1
ATOM 2851 N N . VAL A 1 352 ? 4.904 -0.963 -14.923 1.00 94.81 352 VAL A N 1
ATOM 2852 C CA . VAL A 1 352 ? 4.566 -2.304 -14.446 1.00 94.81 352 VAL A CA 1
ATOM 2853 C C . VAL A 1 352 ? 5.375 -3.341 -15.223 1.00 94.81 352 VAL A C 1
ATOM 2855 O O . VAL A 1 352 ? 5.225 -3.464 -16.442 1.00 94.81 352 VAL A O 1
ATOM 2858 N N . SER A 1 353 ? 6.219 -4.108 -14.532 1.00 93.00 353 SER A N 1
ATOM 2859 C CA . SER A 1 353 ? 7.030 -5.153 -15.160 1.00 93.00 353 SER A CA 1
ATOM 2860 C C . SER A 1 353 ? 6.155 -6.172 -15.902 1.00 93.00 353 SER A C 1
ATOM 2862 O O . SER A 1 353 ? 5.077 -6.567 -15.449 1.00 93.00 353 SER A O 1
ATOM 2864 N N . GLY A 1 354 ? 6.602 -6.589 -17.087 1.00 89.88 354 GLY A N 1
ATOM 2865 C CA . GLY A 1 354 ? 5.881 -7.538 -17.938 1.00 89.88 354 GLY A CA 1
ATOM 2866 C C . GLY A 1 354 ? 4.658 -6.976 -18.680 1.00 89.88 354 GLY A C 1
ATOM 2867 O O . GLY A 1 354 ? 4.048 -7.712 -19.457 1.00 89.88 354 GLY A O 1
ATOM 2868 N N . ILE A 1 355 ? 4.298 -5.698 -18.503 1.00 89.31 355 ILE A N 1
ATOM 2869 C CA . ILE A 1 355 ? 3.159 -5.060 -19.184 1.00 89.31 355 ILE A CA 1
ATOM 2870 C C . ILE A 1 355 ? 3.650 -3.955 -20.127 1.00 89.31 355 ILE A C 1
ATOM 2872 O O . ILE A 1 355 ? 4.561 -3.206 -19.818 1.00 89.31 355 ILE A O 1
ATOM 2876 N N . GLY A 1 356 ? 3.030 -3.818 -21.301 1.00 86.56 356 GLY A N 1
ATOM 2877 C CA . GLY A 1 356 ? 3.387 -2.776 -22.272 1.00 86.56 356 GLY A CA 1
ATOM 2878 C C . GLY A 1 356 ? 4.629 -3.100 -23.115 1.00 86.56 356 GLY A C 1
ATOM 2879 O O . GLY A 1 356 ? 5.363 -4.054 -22.863 1.00 86.56 356 GLY A O 1
ATOM 2880 N N . GLU A 1 357 ? 4.845 -2.331 -24.188 1.00 86.81 357 GLU A N 1
ATOM 2881 C CA . GLU A 1 357 ? 5.965 -2.555 -25.124 1.00 86.81 357 GLU A CA 1
ATOM 2882 C C . GLU A 1 357 ? 7.328 -2.198 -24.518 1.00 86.81 357 GLU A C 1
ATOM 2884 O O . GLU A 1 357 ? 8.333 -2.814 -24.870 1.00 86.81 357 GLU A O 1
ATOM 2889 N N . LYS A 1 358 ? 7.345 -1.222 -23.609 1.00 93.06 358 LYS A N 1
ATOM 2890 C CA . LYS A 1 358 ? 8.518 -0.785 -22.861 1.00 93.06 358 LYS A CA 1
ATOM 2891 C C . LYS A 1 358 ? 8.157 -0.798 -21.379 1.00 93.06 358 LYS A C 1
ATOM 2893 O O . LYS A 1 358 ? 7.231 -0.086 -20.994 1.00 93.06 358 LYS A O 1
ATOM 2898 N N . HIS A 1 359 ? 8.861 -1.606 -20.600 1.00 93.88 359 HIS A N 1
ATOM 2899 C CA . HIS A 1 359 ? 8.671 -1.768 -19.160 1.00 93.88 359 HIS A CA 1
ATOM 2900 C C . HIS A 1 359 ? 10.003 -2.056 -18.469 1.00 93.88 359 HIS A C 1
ATOM 2902 O O . HIS A 1 359 ? 10.949 -2.419 -19.168 1.00 93.88 359 HIS A O 1
ATOM 2908 N N . PRO A 1 360 ? 10.083 -1.922 -17.132 1.00 94.06 360 PRO A N 1
ATOM 2909 C CA . PRO A 1 360 ? 11.249 -2.357 -16.378 1.00 94.06 360 PRO A CA 1
ATOM 2910 C C . PRO A 1 360 ? 11.517 -3.850 -16.577 1.00 94.06 360 PRO A C 1
ATOM 2912 O O . PRO A 1 360 ? 10.683 -4.689 -16.224 1.00 94.06 360 PRO A O 1
ATOM 2915 N N . GLU A 1 361 ? 12.684 -4.176 -17.130 1.00 91.75 361 GLU A N 1
ATOM 2916 C CA . GLU A 1 361 ? 13.127 -5.566 -17.312 1.00 91.75 361 GLU A CA 1
ATOM 2917 C C . GLU A 1 361 ? 14.089 -6.016 -16.206 1.00 91.75 361 GLU A C 1
ATOM 2919 O O . GLU A 1 361 ? 14.244 -7.214 -15.981 1.00 91.75 361 GLU A O 1
ATOM 2924 N N . GLU A 1 362 ? 14.716 -5.073 -15.495 1.00 90.62 362 GLU A N 1
ATOM 2925 C CA . GLU A 1 362 ? 15.710 -5.356 -14.461 1.00 90.62 362 GLU A CA 1
ATOM 2926 C C . GLU A 1 362 ? 15.575 -4.417 -13.263 1.00 90.62 362 GLU A C 1
ATOM 2928 O O . GLU A 1 362 ? 15.736 -3.206 -13.381 1.00 90.62 362 GLU A O 1
ATOM 2933 N N . PHE A 1 363 ? 15.307 -4.994 -12.093 1.00 92.69 363 PHE A N 1
ATOM 2934 C CA . PHE A 1 363 ? 15.072 -4.280 -10.837 1.00 92.69 363 PHE A CA 1
ATOM 2935 C C . PHE A 1 363 ? 15.479 -5.151 -9.641 1.00 92.69 363 PHE A C 1
ATOM 2937 O O . PHE A 1 363 ? 15.776 -6.336 -9.807 1.00 92.69 363 PHE A O 1
ATOM 2944 N N . MET A 1 364 ? 15.549 -4.571 -8.445 1.00 92.69 364 MET A N 1
ATOM 2945 C CA . MET A 1 364 ? 15.912 -5.266 -7.215 1.00 92.69 364 MET A CA 1
ATOM 2946 C C . MET A 1 364 ? 14.773 -6.172 -6.759 1.00 92.69 364 MET A C 1
ATOM 2948 O O . MET A 1 364 ? 13.708 -5.708 -6.378 1.00 92.69 364 MET A O 1
ATOM 2952 N N . HIS A 1 365 ? 15.002 -7.482 -6.847 1.00 92.56 365 HIS A N 1
ATOM 2953 C CA . HIS A 1 365 ? 14.156 -8.517 -6.259 1.00 92.56 365 HIS A CA 1
ATOM 2954 C C . HIS A 1 365 ? 15.028 -9.755 -6.046 1.00 92.56 365 HIS A C 1
ATOM 2956 O O . HIS A 1 365 ? 15.345 -10.464 -7.007 1.00 92.56 365 HIS A O 1
ATOM 2962 N N . LEU A 1 366 ? 15.477 -9.977 -4.806 1.00 90.38 366 LEU A N 1
ATOM 2963 C CA . LEU A 1 366 ? 16.505 -10.981 -4.510 1.00 90.38 366 LEU A CA 1
ATOM 2964 C C . LEU A 1 366 ? 16.053 -12.387 -4.893 1.00 90.38 366 LEU A C 1
ATOM 2966 O O . LEU A 1 366 ? 16.849 -13.158 -5.430 1.00 90.38 366 LEU A O 1
ATOM 2970 N N . ASP A 1 367 ? 14.770 -12.688 -4.691 1.00 89.31 367 ASP A N 1
ATOM 2971 C CA . ASP A 1 367 ? 14.206 -13.958 -5.119 1.00 89.31 367 ASP A CA 1
ATOM 2972 C C . ASP A 1 367 ? 14.342 -14.094 -6.641 1.00 89.31 367 ASP A C 1
ATOM 2974 O O . ASP A 1 367 ? 15.070 -14.977 -7.058 1.00 89.31 367 ASP A O 1
ATOM 2978 N N . SER A 1 368 ? 13.845 -13.177 -7.487 1.00 88.75 368 SER A N 1
ATOM 2979 C CA . SER A 1 368 ? 14.057 -13.277 -8.955 1.00 88.75 368 SER A CA 1
ATOM 2980 C C . SER A 1 368 ? 15.534 -13.423 -9.360 1.00 88.75 368 SER A C 1
ATOM 2982 O O . SER A 1 368 ? 15.849 -14.063 -10.363 1.00 88.75 368 SER A O 1
ATOM 2984 N N . TRP A 1 369 ? 16.455 -12.811 -8.611 1.00 87.94 369 TRP A N 1
ATOM 2985 C CA . TRP A 1 369 ? 17.884 -12.833 -8.925 1.00 87.94 369 TRP A CA 1
ATOM 2986 C C . TRP A 1 369 ? 18.607 -14.097 -8.523 1.00 87.94 369 TRP A C 1
ATOM 2988 O O . TRP A 1 369 ? 19.629 -14.390 -9.132 1.00 87.94 369 TRP A O 1
ATOM 2998 N N . PHE A 1 370 ? 18.170 -14.792 -7.478 1.00 85.25 370 PHE A N 1
ATOM 2999 C CA . PHE A 1 370 ? 18.884 -15.943 -6.916 1.00 85.25 370 PHE A CA 1
ATOM 3000 C C . PHE A 1 370 ? 18.038 -17.221 -6.921 1.00 85.25 370 PHE A C 1
ATOM 3002 O O . PHE A 1 370 ? 18.577 -18.319 -6.803 1.00 85.25 370 PHE A O 1
ATOM 3009 N N . TYR A 1 371 ? 16.729 -17.091 -7.121 1.00 80.94 371 TYR A N 1
ATOM 3010 C CA . TYR A 1 371 ? 15.721 -18.131 -6.993 1.00 80.94 371 TYR A CA 1
ATOM 3011 C C . TYR A 1 371 ? 14.590 -17.962 -8.036 1.00 80.94 371 TYR A C 1
ATOM 3013 O O . TYR A 1 371 ? 13.768 -17.060 -7.950 1.00 80.94 371 TYR A O 1
ATOM 3021 N N . ASN A 1 372 ? 14.476 -18.877 -9.006 1.00 77.69 372 ASN A N 1
ATOM 3022 C CA . ASN A 1 372 ? 13.719 -18.701 -10.269 1.00 77.69 372 ASN A CA 1
ATOM 3023 C C . ASN A 1 372 ? 14.421 -17.824 -11.327 1.00 77.69 372 ASN A C 1
ATOM 3025 O O . ASN A 1 372 ? 13.759 -17.251 -12.194 1.00 77.69 372 ASN A O 1
ATOM 3029 N N . GLN A 1 373 ? 15.756 -17.739 -11.298 1.00 81.69 373 GLN A N 1
ATOM 3030 C CA . GLN A 1 373 ? 16.549 -16.982 -12.282 1.00 81.69 373 GLN A CA 1
ATOM 3031 C C . GLN A 1 373 ? 16.187 -17.309 -13.738 1.00 81.69 373 GLN A C 1
ATOM 3033 O O . GLN A 1 373 ? 16.190 -16.437 -14.604 1.00 81.69 373 GLN A O 1
ATOM 3038 N N . GLU A 1 374 ? 15.869 -18.572 -14.021 1.00 83.69 374 GLU A N 1
ATOM 3039 C CA . GLU A 1 374 ? 15.525 -19.063 -15.353 1.00 83.69 374 GLU A CA 1
ATOM 3040 C C . GLU A 1 374 ? 14.230 -18.463 -15.918 1.00 83.69 374 GLU A C 1
ATOM 3042 O O . GLU A 1 374 ? 14.022 -18.508 -17.131 1.00 83.69 374 GLU A O 1
ATOM 3047 N N . LYS A 1 375 ? 13.376 -17.894 -15.058 1.00 83.31 375 LYS A N 1
ATOM 3048 C CA . LYS A 1 375 ? 12.099 -17.260 -15.424 1.00 83.31 375 LYS A CA 1
ATOM 3049 C C . LYS A 1 375 ? 12.235 -15.753 -15.647 1.00 83.31 375 LYS A C 1
ATOM 3051 O O . LYS A 1 375 ? 11.304 -15.127 -16.144 1.00 83.31 375 LYS A O 1
ATOM 3056 N N . GLY A 1 376 ? 13.395 -15.179 -15.327 1.00 87.19 376 GLY A N 1
ATOM 3057 C CA . GLY A 1 376 ? 13.601 -13.735 -15.314 1.00 87.19 376 GLY A CA 1
ATOM 3058 C C . GLY A 1 376 ? 12.839 -13.050 -14.178 1.00 87.19 376 GLY A C 1
ATOM 3059 O O . GLY A 1 376 ? 12.456 -13.672 -13.183 1.00 87.19 376 GLY A O 1
ATOM 3060 N N . MET A 1 377 ? 12.636 -11.744 -14.323 1.00 89.56 377 MET A N 1
ATOM 3061 C CA . MET A 1 377 ? 11.982 -10.925 -13.308 1.00 89.56 377 MET A CA 1
ATOM 3062 C C . MET A 1 377 ? 10.474 -11.196 -13.233 1.00 89.56 377 MET A C 1
ATOM 3064 O O . MET A 1 377 ? 9.799 -11.281 -14.259 1.00 89.56 377 MET A O 1
ATOM 3068 N N . ALA A 1 378 ? 9.943 -11.301 -12.011 1.00 89.25 378 ALA A N 1
ATOM 3069 C CA . ALA A 1 378 ? 8.510 -11.437 -11.773 1.00 89.25 378 ALA A CA 1
ATOM 3070 C C . ALA A 1 378 ? 7.713 -10.258 -12.391 1.00 89.25 378 ALA A C 1
ATOM 3072 O O . ALA A 1 378 ? 8.130 -9.102 -12.256 1.00 89.25 378 ALA A O 1
ATOM 3073 N N . PRO A 1 379 ? 6.587 -10.519 -13.082 1.00 90.06 379 PRO A N 1
ATOM 3074 C CA . PRO A 1 379 ? 5.732 -9.481 -13.649 1.00 90.06 379 PRO A CA 1
ATOM 3075 C C . PRO A 1 379 ? 4.909 -8.784 -12.557 1.00 90.06 379 PRO A C 1
ATOM 3077 O O . PRO A 1 379 ? 4.771 -9.297 -11.449 1.00 90.06 379 PRO A O 1
ATOM 3080 N N . GLY A 1 380 ? 4.317 -7.635 -12.886 1.00 91.19 380 GLY A N 1
ATOM 3081 C CA . GLY A 1 380 ? 3.436 -6.892 -11.978 1.00 91.19 380 GLY A CA 1
ATOM 3082 C C . GLY A 1 380 ? 4.158 -6.010 -10.954 1.00 91.19 380 GLY A C 1
ATOM 3083 O O . GLY A 1 380 ? 3.498 -5.340 -10.165 1.00 91.19 380 GLY A O 1
ATOM 3084 N N . ILE A 1 381 ? 5.491 -5.972 -10.971 1.00 93.81 381 ILE A N 1
ATOM 3085 C CA . ILE A 1 381 ? 6.302 -5.172 -10.050 1.00 93.81 381 ILE A CA 1
ATOM 3086 C C . ILE A 1 381 ? 6.492 -3.760 -10.601 1.00 93.81 381 ILE A C 1
ATOM 3088 O O . ILE A 1 381 ? 6.779 -3.576 -11.785 1.00 93.81 381 ILE A O 1
ATOM 3092 N N . ILE A 1 382 ? 6.361 -2.764 -9.725 1.00 95.31 382 ILE A N 1
ATOM 3093 C CA . ILE A 1 382 ? 6.555 -1.348 -10.043 1.00 95.31 382 ILE A CA 1
ATOM 3094 C C . ILE A 1 382 ? 7.742 -0.826 -9.228 1.00 95.31 382 ILE A C 1
ATOM 3096 O O . ILE A 1 382 ? 7.586 -0.602 -8.022 1.00 95.31 382 ILE A O 1
ATOM 3100 N N . PRO A 1 383 ? 8.920 -0.631 -9.848 1.00 95.25 383 PRO A N 1
ATOM 3101 C CA . PRO A 1 383 ? 10.067 -0.065 -9.159 1.00 95.25 383 PRO A CA 1
ATOM 3102 C C . PRO A 1 383 ? 9.868 1.427 -8.866 1.00 95.25 383 PRO A C 1
ATOM 3104 O O . PRO A 1 383 ? 9.062 2.108 -9.509 1.00 95.25 383 PRO A O 1
ATOM 3107 N N . TYR A 1 384 ? 10.657 1.963 -7.935 1.00 94.00 384 TYR A N 1
ATOM 3108 C CA . TYR A 1 384 ? 10.610 3.367 -7.532 1.00 94.00 384 TYR A CA 1
ATOM 3109 C C . TYR A 1 384 ? 10.863 4.355 -8.681 1.00 94.00 384 TYR A C 1
ATOM 3111 O O . TYR A 1 384 ? 10.355 5.476 -8.673 1.00 94.00 384 TYR A O 1
ATOM 3119 N N . GLY A 1 385 ? 11.620 3.943 -9.695 1.00 93.12 385 GLY A N 1
ATOM 3120 C CA . GLY A 1 385 ? 11.761 4.688 -10.934 1.00 93.12 385 GLY A CA 1
ATOM 3121 C C . GLY A 1 385 ? 12.615 5.954 -10.807 1.00 93.12 385 GLY A C 1
ATOM 3122 O O . GLY A 1 385 ? 13.658 5.929 -10.145 1.00 93.12 385 GLY A O 1
ATOM 3123 N N . PRO A 1 386 ? 12.254 7.045 -11.514 1.00 92.00 386 PRO A N 1
ATOM 3124 C CA . PRO A 1 386 ? 13.088 8.237 -11.598 1.00 92.00 386 PRO A CA 1
ATOM 3125 C C . PRO A 1 386 ? 13.365 8.854 -10.230 1.00 92.00 386 PRO A C 1
ATOM 3127 O O . PRO A 1 386 ? 12.504 8.873 -9.352 1.00 92.00 386 PRO A O 1
ATOM 3130 N N . TYR A 1 387 ? 14.568 9.405 -10.077 1.00 88.56 387 TYR A N 1
ATOM 3131 C CA . TYR A 1 387 ? 15.032 9.946 -8.802 1.00 88.56 387 TYR A CA 1
ATOM 3132 C C . TYR A 1 387 ? 15.714 11.301 -9.015 1.00 88.56 387 TYR A C 1
ATOM 3134 O O . TYR A 1 387 ? 16.640 11.422 -9.813 1.00 88.56 387 TYR A O 1
ATOM 3142 N N . TRP A 1 388 ? 15.276 12.351 -8.331 1.00 79.31 388 TRP A N 1
ATOM 3143 C CA . TRP A 1 388 ? 15.690 13.723 -8.619 1.00 79.31 388 TRP A CA 1
ATOM 3144 C C . TRP A 1 388 ? 17.059 14.056 -8.036 1.00 79.31 388 TRP A C 1
ATOM 3146 O O . TRP A 1 388 ? 17.887 14.621 -8.751 1.00 79.31 388 TRP A O 1
ATOM 3156 N N . PHE A 1 389 ? 17.347 13.706 -6.777 1.00 70.81 389 PHE A N 1
ATOM 3157 C CA . PHE A 1 389 ? 18.501 14.309 -6.112 1.00 70.81 389 PHE A CA 1
ATOM 3158 C C . PHE A 1 389 ? 19.051 13.540 -4.911 1.00 70.81 389 PHE A C 1
ATOM 3160 O O . PHE A 1 389 ? 18.303 13.216 -3.999 1.00 70.81 389 PHE A O 1
ATOM 3167 N N . GLU A 1 390 ? 20.376 13.380 -4.886 1.00 65.06 390 GLU A N 1
ATOM 3168 C CA . GLU A 1 390 ? 21.182 13.155 -3.683 1.00 65.06 390 GLU A CA 1
ATOM 3169 C C . GLU A 1 390 ? 22.496 13.941 -3.814 1.00 65.06 390 GLU A C 1
ATOM 3171 O O . GLU A 1 390 ? 23.186 13.881 -4.835 1.00 65.06 390 GLU A O 1
ATOM 3176 N N . GLU A 1 391 ? 22.824 14.734 -2.798 1.00 60.34 391 GLU A N 1
ATOM 3177 C CA . GLU A 1 391 ? 24.056 15.520 -2.733 1.00 60.34 391 GLU A CA 1
ATOM 3178 C C . GLU A 1 391 ? 25.189 14.620 -2.207 1.00 60.34 391 GLU A C 1
ATOM 3180 O O . GLU A 1 391 ? 25.127 14.153 -1.073 1.00 60.34 391 GLU A O 1
ATOM 3185 N N . GLY A 1 392 ? 26.220 14.331 -3.011 1.00 62.84 392 GLY A N 1
ATOM 3186 C CA . GLY A 1 392 ? 27.295 13.428 -2.578 1.00 62.84 392 GLY A CA 1
ATOM 3187 C C . GLY A 1 392 ? 28.248 12.966 -3.683 1.00 62.84 392 GLY A C 1
ATOM 3188 O O . GLY A 1 392 ? 28.021 13.205 -4.870 1.00 62.84 392 GLY A O 1
ATOM 3189 N N . SER A 1 393 ? 29.345 12.313 -3.280 1.00 59.72 393 SER A N 1
ATOM 3190 C CA . SER A 1 393 ? 30.191 11.534 -4.197 1.00 59.72 393 SER A CA 1
ATOM 3191 C C . SER A 1 393 ? 29.425 10.277 -4.597 1.00 59.72 393 SER A C 1
ATOM 3193 O O . SER A 1 393 ? 28.892 9.643 -3.690 1.00 59.72 393 SER A O 1
ATOM 3195 N N . PRO A 1 394 ? 29.416 9.870 -5.881 1.00 66.75 394 PRO A N 1
ATOM 3196 C CA . PRO A 1 394 ? 28.767 8.626 -6.262 1.00 66.75 394 PRO A CA 1
ATOM 3197 C C . PRO A 1 394 ? 29.385 7.480 -5.454 1.00 66.75 394 PRO A C 1
ATOM 3199 O O . PRO A 1 394 ? 30.593 7.230 -5.535 1.00 66.75 394 PRO A O 1
ATOM 3202 N N . GLY A 1 395 ? 28.564 6.809 -4.650 1.00 70.12 395 GLY A N 1
ATOM 3203 C CA . GLY A 1 395 ? 28.812 5.442 -4.221 1.00 70.12 395 GLY A CA 1
ATOM 3204 C C . GLY A 1 395 ? 28.864 4.512 -5.435 1.00 70.12 395 GLY A C 1
ATOM 3205 O O . GLY A 1 395 ? 28.690 4.938 -6.577 1.00 70.12 395 GLY A O 1
ATOM 3206 N N . GLY A 1 396 ? 29.156 3.231 -5.216 1.00 83.94 396 GLY A N 1
ATOM 3207 C CA . GLY A 1 396 ? 29.184 2.239 -6.292 1.00 83.94 396 GLY A CA 1
ATOM 3208 C C . GLY A 1 396 ? 27.812 2.036 -6.962 1.00 83.94 396 GLY A C 1
ATOM 3209 O O . GLY A 1 396 ? 26.917 2.863 -6.829 1.00 83.94 396 GLY A O 1
ATOM 3210 N N . PRO A 1 397 ? 27.580 0.916 -7.661 1.00 84.75 397 PRO A N 1
ATOM 3211 C CA . PRO A 1 397 ? 26.336 0.691 -8.408 1.00 84.75 397 PRO A CA 1
ATOM 3212 C C . PRO A 1 397 ? 25.045 0.699 -7.565 1.00 84.75 397 PRO A C 1
ATOM 3214 O O . PRO A 1 397 ? 23.966 0.673 -8.140 1.00 84.75 397 PRO A O 1
ATOM 3217 N N . TRP A 1 398 ? 25.124 0.747 -6.236 1.00 87.31 398 TRP A N 1
ATOM 3218 C CA . TRP A 1 398 ? 23.975 0.933 -5.345 1.00 87.31 398 TRP A CA 1
ATOM 3219 C C . TRP A 1 398 ? 23.490 2.384 -5.239 1.00 87.31 398 TRP A C 1
ATOM 3221 O O . TRP A 1 398 ? 22.361 2.625 -4.822 1.00 87.31 398 TRP A O 1
ATOM 3231 N N . ASP A 1 399 ? 24.319 3.343 -5.640 1.00 87.12 399 ASP A N 1
ATOM 3232 C CA . ASP A 1 399 ? 24.044 4.771 -5.534 1.00 87.12 399 ASP A CA 1
ATOM 3233 C C . ASP A 1 399 ? 23.341 5.300 -6.803 1.00 87.12 399 ASP A C 1
ATOM 3235 O O . ASP A 1 399 ? 23.808 5.045 -7.924 1.00 87.12 399 ASP A O 1
ATOM 3239 N N . PRO A 1 400 ? 22.239 6.065 -6.677 1.00 84.94 400 PRO A N 1
ATOM 3240 C CA . PRO A 1 400 ? 21.511 6.606 -7.826 1.00 84.94 400 PRO A CA 1
ATOM 3241 C C . PRO A 1 400 ? 22.345 7.571 -8.690 1.00 84.94 400 PRO A C 1
ATOM 3243 O O . PRO A 1 400 ? 22.049 7.739 -9.881 1.00 84.94 400 PRO A O 1
ATOM 3246 N N . GLN A 1 401 ? 23.394 8.192 -8.140 1.00 84.19 401 GLN A N 1
ATOM 3247 C CA . GLN A 1 401 ? 24.321 9.071 -8.857 1.00 84.19 401 GLN A CA 1
ATOM 3248 C C . GLN A 1 401 ? 25.282 8.295 -9.759 1.00 84.19 401 GLN A C 1
ATOM 3250 O O . GLN A 1 401 ? 25.760 8.859 -10.746 1.00 84.19 401 GLN A O 1
ATOM 3255 N N . TRP A 1 402 ? 25.535 7.007 -9.490 1.00 85.50 402 TRP A N 1
ATOM 3256 C CA . TRP A 1 402 ? 26.476 6.195 -10.267 1.00 85.50 402 TRP A CA 1
ATOM 3257 C C . TRP A 1 402 ? 26.143 6.205 -11.764 1.00 85.50 402 TRP A C 1
ATOM 3259 O O . TRP A 1 402 ? 26.981 6.577 -12.590 1.00 85.50 402 TRP A O 1
ATOM 3269 N N . GLY A 1 403 ? 24.888 5.902 -12.120 1.00 79.94 403 GLY A N 1
ATOM 3270 C CA . GLY A 1 403 ? 24.418 5.899 -13.514 1.00 79.94 403 GLY A CA 1
ATOM 3271 C C . GLY A 1 403 ? 24.461 7.279 -14.185 1.00 79.94 403 GLY A C 1
ATOM 3272 O O . GLY A 1 403 ? 24.591 7.389 -15.402 1.00 79.94 403 GLY A O 1
ATOM 3273 N N . ARG A 1 404 ? 24.438 8.352 -13.389 1.00 83.12 404 ARG A N 1
ATOM 3274 C CA . ARG A 1 404 ? 24.406 9.746 -13.855 1.00 83.12 404 ARG A CA 1
ATOM 3275 C C . ARG A 1 404 ? 25.783 10.334 -14.120 1.00 83.12 404 ARG A C 1
ATOM 3277 O O . ARG A 1 404 ? 25.885 11.381 -14.754 1.00 83.12 404 ARG A O 1
ATOM 3284 N N . THR A 1 405 ? 26.850 9.670 -13.685 1.00 80.44 405 THR A N 1
ATOM 3285 C CA . THR A 1 405 ? 28.228 10.111 -13.963 1.00 80.44 405 THR A CA 1
ATOM 3286 C C . THR A 1 405 ? 28.559 10.140 -15.458 1.00 80.44 405 THR A C 1
ATOM 3288 O O . THR A 1 405 ? 29.512 10.800 -15.867 1.00 80.44 405 THR A O 1
ATOM 3291 N N . THR A 1 406 ? 27.760 9.455 -16.282 1.00 78.75 406 THR A N 1
ATOM 3292 C CA . THR A 1 406 ? 27.999 9.284 -17.720 1.00 78.75 406 THR A CA 1
ATOM 3293 C C . THR A 1 406 ? 26.991 10.007 -18.619 1.00 78.75 406 THR A C 1
ATOM 3295 O O . THR A 1 406 ? 27.101 9.908 -19.842 1.00 78.75 406 THR A O 1
ATOM 3298 N N . VAL A 1 407 ? 26.029 10.758 -18.059 1.00 82.12 407 VAL A N 1
ATOM 3299 C CA . VAL A 1 407 ? 25.014 11.461 -18.869 1.00 82.12 407 VAL A CA 1
ATOM 3300 C C . VAL A 1 407 ? 25.443 12.861 -19.314 1.00 82.12 407 VAL A C 1
ATOM 3302 O O . VAL A 1 407 ? 26.169 13.565 -18.611 1.00 82.12 407 VAL A O 1
ATOM 3305 N N . TYR A 1 408 ? 24.962 13.280 -20.492 1.00 82.00 408 TYR A N 1
ATOM 3306 C CA . TYR A 1 408 ? 25.163 14.623 -21.040 1.00 82.00 408 TYR A CA 1
ATOM 3307 C C . TYR A 1 408 ? 23.860 15.194 -21.637 1.00 82.00 408 TYR A C 1
ATOM 3309 O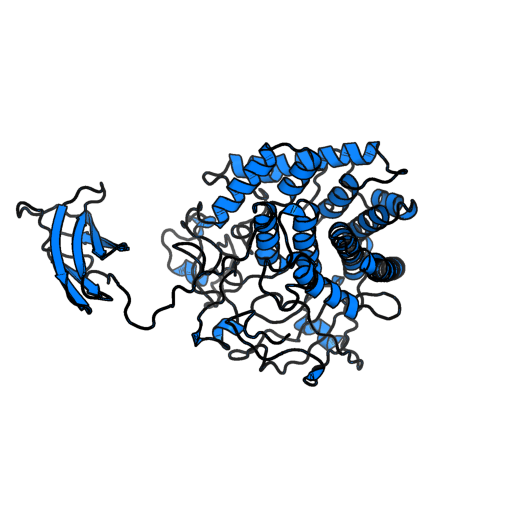 O . TYR A 1 408 ? 23.341 14.562 -22.558 1.00 82.00 408 TYR A O 1
ATOM 3317 N N . PRO A 1 409 ? 23.395 16.403 -21.236 1.00 86.94 409 PRO A N 1
ATOM 3318 C CA . PRO A 1 409 ? 24.018 17.290 -20.250 1.00 86.94 409 PRO A CA 1
ATOM 3319 C C . PRO A 1 409 ? 24.041 16.687 -18.842 1.00 86.94 409 PRO A C 1
ATOM 3321 O O . PRO A 1 409 ? 23.412 15.667 -18.579 1.00 86.94 409 PRO A O 1
ATOM 3324 N N . ALA A 1 410 ? 24.806 17.317 -17.947 1.00 84.62 410 ALA A N 1
ATOM 3325 C CA . ALA A 1 410 ? 24.910 16.889 -16.555 1.00 84.62 410 ALA A CA 1
ATOM 3326 C C . ALA A 1 410 ? 23.517 16.682 -15.941 1.00 84.62 410 ALA A C 1
ATOM 3328 O O . ALA A 1 410 ? 22.636 17.511 -16.163 1.00 84.62 410 ALA A O 1
ATOM 3329 N N . ALA A 1 411 ? 23.342 15.633 -15.131 1.00 81.06 411 ALA A N 1
ATOM 3330 C CA . ALA A 1 411 ? 22.030 15.205 -14.634 1.00 81.06 411 ALA A CA 1
ATOM 3331 C C . ALA A 1 411 ? 21.196 16.319 -13.976 1.00 81.06 411 ALA A C 1
ATOM 3333 O O . ALA A 1 411 ? 19.992 16.368 -14.174 1.00 81.06 411 ALA A O 1
ATOM 3334 N N . ARG A 1 412 ? 21.823 17.284 -13.288 1.00 82.06 412 ARG A N 1
ATOM 3335 C CA . ARG A 1 412 ? 21.134 18.459 -12.706 1.00 82.06 412 ARG A CA 1
ATOM 3336 C C . ARG A 1 412 ? 20.426 19.370 -13.725 1.00 82.06 412 ARG A C 1
ATOM 3338 O O . ARG A 1 412 ? 19.645 20.229 -13.341 1.00 82.06 412 ARG A O 1
ATOM 3345 N N . LEU A 1 413 ? 20.790 19.265 -15.002 1.00 86.75 413 LEU A N 1
ATOM 3346 C CA . LEU A 1 413 ? 20.194 20.000 -16.121 1.00 86.75 413 LEU A CA 1
ATOM 3347 C C . LEU A 1 413 ? 19.218 19.122 -16.917 1.00 86.75 413 LEU A C 1
ATOM 3349 O O . LEU A 1 413 ? 18.654 19.588 -17.905 1.00 86.75 413 LEU A O 1
ATOM 3353 N N . TRP A 1 414 ? 19.057 17.857 -16.526 1.00 87.25 414 TRP A N 1
ATOM 3354 C CA . TRP A 1 414 ? 18.191 16.888 -17.180 1.00 87.25 414 TRP A CA 1
ATOM 3355 C C . TRP A 1 414 ? 16.827 16.827 -16.463 1.00 87.25 414 TRP A C 1
ATOM 3357 O O . TRP A 1 414 ? 16.785 16.948 -15.236 1.00 87.25 414 TRP A O 1
ATOM 3367 N N . PRO A 1 415 ? 15.702 16.641 -17.178 1.00 88.06 415 PRO A N 1
ATOM 3368 C CA . PRO A 1 415 ? 14.390 16.483 -16.549 1.00 88.06 415 PRO A CA 1
ATOM 3369 C C . PRO A 1 415 ? 14.329 15.322 -15.539 1.00 88.06 415 PRO A C 1
ATOM 3371 O O . PRO A 1 415 ? 14.658 14.186 -15.873 1.00 88.06 415 PRO A O 1
ATOM 3374 N N . SER A 1 416 ? 13.837 15.583 -14.322 1.00 87.19 416 SER A N 1
ATOM 3375 C CA . SER A 1 416 ? 13.739 14.602 -13.221 1.00 87.19 416 SER A CA 1
ATOM 3376 C C . SER A 1 416 ? 13.078 13.284 -13.623 1.00 87.19 416 SER A C 1
ATOM 3378 O O . SER A 1 416 ? 13.585 12.211 -13.324 1.00 87.19 416 SER A O 1
ATOM 3380 N N . HIS A 1 417 ? 11.962 13.373 -14.341 1.00 90.62 417 HIS A N 1
ATOM 3381 C CA . HIS A 1 417 ? 11.144 12.237 -14.759 1.00 90.62 417 HIS A CA 1
ATOM 3382 C C . HIS A 1 417 ? 11.791 11.367 -15.850 1.00 90.62 417 HIS A C 1
ATOM 3384 O O . HIS A 1 417 ? 11.259 10.313 -16.186 1.00 90.62 417 HIS A O 1
ATOM 3390 N N . GLU A 1 418 ? 12.925 11.794 -16.405 1.00 90.31 418 GLU A N 1
ATOM 3391 C CA . GLU A 1 418 ? 13.725 11.011 -17.349 1.00 90.31 418 GLU A CA 1
ATOM 3392 C C . GLU A 1 418 ? 14.985 10.416 -16.699 1.00 90.31 418 GLU A C 1
ATOM 3394 O O . GLU A 1 418 ? 15.656 9.587 -17.312 1.00 90.31 418 GLU A O 1
ATOM 3399 N N . LEU A 1 419 ? 15.314 10.815 -15.462 1.00 88.50 419 LEU A N 1
ATOM 3400 C CA . LEU A 1 419 ? 16.505 10.371 -14.733 1.00 88.50 419 LEU A CA 1
ATOM 3401 C C . LEU A 1 419 ? 16.293 9.001 -14.083 1.00 88.50 419 LEU A C 1
ATOM 3403 O O . LEU A 1 419 ? 16.328 8.854 -12.858 1.00 88.50 419 LEU A O 1
ATOM 3407 N N . TRP A 1 420 ? 16.100 7.992 -14.927 1.00 90.25 420 TRP A N 1
ATOM 3408 C CA . TRP A 1 420 ? 16.038 6.595 -14.525 1.00 90.25 420 TRP A CA 1
ATOM 3409 C C . TRP A 1 420 ? 16.904 5.714 -15.424 1.00 90.25 420 TRP A C 1
ATOM 3411 O O . TRP A 1 420 ? 16.949 5.887 -16.642 1.00 90.25 420 TRP A O 1
ATOM 3421 N N . PHE A 1 421 ? 17.569 4.747 -14.800 1.00 87.62 421 PHE A N 1
ATOM 3422 C CA . PHE A 1 421 ? 18.397 3.747 -15.460 1.00 87.62 421 PHE A CA 1
ATOM 3423 C C . PHE A 1 421 ? 18.043 2.388 -14.874 1.00 87.62 421 PHE A C 1
ATOM 3425 O O . PHE A 1 421 ? 17.910 2.270 -13.654 1.00 87.62 421 PHE A O 1
ATOM 3432 N N . GLU A 1 422 ? 17.959 1.372 -15.730 1.00 87.50 422 GLU A N 1
ATOM 3433 C CA . GLU A 1 422 ? 17.826 -0.025 -15.310 1.00 87.50 422 GLU A CA 1
ATOM 3434 C C . GLU A 1 422 ? 19.118 -0.476 -14.636 1.00 87.50 422 GLU A C 1
ATOM 3436 O O . GLU A 1 422 ? 20.051 -0.986 -15.259 1.00 87.50 422 GLU A O 1
ATOM 3441 N N . ASN A 1 423 ? 19.189 -0.224 -13.336 1.00 88.75 423 ASN A N 1
ATOM 3442 C CA . ASN A 1 423 ? 20.295 -0.601 -12.487 1.00 88.75 423 ASN A CA 1
ATOM 3443 C C . ASN A 1 423 ? 19.732 -1.381 -11.315 1.00 88.75 423 ASN A C 1
ATOM 3445 O O . ASN A 1 423 ? 19.453 -0.834 -10.250 1.00 88.75 423 ASN A O 1
ATOM 3449 N N . ARG A 1 424 ? 19.604 -2.688 -11.531 1.00 89.44 424 ARG A N 1
ATOM 3450 C CA . ARG A 1 424 ? 19.034 -3.621 -10.564 1.00 89.44 424 ARG A CA 1
ATOM 3451 C C . ARG A 1 424 ? 19.679 -3.503 -9.170 1.00 89.44 424 ARG A C 1
ATOM 3453 O O . ARG A 1 424 ? 19.013 -3.737 -8.179 1.00 89.44 424 ARG A O 1
ATOM 3460 N N . TYR A 1 425 ? 20.943 -3.081 -9.080 1.00 89.56 425 TYR A N 1
ATOM 3461 C CA . TYR A 1 425 ? 21.675 -2.951 -7.817 1.00 89.56 425 TYR A CA 1
ATOM 3462 C C . TYR A 1 425 ? 21.394 -1.673 -7.029 1.00 89.56 425 TYR A C 1
ATOM 3464 O O . TYR A 1 425 ? 21.973 -1.545 -5.958 1.00 89.56 425 TYR A O 1
ATOM 3472 N N . CYS A 1 426 ? 20.593 -0.735 -7.543 1.00 91.00 426 CYS A N 1
ATOM 3473 C CA . CYS A 1 426 ? 20.344 0.568 -6.926 1.00 91.00 426 CYS A CA 1
ATOM 3474 C C . CYS A 1 426 ? 18.955 0.622 -6.271 1.00 91.00 426 CYS A C 1
ATOM 3476 O O . CYS A 1 426 ? 17.984 0.954 -6.963 1.00 91.00 426 CYS A O 1
ATOM 3478 N N . PRO A 1 427 ? 18.843 0.356 -4.954 1.00 90.38 427 PRO A N 1
ATOM 3479 C CA . PRO A 1 427 ? 17.552 0.319 -4.282 1.00 90.38 427 PRO A CA 1
ATOM 3480 C C . PRO A 1 427 ? 16.729 1.607 -4.459 1.00 90.38 427 PRO A C 1
ATOM 3482 O O . PRO A 1 427 ? 15.600 1.506 -4.933 1.00 90.38 427 PRO A O 1
ATOM 3485 N N . PRO A 1 428 ? 17.280 2.832 -4.279 1.00 90.62 428 PRO A N 1
ATOM 3486 C CA . PRO A 1 428 ? 16.487 4.069 -4.367 1.00 90.62 428 PRO A CA 1
ATOM 3487 C C . PRO A 1 428 ? 15.737 4.306 -5.691 1.00 90.62 428 PRO A C 1
ATOM 3489 O O . PRO A 1 428 ? 14.826 5.130 -5.745 1.00 90.62 428 PRO A O 1
ATOM 3492 N N . THR A 1 429 ? 16.127 3.626 -6.776 1.00 90.88 429 THR A N 1
ATOM 3493 C CA . THR A 1 429 ? 15.523 3.773 -8.117 1.00 90.88 429 THR A CA 1
ATOM 3494 C C . THR A 1 429 ? 14.923 2.483 -8.671 1.00 90.88 429 THR A C 1
ATOM 3496 O O . THR A 1 429 ? 14.070 2.529 -9.558 1.00 90.88 429 THR A O 1
ATOM 3499 N N . ASN A 1 430 ? 15.404 1.328 -8.218 1.00 93.25 430 ASN A N 1
ATOM 3500 C CA . ASN A 1 430 ? 15.089 0.031 -8.804 1.00 93.25 430 ASN A CA 1
ATOM 3501 C C . ASN A 1 430 ? 14.572 -0.977 -7.768 1.00 93.25 430 ASN A C 1
ATOM 3503 O O . ASN A 1 430 ? 14.345 -2.119 -8.130 1.00 93.25 430 ASN A O 1
ATOM 3507 N N . GLU A 1 431 ? 14.360 -0.598 -6.512 1.00 93.50 431 GLU A N 1
ATOM 3508 C CA . GLU A 1 431 ? 13.563 -1.383 -5.562 1.00 93.50 431 GLU A CA 1
ATOM 3509 C C . GLU A 1 431 ? 12.079 -1.002 -5.655 1.00 93.50 431 GLU A C 1
ATOM 3511 O O . GLU A 1 431 ? 11.698 -0.102 -6.404 1.00 93.50 431 GLU A O 1
ATOM 3516 N N . PHE A 1 432 ? 11.237 -1.724 -4.932 1.00 95.19 432 PHE A N 1
ATOM 3517 C CA . PHE A 1 432 ? 9.807 -1.502 -4.778 1.00 95.19 432 PHE A CA 1
ATOM 3518 C C . PHE A 1 432 ? 9.424 -1.876 -3.347 1.00 95.19 432 PHE A C 1
ATOM 3520 O O . PHE A 1 432 ? 10.130 -2.665 -2.731 1.00 95.19 432 PHE A O 1
ATOM 3527 N N . THR A 1 433 ? 8.286 -1.395 -2.854 1.00 95.25 433 THR A N 1
ATOM 3528 C CA . THR A 1 433 ? 7.703 -1.901 -1.604 1.00 95.25 433 THR A CA 1
ATOM 3529 C C . THR A 1 433 ? 6.235 -2.236 -1.787 1.00 95.25 433 THR A C 1
ATOM 3531 O O . THR A 1 433 ? 5.517 -1.621 -2.587 1.00 95.25 433 THR A O 1
ATOM 3534 N N . VAL A 1 434 ? 5.757 -3.209 -1.014 1.00 95.50 434 VAL A N 1
ATOM 3535 C CA . VAL A 1 434 ? 4.362 -3.649 -1.043 1.00 95.50 434 VAL A CA 1
ATOM 3536 C C . VAL A 1 434 ? 3.408 -2.5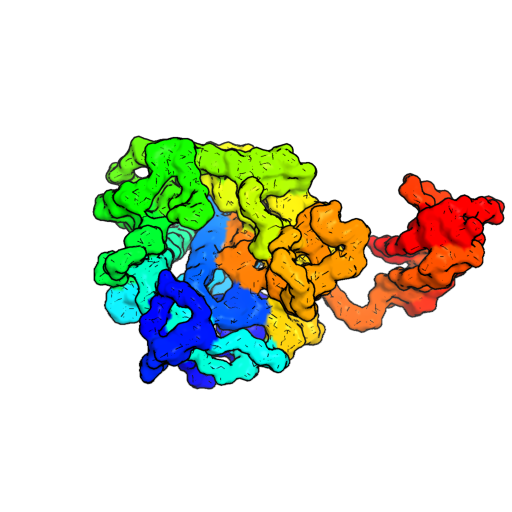20 -0.685 1.00 95.50 434 VAL A C 1
ATOM 3538 O O . VAL A 1 434 ? 2.331 -2.427 -1.265 1.00 95.50 434 VAL A O 1
ATOM 3541 N N . HIS A 1 435 ? 3.807 -1.636 0.228 1.00 93.94 435 HIS A N 1
ATOM 3542 C CA . HIS A 1 435 ? 2.953 -0.581 0.756 1.00 93.94 435 HIS A CA 1
ATOM 3543 C C . HIS A 1 435 ? 3.032 0.739 -0.019 1.00 93.94 435 HIS A C 1
ATOM 3545 O O . HIS A 1 435 ? 2.064 1.496 0.011 1.00 93.94 435 HIS A O 1
ATOM 3551 N N . GLU A 1 436 ? 4.126 1.022 -0.734 1.00 91.50 436 GLU A N 1
ATOM 3552 C CA . GLU A 1 436 ? 4.240 2.258 -1.512 1.00 91.50 436 GLU A CA 1
ATOM 3553 C C . GLU A 1 436 ? 3.857 2.073 -2.971 1.00 91.50 436 GLU A C 1
ATOM 3555 O O . GLU A 1 436 ? 3.059 2.859 -3.479 1.00 91.50 436 GLU A O 1
ATOM 3560 N N . SER A 1 437 ? 4.407 1.074 -3.664 1.00 92.94 437 SER A N 1
ATOM 3561 C CA . SER A 1 437 ? 4.205 0.935 -5.108 1.00 92.94 437 SER A CA 1
ATOM 3562 C C . SER A 1 437 ? 3.173 -0.132 -5.458 1.00 92.94 437 SER A C 1
ATOM 3564 O O . SER A 1 437 ? 2.256 0.154 -6.231 1.00 92.94 437 SER A O 1
ATOM 3566 N N . ILE A 1 438 ? 3.269 -1.328 -4.870 1.00 94.69 438 ILE A N 1
ATOM 3567 C CA . ILE A 1 438 ? 2.459 -2.480 -5.297 1.00 94.69 438 ILE A CA 1
ATOM 3568 C C . ILE A 1 438 ? 0.991 -2.332 -4.888 1.00 94.69 438 ILE A C 1
ATOM 3570 O O . ILE A 1 438 ? 0.125 -2.269 -5.760 1.00 94.69 438 ILE A O 1
ATOM 3574 N N . ALA A 1 439 ? 0.691 -2.224 -3.589 1.00 95.25 439 ALA A N 1
ATOM 3575 C CA . ALA A 1 439 ? -0.688 -2.107 -3.109 1.00 95.25 439 ALA A CA 1
ATOM 3576 C C . ALA A 1 439 ? -1.355 -0.820 -3.605 1.00 95.25 439 ALA A C 1
ATOM 3578 O O . ALA A 1 439 ? -2.529 -0.836 -3.968 1.00 95.25 439 ALA A O 1
ATOM 3579 N N . THR A 1 440 ? -0.589 0.271 -3.717 1.00 93.56 440 THR A N 1
ATOM 3580 C CA . THR A 1 440 ? -1.074 1.528 -4.295 1.00 93.56 440 THR A CA 1
ATOM 3581 C C . THR A 1 440 ? -1.565 1.344 -5.725 1.00 93.56 440 THR A C 1
ATOM 3583 O O . THR A 1 440 ? -2.665 1.775 -6.069 1.00 93.56 440 THR A O 1
ATOM 3586 N N . ALA A 1 441 ? -0.779 0.667 -6.562 1.00 94.62 441 ALA A N 1
ATOM 3587 C CA . ALA A 1 441 ? -1.170 0.386 -7.933 1.00 94.62 441 ALA A CA 1
ATOM 3588 C C . ALA A 1 441 ? -2.321 -0.614 -8.029 1.00 94.62 441 ALA A C 1
ATOM 3590 O O . ALA A 1 441 ? -3.253 -0.376 -8.796 1.00 94.62 441 ALA A O 1
ATOM 3591 N N . ALA A 1 442 ? -2.293 -1.690 -7.240 1.00 94.31 442 ALA A N 1
ATOM 3592 C CA . ALA A 1 442 ? -3.379 -2.664 -7.190 1.00 94.31 442 ALA A CA 1
ATOM 3593 C C . ALA A 1 442 ? -4.711 -1.990 -6.822 1.00 94.31 442 ALA A C 1
ATOM 3595 O O . ALA A 1 442 ? -5.705 -2.162 -7.525 1.00 94.31 442 ALA A O 1
ATOM 3596 N N . ALA A 1 443 ? -4.710 -1.136 -5.796 1.00 95.94 443 ALA A N 1
ATOM 3597 C CA . ALA A 1 443 ? -5.878 -0.376 -5.372 1.00 95.94 443 ALA A CA 1
ATOM 3598 C C . ALA A 1 443 ? -6.352 0.623 -6.442 1.00 95.94 443 ALA A C 1
ATOM 3600 O O . ALA A 1 443 ? -7.538 0.665 -6.772 1.00 95.94 443 ALA A O 1
ATOM 3601 N N . ALA A 1 444 ? -5.434 1.402 -7.025 1.00 95.94 444 ALA A N 1
ATOM 3602 C CA . ALA A 1 444 ? -5.760 2.396 -8.045 1.00 95.94 444 ALA A CA 1
ATOM 3603 C C . ALA A 1 444 ? -6.341 1.761 -9.318 1.00 95.94 444 ALA A C 1
ATOM 3605 O O . ALA A 1 444 ? -7.394 2.176 -9.808 1.00 95.94 444 ALA A O 1
ATOM 3606 N N . PHE A 1 445 ? -5.678 0.736 -9.858 1.00 94.44 445 PHE A N 1
ATOM 3607 C CA . PHE A 1 445 ? -6.142 0.054 -11.063 1.00 94.44 445 PHE A CA 1
ATOM 3608 C C . PHE A 1 445 ? -7.380 -0.805 -10.797 1.00 94.44 445 PHE A C 1
ATOM 3610 O O . PHE A 1 445 ? -8.261 -0.855 -11.654 1.00 94.44 445 PHE A O 1
ATOM 3617 N N . GLY A 1 446 ? -7.504 -1.415 -9.615 1.00 93.88 446 GLY A N 1
ATOM 3618 C CA . GLY A 1 446 ? -8.721 -2.108 -9.189 1.00 93.88 446 GLY A CA 1
ATOM 3619 C C . GLY A 1 446 ? -9.927 -1.165 -9.124 1.00 93.88 446 GLY A C 1
ATOM 3620 O O . GLY A 1 446 ? -10.973 -1.445 -9.705 1.00 93.88 446 GLY A O 1
ATOM 3621 N N . PHE A 1 447 ? -9.762 0.022 -8.532 1.00 95.81 447 PHE A N 1
ATOM 3622 C CA . PHE A 1 447 ? -10.806 1.054 -8.493 1.00 95.81 447 PHE A CA 1
ATOM 3623 C C . PHE A 1 447 ? -11.239 1.532 -9.892 1.00 95.81 447 PHE A C 1
ATOM 3625 O O . PHE A 1 447 ? -12.417 1.805 -10.125 1.00 95.81 447 PHE A O 1
ATOM 3632 N N . LEU A 1 448 ? -10.301 1.635 -10.838 1.00 94.69 448 LEU A N 1
ATOM 3633 C CA . LEU A 1 448 ? -10.580 2.066 -12.215 1.00 94.69 448 LEU A CA 1
ATOM 3634 C C . LEU A 1 448 ? -11.024 0.935 -13.149 1.00 94.69 448 LEU A C 1
ATOM 3636 O O . LEU A 1 448 ? -11.426 1.207 -14.287 1.00 94.69 448 LEU A O 1
ATOM 3640 N N . SER A 1 449 ? -10.940 -0.314 -12.694 1.00 89.12 449 SER A N 1
ATOM 3641 C CA . SER A 1 449 ? -11.358 -1.473 -13.470 1.00 89.12 449 SER A CA 1
ATOM 3642 C C . SER A 1 449 ? -12.872 -1.493 -13.663 1.00 89.12 449 SER A C 1
ATOM 3644 O O . SER A 1 449 ? -13.640 -0.821 -12.980 1.00 89.12 449 SER A O 1
ATOM 3646 N N . LYS A 1 450 ? -13.305 -2.236 -14.676 1.00 83.44 450 LYS A N 1
ATOM 3647 C CA . LYS A 1 450 ? -14.725 -2.469 -14.947 1.00 83.44 450 LYS A CA 1
ATOM 3648 C C . LYS A 1 450 ? -15.278 -3.533 -13.985 1.00 83.44 450 LYS A C 1
ATOM 3650 O O . LYS A 1 450 ? -14.518 -4.436 -13.636 1.00 83.44 450 LYS A O 1
ATOM 3655 N N . PRO A 1 451 ? -16.584 -3.492 -13.660 1.00 84.56 451 PRO A N 1
ATOM 3656 C CA . PRO A 1 451 ? -17.231 -4.505 -12.835 1.00 84.56 451 PRO A CA 1
ATOM 3657 C C . PRO A 1 451 ? -16.977 -5.937 -13.310 1.00 84.56 451 PRO A C 1
ATOM 3659 O O . PRO A 1 451 ? -17.062 -6.208 -14.514 1.00 84.56 451 PRO A O 1
ATOM 3662 N N . GLY A 1 452 ? -16.689 -6.841 -12.370 1.00 69.12 452 GLY A N 1
ATOM 3663 C CA . GLY A 1 452 ? -16.385 -8.248 -12.658 1.00 69.12 452 GLY A CA 1
ATOM 3664 C C . GLY A 1 452 ? -15.157 -8.435 -13.554 1.00 69.12 452 GLY A C 1
ATOM 3665 O O . GLY A 1 452 ? -15.180 -9.248 -14.489 1.00 69.12 452 GLY A O 1
ATOM 3666 N N . GLY A 1 453 ? -14.114 -7.630 -13.326 1.00 65.12 453 GLY A N 1
ATOM 3667 C CA . GLY A 1 453 ? -12.806 -7.857 -13.927 1.00 65.12 453 GLY A CA 1
ATOM 3668 C C . GLY A 1 453 ? -12.340 -9.291 -13.662 1.00 65.12 453 GLY A C 1
ATOM 3669 O O . GLY A 1 453 ? -12.669 -9.888 -12.649 1.00 65.12 453 GLY A O 1
ATOM 3670 N N . LYS A 1 454 ? -11.608 -9.883 -14.605 1.00 64.31 454 LYS A N 1
ATOM 3671 C CA . LYS A 1 454 ? -10.958 -11.182 -14.398 1.00 64.31 454 LYS A CA 1
ATOM 3672 C C . LYS A 1 454 ? -9.479 -11.016 -14.646 1.00 64.31 454 LYS A C 1
ATOM 3674 O O . LYS A 1 454 ? -9.121 -10.292 -15.582 1.00 64.31 454 LYS A O 1
ATOM 3679 N N . PHE A 1 455 ? -8.646 -11.735 -13.898 1.00 63.62 455 PHE A N 1
ATOM 3680 C CA . PHE A 1 455 ? -7.239 -11.882 -14.229 1.00 63.62 455 PHE A CA 1
ATOM 3681 C C . PHE A 1 455 ? -7.112 -12.386 -15.659 1.00 63.62 455 PHE A C 1
ATOM 3683 O O . PHE A 1 455 ? -7.387 -13.538 -16.003 1.00 63.62 455 PHE A O 1
ATOM 3690 N N . THR A 1 456 ? -6.687 -11.483 -16.530 1.00 58.75 456 THR A N 1
ATOM 3691 C CA . THR A 1 456 ? -6.062 -11.873 -17.773 1.00 58.75 456 THR A CA 1
ATOM 3692 C C . THR A 1 456 ? -4.606 -12.046 -17.420 1.00 58.75 456 THR A C 1
ATOM 3694 O O . THR A 1 456 ? -3.900 -11.049 -17.261 1.00 58.75 456 THR A O 1
ATOM 3697 N N . GLY A 1 457 ? -4.168 -13.295 -17.255 1.00 52.53 457 GLY A N 1
ATOM 3698 C CA . GLY A 1 457 ? -2.748 -13.559 -17.091 1.00 52.53 457 GLY A CA 1
ATOM 3699 C C . GLY A 1 457 ? -1.981 -12.794 -18.156 1.00 52.53 457 GLY A C 1
ATOM 3700 O O . GLY A 1 457 ? -2.408 -12.744 -19.318 1.00 52.53 457 GLY A O 1
ATOM 3701 N N . VAL A 1 458 ? -0.882 -12.152 -17.758 1.00 49.66 458 VAL A N 1
ATOM 3702 C CA . VAL A 1 458 ? 0.091 -11.674 -18.733 1.00 49.66 458 VAL A CA 1
ATOM 3703 C C . VAL A 1 458 ? 0.481 -12.931 -19.483 1.00 49.66 458 VAL A C 1
ATOM 3705 O O . VAL A 1 458 ? 1.150 -13.798 -18.924 1.00 49.66 458 VAL A O 1
ATOM 3708 N N . ALA A 1 459 ? -0.042 -13.099 -20.702 1.00 37.59 459 ALA A N 1
ATOM 3709 C CA . ALA A 1 459 ? 0.378 -14.201 -21.538 1.00 37.59 459 ALA A CA 1
ATOM 3710 C C . ALA A 1 459 ? 1.892 -14.108 -21.537 1.00 37.59 459 ALA A C 1
ATOM 3712 O O . ALA A 1 459 ? 2.421 -13.059 -21.923 1.00 37.59 459 ALA A O 1
ATOM 3713 N N . GLU A 1 460 ? 2.569 -15.159 -21.070 1.00 38.56 460 GLU A N 1
ATOM 3714 C CA . GLU A 1 460 ? 3.982 -15.299 -21.339 1.00 38.56 460 GLU A CA 1
ATOM 3715 C C . GLU A 1 460 ? 4.106 -15.016 -22.838 1.00 38.56 460 GLU A C 1
ATOM 3717 O O . GLU A 1 460 ? 3.768 -15.836 -23.700 1.00 38.56 460 GLU A O 1
ATOM 3722 N N . ARG A 1 461 ? 4.671 -13.858 -23.188 1.00 37.88 461 ARG A N 1
ATOM 3723 C CA . ARG A 1 461 ? 5.681 -13.953 -24.212 1.00 37.88 461 ARG A CA 1
ATOM 3724 C C . ARG A 1 461 ? 6.664 -14.891 -23.565 1.00 37.88 461 ARG A C 1
ATOM 3726 O O . ARG A 1 461 ? 7.432 -14.456 -22.717 1.00 37.88 461 ARG A O 1
ATOM 3733 N N . LYS A 1 462 ? 6.583 -16.174 -23.942 1.00 30.31 462 LYS A N 1
ATOM 3734 C CA . LYS A 1 462 ? 7.719 -17.069 -23.840 1.00 30.31 462 LYS A CA 1
ATOM 3735 C C . LYS A 1 462 ? 8.883 -16.187 -24.234 1.00 30.31 462 LYS A C 1
ATOM 3737 O O . LYS A 1 462 ? 8.921 -15.690 -25.369 1.00 30.31 462 LYS A O 1
ATOM 3742 N N . SER A 1 463 ? 9.747 -15.888 -23.280 1.00 37.56 463 SER A N 1
ATOM 3743 C CA . SER A 1 463 ? 11.065 -15.387 -23.579 1.00 37.56 463 SER A CA 1
ATOM 3744 C C . SER A 1 463 ? 11.703 -16.546 -24.328 1.00 37.56 463 SER A C 1
ATOM 3746 O O . SER A 1 463 ? 12.350 -17.390 -23.732 1.00 37.56 463 SER A O 1
ATOM 3748 N N . GLU A 1 464 ? 11.389 -16.691 -25.624 1.00 32.09 464 GLU A N 1
ATOM 3749 C CA . GLU A 1 464 ? 11.899 -17.792 -26.423 1.00 32.09 464 GLU A CA 1
ATOM 3750 C C . GLU A 1 464 ? 13.417 -17.697 -26.322 1.00 32.09 464 GLU A C 1
ATOM 3752 O O . GLU A 1 464 ? 13.998 -16.709 -26.809 1.00 32.09 464 GLU A O 1
ATOM 3757 N N . PRO A 1 465 ? 14.080 -18.662 -25.660 1.00 36.03 465 PRO A N 1
ATOM 3758 C CA . PRO A 1 465 ? 15.515 -18.621 -25.566 1.00 36.03 465 PRO A CA 1
ATOM 3759 C C . PRO A 1 465 ? 16.027 -18.921 -26.973 1.00 36.03 465 PRO A C 1
ATOM 3761 O O . PRO A 1 465 ? 15.843 -20.008 -27.507 1.00 36.03 465 PRO A O 1
ATOM 3764 N N . VAL A 1 466 ? 16.655 -17.907 -27.569 1.00 38.38 466 VAL A N 1
ATOM 3765 C CA . VAL A 1 466 ? 17.456 -17.974 -28.799 1.00 38.38 466 VAL A CA 1
ATOM 3766 C C . VAL A 1 466 ? 16.672 -18.366 -30.065 1.00 38.38 466 VAL A C 1
ATOM 3768 O O . VAL A 1 466 ? 16.799 -19.449 -30.622 1.00 38.38 466 VAL A O 1
ATOM 3771 N N . GLY A 1 467 ? 15.936 -17.376 -30.581 1.00 47.09 467 GLY A N 1
ATOM 3772 C CA . GLY A 1 467 ? 15.406 -17.350 -31.952 1.00 47.09 467 GLY A CA 1
ATOM 3773 C C . GLY A 1 467 ? 14.977 -15.960 -32.444 1.00 47.09 467 GLY A C 1
ATOM 3774 O O . GLY A 1 467 ? 14.836 -15.758 -33.637 1.00 47.09 467 GLY A O 1
ATOM 3775 N N . ASN A 1 468 ? 14.803 -14.966 -31.569 1.00 69.31 468 ASN A N 1
ATOM 3776 C CA . ASN A 1 468 ? 14.103 -13.713 -31.879 1.00 69.31 468 ASN A CA 1
ATOM 3777 C C . ASN A 1 468 ? 14.555 -12.940 -33.136 1.00 69.31 468 ASN A C 1
ATOM 3779 O O . ASN A 1 468 ? 15.744 -12.807 -33.435 1.00 69.31 468 ASN A O 1
ATOM 3783 N N . PHE A 1 469 ? 13.565 -12.348 -33.816 1.00 86.50 469 PHE A N 1
ATOM 3784 C CA . PHE A 1 469 ? 13.774 -11.279 -34.790 1.00 86.50 469 PHE A CA 1
ATOM 3785 C C . PHE A 1 469 ? 14.492 -10.107 -34.105 1.00 86.50 469 PHE A C 1
ATOM 3787 O O . PHE A 1 469 ? 13.948 -9.522 -33.167 1.00 86.50 469 PHE A O 1
ATOM 3794 N N . ARG A 1 470 ? 15.720 -9.790 -34.525 1.00 89.62 470 ARG A N 1
ATOM 3795 C CA . ARG A 1 470 ? 16.567 -8.752 -33.913 1.00 89.62 470 ARG A CA 1
ATOM 3796 C C . ARG A 1 470 ? 17.196 -7.884 -34.989 1.00 89.62 470 ARG A C 1
ATOM 3798 O O . ARG A 1 470 ? 17.610 -8.394 -36.024 1.00 89.62 470 ARG A O 1
ATOM 3805 N N . LEU A 1 471 ? 17.340 -6.595 -34.703 1.00 91.50 471 LEU A N 1
ATOM 3806 C CA . LEU A 1 471 ? 18.107 -5.650 -35.509 1.00 91.50 471 LEU A CA 1
ATOM 3807 C C . LEU A 1 471 ? 19.326 -5.195 -34.701 1.00 91.50 471 LEU A C 1
ATOM 3809 O O . LEU A 1 471 ? 19.191 -4.580 -33.636 1.00 91.50 471 LEU A O 1
ATOM 3813 N N . LEU A 1 472 ? 20.513 -5.536 -35.190 1.00 88.94 472 LEU A N 1
ATOM 3814 C CA . LEU A 1 472 ? 21.782 -5.188 -34.562 1.00 88.94 472 LEU A CA 1
ATOM 3815 C C . LEU A 1 472 ? 22.160 -3.743 -34.892 1.00 88.94 472 LEU A C 1
ATOM 3817 O O . LEU A 1 472 ? 21.619 -3.130 -35.815 1.00 88.94 472 LEU A O 1
ATOM 3821 N N . GLN A 1 473 ? 23.093 -3.191 -34.119 1.00 90.25 473 GLN A N 1
ATOM 3822 C CA . GLN A 1 473 ? 23.686 -1.901 -34.441 1.00 90.25 473 GLN A CA 1
ATOM 3823 C C . GLN A 1 473 ? 24.386 -1.995 -35.803 1.00 90.25 473 GLN A C 1
ATOM 3825 O O . GLN A 1 473 ? 25.151 -2.931 -36.041 1.00 90.25 473 GLN A O 1
ATOM 3830 N N . ASN A 1 474 ? 24.114 -1.044 -36.701 1.00 93.69 474 ASN A N 1
ATOM 3831 C CA . ASN A 1 474 ? 24.831 -0.979 -37.969 1.00 93.69 474 ASN A CA 1
ATOM 3832 C C . ASN A 1 474 ? 26.316 -0.688 -37.711 1.00 93.69 474 ASN A C 1
ATOM 3834 O O . ASN A 1 474 ? 26.644 0.089 -36.812 1.00 93.69 474 ASN A O 1
ATOM 3838 N N . TYR A 1 475 ? 27.204 -1.294 -38.496 1.00 88.94 475 TYR A N 1
ATOM 3839 C CA . TYR A 1 475 ? 28.643 -1.086 -38.362 1.00 88.94 475 TYR A CA 1
ATOM 3840 C C . TYR A 1 475 ? 29.300 -0.830 -39.727 1.00 88.94 475 TYR A C 1
ATOM 3842 O O . TYR A 1 475 ? 29.049 -1.589 -40.670 1.00 88.94 475 TYR A O 1
ATOM 3850 N N . PRO A 1 476 ? 30.149 0.209 -39.849 1.00 90.75 476 PRO A N 1
ATOM 3851 C CA . PRO A 1 476 ? 30.443 1.234 -38.833 1.00 90.75 476 PRO A CA 1
ATOM 3852 C C . PRO A 1 476 ? 29.252 2.181 -38.554 1.00 90.75 476 PRO A C 1
ATOM 3854 O O . PRO A 1 476 ? 28.334 2.281 -39.369 1.00 90.75 476 PRO A O 1
ATOM 3857 N N . ASN A 1 477 ? 29.249 2.850 -37.394 1.00 83.12 477 ASN A N 1
ATOM 3858 C CA . ASN A 1 477 ? 28.366 3.978 -37.057 1.00 83.12 477 ASN A CA 1
ATOM 3859 C C . ASN A 1 477 ? 29.095 4.917 -36.064 1.00 83.12 477 ASN A C 1
ATOM 3861 O O . ASN A 1 477 ? 29.352 4.475 -34.944 1.00 83.12 477 ASN A O 1
ATOM 3865 N N . PRO A 1 478 ? 29.436 6.173 -36.418 1.00 92.00 478 PRO A N 1
ATOM 3866 C CA . PRO A 1 478 ? 29.178 6.845 -37.696 1.00 92.00 478 PRO A CA 1
ATOM 3867 C C . PRO A 1 478 ? 29.908 6.183 -38.875 1.00 92.00 478 PRO A C 1
ATOM 3869 O O . PRO A 1 478 ? 30.860 5.435 -38.668 1.00 92.00 478 PRO A O 1
ATOM 3872 N N . PHE A 1 479 ? 29.460 6.423 -40.108 1.00 94.88 479 PHE A N 1
ATOM 3873 C CA . PHE A 1 479 ? 30.016 5.774 -41.305 1.00 94.88 479 PHE A CA 1
ATOM 3874 C C . PHE A 1 479 ? 30.260 6.738 -42.469 1.00 94.88 479 PHE A C 1
ATOM 3876 O O . PHE A 1 479 ? 29.604 7.774 -42.557 1.00 94.88 479 PHE A O 1
ATOM 3883 N N . ASN A 1 480 ? 31.180 6.366 -43.372 1.00 90.19 480 ASN A N 1
ATOM 3884 C CA . ASN A 1 480 ? 31.517 7.108 -44.591 1.00 90.19 480 ASN A CA 1
ATOM 3885 C C . ASN A 1 480 ? 31.965 6.174 -45.743 1.00 90.19 480 ASN A C 1
ATOM 3887 O O . ASN A 1 480 ? 32.958 5.467 -45.592 1.00 90.19 480 ASN A O 1
ATOM 3891 N N . PRO A 1 481 ? 31.295 6.170 -46.909 1.00 86.94 481 PRO A N 1
ATOM 3892 C CA . PRO A 1 481 ? 29.861 6.358 -47.071 1.00 86.94 481 PRO A CA 1
ATOM 3893 C C . PRO A 1 481 ? 29.087 5.052 -46.819 1.00 86.94 481 PRO A C 1
ATOM 3895 O O . PRO A 1 481 ? 27.874 5.042 -46.999 1.00 86.94 481 PRO A O 1
ATOM 3898 N N . ALA A 1 482 ? 29.757 3.953 -46.442 1.00 95.56 482 ALA A N 1
ATOM 3899 C CA . ALA A 1 482 ? 29.154 2.623 -46.357 1.00 95.56 482 ALA A CA 1
ATOM 3900 C C . ALA A 1 482 ? 29.000 2.094 -44.922 1.00 95.56 482 ALA A C 1
ATOM 3902 O O . ALA A 1 482 ? 29.905 2.224 -44.100 1.00 95.56 482 ALA A O 1
ATOM 3903 N N . THR A 1 483 ? 27.864 1.454 -44.639 1.00 96.81 483 THR A N 1
ATOM 3904 C CA . THR A 1 483 ? 27.597 0.729 -43.386 1.00 96.81 483 THR A CA 1
ATOM 3905 C C . THR A 1 483 ? 26.889 -0.594 -43.657 1.00 96.81 483 THR A C 1
ATOM 3907 O O . THR A 1 483 ? 26.222 -0.753 -44.682 1.00 96.81 483 THR A O 1
ATOM 3910 N N . THR A 1 484 ? 27.025 -1.545 -42.735 1.00 97.25 484 THR A N 1
ATOM 3911 C CA . THR A 1 484 ? 26.344 -2.841 -42.783 1.00 97.25 484 THR A CA 1
ATOM 3912 C C . THR A 1 484 ? 25.234 -2.888 -41.746 1.00 97.25 484 THR A C 1
ATOM 3914 O O . THR A 1 484 ? 25.475 -2.688 -40.558 1.00 97.25 484 THR A O 1
ATOM 3917 N N . ILE A 1 485 ? 24.021 -3.199 -42.195 1.00 97.25 485 ILE A N 1
ATOM 3918 C CA . ILE A 1 485 ? 22.840 -3.419 -41.362 1.00 97.25 485 ILE A CA 1
ATOM 3919 C C . ILE A 1 485 ? 22.696 -4.925 -41.167 1.00 97.25 485 ILE A C 1
ATOM 3921 O O . ILE A 1 485 ? 22.464 -5.654 -42.132 1.00 97.25 485 ILE A O 1
ATOM 3925 N N . ALA A 1 486 ? 22.845 -5.393 -39.930 1.00 93.75 486 ALA A N 1
ATOM 3926 C CA . ALA A 1 486 ? 22.748 -6.806 -39.586 1.00 93.75 486 ALA A CA 1
ATOM 3927 C C . ALA A 1 486 ? 21.463 -7.092 -38.799 1.00 93.75 486 ALA A C 1
ATOM 3929 O O . ALA A 1 486 ? 21.118 -6.365 -37.866 1.00 93.75 486 ALA A O 1
ATOM 3930 N N . PHE A 1 487 ? 20.753 -8.155 -39.162 1.00 94.12 487 PHE A N 1
ATOM 3931 C CA . PHE A 1 487 ? 19.526 -8.572 -38.490 1.00 94.12 487 PHE A CA 1
ATOM 3932 C C . PHE A 1 487 ? 19.418 -10.095 -38.425 1.00 94.12 487 PHE A C 1
ATOM 3934 O O . PHE A 1 487 ? 19.941 -10.809 -39.275 1.00 94.12 487 PHE A O 1
ATOM 3941 N N . HIS A 1 488 ? 18.735 -10.596 -37.404 1.00 92.69 488 HIS A N 1
ATOM 3942 C CA . HIS A 1 488 ? 18.443 -12.013 -37.218 1.00 92.69 488 HIS A CA 1
ATOM 3943 C C . HIS A 1 488 ? 16.951 -12.244 -37.444 1.00 92.69 488 HIS A C 1
ATOM 3945 O O . HIS A 1 488 ? 16.149 -11.457 -36.945 1.00 92.69 488 HIS A O 1
ATOM 3951 N N . LEU A 1 489 ? 16.574 -13.291 -38.177 1.00 92.44 489 LEU A N 1
ATOM 3952 C CA . LEU A 1 489 ? 15.185 -13.698 -38.398 1.00 92.44 489 LEU A CA 1
ATOM 3953 C C . LEU A 1 489 ? 14.869 -14.967 -37.607 1.00 92.44 489 LEU A C 1
ATOM 3955 O O . LEU A 1 489 ? 15.612 -15.944 -37.683 1.00 92.44 489 LEU A O 1
ATOM 3959 N N . SER A 1 490 ? 13.731 -14.973 -36.913 1.00 85.69 490 SER A N 1
ATOM 3960 C CA . SER A 1 490 ? 13.282 -16.120 -36.111 1.00 85.69 490 SER A CA 1
ATOM 3961 C C . SER A 1 490 ? 12.682 -17.263 -36.915 1.00 85.69 490 SER A C 1
ATOM 3963 O O . SER A 1 490 ? 12.619 -18.390 -36.442 1.00 85.69 490 SER A O 1
ATOM 3965 N N . ALA A 1 491 ? 12.237 -16.983 -38.134 1.00 86.88 491 ALA A N 1
ATOM 3966 C CA . ALA A 1 491 ? 11.644 -17.951 -39.040 1.00 86.88 491 ALA A CA 1
ATOM 3967 C C . ALA A 1 491 ? 11.878 -17.499 -40.484 1.00 86.88 491 ALA A C 1
ATOM 3969 O O . ALA A 1 491 ? 12.266 -16.354 -40.731 1.00 86.88 491 ALA A O 1
ATOM 3970 N N . ALA A 1 492 ? 11.604 -18.380 -41.445 1.00 91.62 492 ALA A N 1
ATOM 3971 C CA . ALA A 1 492 ? 11.546 -17.962 -42.836 1.00 91.62 492 ALA A CA 1
ATOM 3972 C C . ALA A 1 492 ? 10.351 -17.017 -43.067 1.00 91.62 492 ALA A C 1
ATOM 3974 O O . ALA A 1 492 ? 9.256 -17.249 -42.553 1.00 91.62 492 ALA A O 1
ATOM 3975 N N . GLY A 1 493 ? 10.539 -15.950 -43.841 1.00 93.06 493 GLY A N 1
ATOM 3976 C CA . GLY A 1 493 ? 9.466 -15.009 -44.156 1.00 93.06 493 GLY A CA 1
ATOM 3977 C C . GLY A 1 493 ? 9.934 -13.801 -44.957 1.00 93.06 493 GLY A C 1
ATOM 3978 O O . GLY A 1 493 ? 11.130 -13.610 -45.183 1.00 93.06 493 GLY A O 1
ATOM 3979 N N . ARG A 1 494 ? 8.977 -12.990 -45.416 1.00 96.56 494 ARG A N 1
ATOM 3980 C CA . ARG A 1 494 ? 9.262 -11.748 -46.142 1.00 96.56 494 ARG A CA 1
ATOM 3981 C C . ARG A 1 494 ? 9.839 -10.702 -45.189 1.00 96.56 494 ARG A C 1
ATOM 3983 O O . ARG A 1 494 ? 9.259 -10.450 -44.133 1.00 96.56 494 ARG A O 1
ATOM 3990 N N . VAL A 1 495 ? 10.968 -10.115 -45.574 1.00 96.94 495 VAL A N 1
ATOM 3991 C CA . VAL A 1 495 ? 11.650 -9.044 -44.850 1.00 96.94 495 VAL A CA 1
ATOM 3992 C C . VAL A 1 495 ? 11.833 -7.836 -45.761 1.00 96.94 495 VAL A C 1
ATOM 3994 O O . VAL A 1 495 ? 12.242 -7.981 -46.914 1.00 96.94 495 VAL A O 1
ATOM 3997 N N . GLU A 1 496 ? 11.561 -6.650 -45.223 1.00 98.06 496 GLU A N 1
ATOM 3998 C CA . GLU A 1 496 ? 11.849 -5.371 -45.873 1.00 98.06 496 GLU A CA 1
ATOM 3999 C C . GLU A 1 496 ? 12.892 -4.603 -45.058 1.00 98.06 496 GLU A C 1
ATOM 4001 O O . GLU A 1 496 ? 12.725 -4.447 -43.851 1.00 98.06 496 GLU A O 1
ATOM 4006 N N . VAL A 1 497 ? 13.945 -4.096 -45.700 1.00 97.94 497 VAL A N 1
ATOM 4007 C CA . VAL A 1 497 ? 14.944 -3.197 -45.103 1.00 97.94 497 VAL A CA 1
ATOM 4008 C C . VAL A 1 497 ? 14.870 -1.864 -45.834 1.00 97.94 497 VAL A C 1
ATOM 4010 O O . VAL A 1 497 ? 15.165 -1.785 -47.026 1.00 97.94 497 VAL A O 1
ATOM 4013 N N . ILE A 1 498 ? 14.471 -0.811 -45.127 1.00 98.31 498 ILE A N 1
ATOM 4014 C CA . ILE A 1 498 ? 14.164 0.505 -45.693 1.00 98.31 498 ILE A CA 1
ATOM 4015 C C . ILE A 1 498 ? 14.955 1.574 -44.945 1.00 98.31 498 ILE A C 1
ATOM 4017 O O . ILE A 1 498 ? 15.035 1.541 -43.721 1.00 98.31 498 ILE A O 1
ATOM 4021 N N . ILE A 1 499 ? 15.505 2.544 -45.670 1.00 98.00 499 ILE A N 1
ATOM 4022 C CA . ILE A 1 499 ? 16.147 3.722 -45.086 1.00 98.00 499 ILE A CA 1
ATOM 4023 C C . ILE A 1 499 ? 15.205 4.917 -45.165 1.00 98.00 499 ILE A C 1
ATOM 4025 O O . ILE A 1 499 ? 14.652 5.204 -46.230 1.00 98.00 499 ILE A O 1
ATOM 4029 N N . PHE A 1 500 ? 15.067 5.635 -44.056 1.00 97.38 500 PHE A N 1
ATOM 4030 C CA . PHE A 1 500 ? 14.327 6.889 -43.944 1.00 97.38 500 PHE A CA 1
ATOM 4031 C C . PHE A 1 500 ? 15.247 8.033 -43.509 1.00 97.38 500 PHE A C 1
ATOM 4033 O O . PHE A 1 500 ? 16.223 7.809 -42.790 1.00 97.38 500 PHE A O 1
ATOM 4040 N N . ASP A 1 501 ? 14.929 9.256 -43.929 1.00 94.31 501 ASP A N 1
ATOM 4041 C CA . ASP A 1 501 ? 15.487 10.468 -43.325 1.00 94.31 501 ASP A CA 1
ATOM 4042 C C . ASP A 1 501 ? 14.695 10.871 -42.061 1.00 94.31 501 ASP A C 1
ATOM 4044 O O . ASP A 1 501 ? 13.661 10.278 -41.742 1.00 94.31 501 ASP A O 1
ATOM 4048 N N . LEU A 1 502 ? 15.177 11.873 -41.318 1.00 88.62 502 LEU A N 1
ATOM 4049 C CA . LEU A 1 502 ? 14.532 12.340 -40.079 1.00 88.62 502 LEU A CA 1
ATOM 4050 C C . LEU A 1 502 ? 13.117 12.908 -40.272 1.00 88.62 502 LEU A C 1
ATOM 4052 O O . LEU A 1 502 ? 12.375 12.995 -39.299 1.00 88.62 502 LEU A O 1
ATOM 4056 N N . SER A 1 503 ? 12.730 13.279 -41.497 1.00 86.44 503 SER A N 1
ATOM 4057 C CA . SER A 1 503 ? 11.364 13.733 -41.793 1.00 86.44 503 SER A CA 1
ATOM 4058 C C . SER A 1 503 ? 10.387 12.572 -42.012 1.00 86.44 503 SER A C 1
ATOM 4060 O O . SER A 1 503 ? 9.208 12.794 -42.276 1.00 86.44 503 SER A O 1
ATOM 4062 N N . GLY A 1 504 ? 10.867 11.324 -41.929 1.00 86.25 504 GLY A N 1
ATOM 4063 C CA . GLY A 1 504 ? 10.086 10.128 -42.233 1.00 86.25 504 GLY A CA 1
ATOM 4064 C C . GLY A 1 504 ? 9.961 9.850 -43.732 1.00 86.25 504 GLY A C 1
ATOM 4065 O O . GLY A 1 504 ? 9.220 8.949 -44.132 1.00 86.25 504 GLY A O 1
ATOM 4066 N N . ARG A 1 505 ? 10.688 10.578 -44.592 1.00 92.50 505 ARG A N 1
ATOM 4067 C CA . ARG A 1 505 ? 10.691 10.318 -46.033 1.00 92.50 505 ARG A CA 1
ATOM 4068 C C . ARG A 1 505 ? 11.589 9.124 -46.345 1.00 92.50 505 ARG A C 1
ATOM 4070 O O . ARG A 1 505 ? 12.736 9.039 -45.906 1.00 92.50 505 ARG A O 1
ATOM 4077 N N . ARG A 1 506 ? 11.060 8.192 -47.142 1.00 97.31 506 ARG A N 1
ATOM 4078 C CA . ARG A 1 506 ? 11.791 7.009 -47.608 1.00 97.31 506 ARG A CA 1
ATOM 4079 C C . ARG A 1 506 ? 12.908 7.418 -48.568 1.00 97.31 506 ARG A C 1
ATOM 4081 O O . ARG A 1 506 ? 12.639 7.985 -49.621 1.00 97.31 506 ARG A O 1
ATOM 4088 N N . VAL A 1 507 ? 14.140 7.065 -48.220 1.00 97.25 507 VAL A N 1
ATOM 4089 C CA . VAL A 1 507 ? 15.355 7.326 -49.002 1.00 97.25 507 VAL A CA 1
ATOM 4090 C C . VAL A 1 507 ? 15.604 6.209 -50.015 1.00 97.25 507 VAL A C 1
ATOM 4092 O O . VAL A 1 507 ? 15.818 6.479 -51.196 1.00 97.25 507 VAL A O 1
ATOM 4095 N N . VAL A 1 508 ? 15.568 4.950 -49.565 1.00 98.06 508 VAL A N 1
ATOM 4096 C CA . VAL A 1 508 ? 15.784 3.759 -50.405 1.00 98.06 508 VAL A CA 1
ATOM 4097 C C . VAL A 1 508 ? 15.236 2.503 -49.717 1.00 98.06 508 VAL A C 1
ATOM 4099 O O . VAL A 1 508 ? 15.168 2.445 -48.492 1.00 98.06 508 VAL A O 1
ATOM 4102 N N . THR A 1 509 ? 14.836 1.494 -50.496 1.00 97.62 509 THR A N 1
ATOM 4103 C CA . THR A 1 509 ? 14.569 0.129 -50.000 1.00 97.62 509 THR A CA 1
ATOM 4104 C C . THR A 1 509 ? 15.740 -0.752 -50.408 1.00 97.62 509 THR A C 1
ATOM 4106 O O . THR A 1 509 ? 16.021 -0.875 -51.595 1.00 97.62 509 THR A O 1
ATOM 4109 N N . LEU A 1 510 ? 16.454 -1.308 -49.433 1.00 97.44 510 LEU A N 1
ATOM 4110 C CA . LEU A 1 510 ? 17.672 -2.092 -49.650 1.00 97.44 510 LEU A CA 1
ATOM 4111 C C . LEU A 1 510 ? 17.388 -3.585 -49.825 1.00 97.44 510 LEU A C 1
ATOM 4113 O O . LEU A 1 510 ? 18.154 -4.297 -50.467 1.00 97.44 510 LEU A O 1
ATOM 4117 N N . LEU A 1 511 ? 16.300 -4.064 -49.227 1.00 97.44 511 LEU A N 1
ATOM 4118 C CA . LEU A 1 511 ? 15.861 -5.449 -49.317 1.00 97.44 511 LEU A CA 1
ATOM 4119 C C . LEU A 1 511 ? 14.335 -5.488 -49.248 1.00 97.44 511 LEU A C 1
ATOM 4121 O O . LEU A 1 511 ? 13.758 -4.826 -48.395 1.00 97.44 511 LEU A O 1
ATOM 4125 N N . ASP A 1 512 ? 13.708 -6.272 -50.117 1.00 97.38 512 ASP A N 1
ATOM 4126 C CA . ASP A 1 512 ? 12.308 -6.700 -50.023 1.00 97.38 512 ASP A CA 1
ATOM 4127 C C . ASP A 1 512 ? 12.225 -8.111 -50.618 1.00 97.38 512 ASP A C 1
ATOM 4129 O O . ASP A 1 512 ? 12.145 -8.289 -51.833 1.00 97.38 512 ASP A O 1
ATOM 4133 N N . ALA A 1 513 ? 12.392 -9.129 -49.772 1.00 96.31 513 ALA A N 1
ATOM 4134 C CA . ALA A 1 513 ? 12.465 -10.520 -50.218 1.00 96.31 513 ALA A CA 1
ATOM 4135 C C . ALA A 1 513 ? 12.104 -11.504 -49.101 1.00 96.31 513 ALA A C 1
ATOM 4137 O O . ALA A 1 513 ? 12.174 -11.179 -47.918 1.00 96.31 513 ALA A O 1
ATOM 4138 N N . VAL A 1 514 ? 11.774 -12.744 -49.470 1.00 95.56 514 VAL A N 1
ATOM 4139 C CA . VAL A 1 514 ? 11.679 -13.856 -48.513 1.00 95.56 514 VAL A CA 1
ATOM 4140 C C . VAL A 1 514 ? 13.086 -14.325 -48.140 1.00 95.56 514 VAL A C 1
ATOM 4142 O O . VAL A 1 514 ? 13.918 -14.580 -49.011 1.00 95.56 514 VAL A O 1
ATOM 4145 N N . ARG A 1 515 ? 13.362 -14.436 -46.839 1.00 95.81 515 ARG A N 1
ATOM 4146 C CA . ARG A 1 515 ? 14.629 -14.927 -46.283 1.00 95.81 515 ARG A CA 1
ATOM 4147 C C . ARG A 1 515 ? 14.365 -16.077 -45.320 1.00 95.81 515 ARG A C 1
ATOM 4149 O O . ARG A 1 515 ? 13.315 -16.112 -44.689 1.00 95.81 515 ARG A O 1
ATOM 4156 N N . ASN A 1 516 ? 15.313 -17.008 -45.223 1.00 93.19 516 ASN A N 1
ATOM 4157 C CA . ASN A 1 516 ? 15.274 -18.098 -44.245 1.00 93.19 516 ASN A CA 1
ATOM 4158 C C . ASN A 1 516 ? 15.547 -17.575 -42.827 1.00 93.19 516 ASN A C 1
ATOM 4160 O O . ASN A 1 516 ? 16.079 -16.477 -42.661 1.00 93.19 516 ASN A O 1
ATOM 4164 N N . ALA A 1 517 ? 15.228 -18.380 -41.814 1.00 91.06 517 ALA A N 1
ATOM 4165 C CA . ALA A 1 517 ? 15.656 -18.112 -40.442 1.00 91.06 517 ALA A CA 1
ATOM 4166 C C . ALA A 1 517 ? 17.191 -17.980 -40.353 1.00 91.06 517 ALA A C 1
ATOM 4168 O O . ALA A 1 517 ? 17.914 -18.584 -41.151 1.00 91.06 517 ALA A O 1
ATOM 4169 N N . GLY A 1 518 ? 17.677 -17.202 -39.387 1.00 88.12 518 GLY A N 1
ATOM 4170 C CA . GLY A 1 518 ? 19.105 -16.967 -39.157 1.00 88.12 518 GLY A CA 1
ATOM 4171 C C . GLY A 1 518 ? 19.542 -15.519 -39.388 1.00 88.12 518 GLY A C 1
ATOM 4172 O O . GLY A 1 518 ? 18.721 -14.614 -39.545 1.00 88.12 518 GLY A O 1
ATOM 4173 N N . SER A 1 519 ? 20.856 -15.296 -39.366 1.00 91.19 519 SER A N 1
ATOM 4174 C CA . SER A 1 519 ? 21.472 -13.971 -39.495 1.00 91.19 519 SER A CA 1
ATOM 4175 C C . SER A 1 519 ? 21.627 -13.540 -40.952 1.00 91.19 519 SER A C 1
ATOM 4177 O O . SER A 1 519 ? 22.085 -14.309 -41.794 1.00 91.19 519 SER A O 1
ATOM 4179 N N . HIS A 1 520 ? 21.316 -12.277 -41.223 1.00 95.50 520 HIS A N 1
ATOM 4180 C CA . HIS A 1 520 ? 21.412 -11.643 -42.535 1.00 95.50 520 HIS A CA 1
ATOM 4181 C C . HIS A 1 520 ? 22.067 -10.273 -42.411 1.00 95.50 520 HIS A C 1
ATOM 4183 O O . HIS A 1 520 ? 21.967 -9.603 -41.380 1.00 95.50 520 HIS A O 1
ATOM 4189 N N . THR A 1 521 ? 22.707 -9.836 -43.490 1.00 96.19 521 THR A N 1
ATOM 4190 C CA . THR A 1 521 ? 23.314 -8.511 -43.589 1.00 96.19 521 THR A CA 1
ATOM 4191 C C . THR A 1 521 ? 22.935 -7.842 -44.903 1.00 96.19 521 THR A C 1
ATOM 4193 O O . THR A 1 521 ? 22.742 -8.499 -45.926 1.00 96.19 521 THR A O 1
ATOM 4196 N N . VAL A 1 522 ? 22.802 -6.517 -44.867 1.00 97.25 522 VAL A N 1
ATOM 4197 C CA . VAL A 1 522 ? 22.545 -5.674 -46.039 1.00 97.25 522 VAL A CA 1
ATOM 4198 C C . VAL A 1 522 ? 23.407 -4.421 -45.930 1.00 97.25 522 VAL A C 1
ATOM 4200 O O . VAL A 1 522 ? 23.423 -3.769 -44.887 1.00 97.25 522 VAL A O 1
ATOM 4203 N N . ALA A 1 523 ? 24.136 -4.087 -46.992 1.00 97.12 523 ALA A N 1
ATOM 4204 C CA . ALA A 1 523 ? 24.974 -2.894 -47.037 1.00 97.12 523 ALA A CA 1
ATOM 4205 C C . ALA A 1 523 ? 24.189 -1.679 -47.550 1.00 97.12 523 ALA A C 1
ATOM 4207 O O . ALA A 1 523 ? 23.323 -1.803 -48.417 1.00 97.12 523 ALA A O 1
ATOM 4208 N N . TRP A 1 524 ? 24.532 -0.495 -47.048 1.00 97.75 524 TRP A N 1
ATOM 4209 C CA . TRP A 1 524 ? 24.067 0.779 -47.589 1.00 97.75 524 TRP A CA 1
ATOM 4210 C C . TRP A 1 524 ? 25.243 1.715 -47.838 1.00 97.75 524 TRP A C 1
ATOM 4212 O O . TRP A 1 524 ? 26.018 1.969 -46.924 1.00 97.75 524 TRP A O 1
ATOM 4222 N N . GLU A 1 525 ? 25.347 2.259 -49.053 1.00 96.31 525 GLU A N 1
ATOM 4223 C CA . GLU A 1 525 ? 26.443 3.142 -49.495 1.00 96.31 525 GLU A CA 1
ATOM 4224 C C . GLU A 1 525 ? 26.108 4.646 -49.405 1.00 96.31 525 GLU A C 1
ATOM 4226 O O . GLU A 1 525 ? 26.696 5.471 -50.112 1.00 96.31 525 GLU A O 1
ATOM 4231 N N . GLY A 1 526 ? 25.108 5.029 -48.602 1.00 95.56 526 GLY A N 1
ATOM 4232 C CA . GLY A 1 526 ? 24.703 6.435 -48.491 1.00 95.56 526 GLY A CA 1
ATOM 4233 C C . GLY A 1 526 ? 24.174 7.001 -49.817 1.00 95.56 526 GLY A C 1
ATOM 4234 O O . GLY A 1 526 ? 24.516 8.129 -50.197 1.00 95.56 526 GLY A O 1
ATOM 4235 N N . LYS A 1 527 ? 23.387 6.198 -50.545 1.00 96.62 527 LYS A N 1
ATOM 4236 C CA . LYS A 1 527 ? 22.721 6.555 -51.811 1.00 96.62 527 LYS A CA 1
ATOM 4237 C C . LYS A 1 527 ? 21.197 6.421 -51.700 1.00 96.62 527 LYS A C 1
ATOM 4239 O O . LYS A 1 527 ? 20.711 5.580 -50.939 1.00 96.62 527 LYS A O 1
ATOM 4244 N N . ASN A 1 528 ? 20.456 7.248 -52.435 1.00 95.88 528 ASN A N 1
ATOM 4245 C CA . ASN A 1 528 ? 18.996 7.178 -52.557 1.00 95.88 528 ASN A CA 1
ATOM 4246 C C . ASN A 1 528 ? 18.562 6.162 -53.638 1.00 95.88 528 ASN A C 1
ATOM 4248 O O . ASN A 1 528 ? 19.394 5.509 -54.267 1.00 95.88 528 ASN A O 1
ATOM 4252 N N . ALA A 1 529 ? 17.252 6.044 -53.875 1.00 94.06 529 ALA A N 1
ATOM 4253 C CA . ALA A 1 529 ? 16.688 5.150 -54.892 1.00 94.06 529 ALA A CA 1
ATOM 4254 C C . ALA A 1 529 ? 17.126 5.445 -56.347 1.00 94.06 529 ALA A C 1
ATOM 4256 O O . ALA A 1 529 ? 17.063 4.545 -57.179 1.00 94.06 529 ALA A O 1
ATOM 4257 N N . ASN A 1 530 ? 17.602 6.660 -56.648 1.00 93.69 530 ASN A N 1
ATOM 4258 C CA . ASN A 1 530 ? 18.124 7.052 -57.965 1.00 93.69 530 ASN A CA 1
ATOM 4259 C C . ASN A 1 530 ? 19.639 6.799 -58.103 1.00 93.69 530 ASN A C 1
ATOM 4261 O O . ASN A 1 530 ? 20.231 7.132 -59.126 1.00 93.69 530 ASN A O 1
ATOM 4265 N N . GLY A 1 531 ? 20.290 6.240 -57.075 1.00 91.62 531 GLY A N 1
ATOM 4266 C CA . GLY A 1 531 ? 21.742 6.040 -57.039 1.00 91.62 531 GLY A CA 1
ATOM 4267 C C . GLY A 1 531 ? 22.541 7.294 -56.664 1.00 91.62 531 GLY A C 1
ATOM 4268 O O . GLY A 1 531 ? 23.772 7.252 -56.652 1.00 91.62 531 GLY A O 1
ATOM 4269 N N . GLU A 1 532 ? 21.868 8.390 -56.315 1.00 94.56 532 GLU A N 1
ATOM 4270 C CA . GLU A 1 532 ? 22.501 9.655 -55.951 1.00 94.56 532 GLU A CA 1
ATOM 4271 C C . GLU A 1 532 ? 22.924 9.647 -54.484 1.00 94.56 532 GLU A C 1
ATOM 4273 O O . GLU A 1 532 ? 22.238 9.122 -53.605 1.00 94.56 532 GLU A O 1
ATOM 4278 N N . ALA A 1 533 ? 24.060 10.272 -54.211 1.00 95.00 533 ALA A N 1
ATOM 4279 C CA . ALA A 1 533 ? 24.610 10.423 -52.878 1.00 95.00 533 ALA A CA 1
ATOM 4280 C C . ALA A 1 533 ? 23.695 11.291 -51.982 1.00 95.00 533 ALA A C 1
ATOM 4282 O O . ALA A 1 533 ? 23.332 12.399 -52.363 1.00 95.00 533 ALA A O 1
ATOM 4283 N N . VAL A 1 534 ? 23.374 10.827 -50.766 1.00 96.00 534 VAL A N 1
ATOM 4284 C CA . VAL A 1 534 ? 22.603 11.625 -49.786 1.00 96.00 534 VAL A CA 1
ATOM 4285 C C . VAL A 1 534 ? 23.512 12.472 -48.881 1.00 96.00 534 VAL A C 1
ATOM 4287 O O . VAL A 1 534 ? 24.699 12.178 -48.742 1.00 96.00 534 VAL A O 1
ATOM 4290 N N . ALA A 1 535 ? 22.981 13.540 -48.281 1.00 94.69 535 ALA A N 1
ATOM 4291 C CA . ALA A 1 535 ? 23.756 14.452 -47.432 1.00 94.69 535 ALA A CA 1
ATOM 4292 C C . ALA A 1 535 ? 24.191 13.805 -46.100 1.00 94.69 535 ALA A C 1
ATOM 4294 O O . ALA A 1 535 ? 23.533 12.882 -45.613 1.00 94.69 535 ALA A O 1
ATOM 4295 N N . SER A 1 536 ? 25.265 14.318 -45.486 1.00 94.69 536 SER A N 1
ATOM 4296 C CA . SER A 1 536 ? 25.627 13.990 -44.097 1.00 94.69 536 SER A CA 1
ATOM 4297 C C . SER A 1 536 ? 24.448 14.271 -43.164 1.00 94.69 536 SER A C 1
ATOM 4299 O O . SER A 1 536 ? 23.761 15.283 -43.313 1.00 94.69 536 SER A O 1
ATOM 4301 N N . GLY A 1 537 ? 24.191 13.379 -42.211 1.00 92.69 537 GLY A N 1
ATOM 4302 C CA . GLY A 1 537 ? 23.030 13.500 -41.336 1.00 92.69 537 GLY A CA 1
ATOM 4303 C C . GLY A 1 537 ? 22.588 12.186 -40.709 1.00 92.69 537 GLY A C 1
ATOM 4304 O O . GLY A 1 537 ? 23.211 11.135 -40.875 1.00 92.69 537 GLY A O 1
ATOM 4305 N N . VAL A 1 538 ? 21.495 12.269 -39.954 1.00 94.38 538 VAL A N 1
ATOM 4306 C CA . VAL A 1 538 ? 20.883 11.119 -39.292 1.00 94.38 538 VAL A CA 1
ATOM 4307 C C . VAL A 1 538 ? 19.881 10.446 -40.224 1.00 94.38 538 VAL A C 1
ATOM 4309 O O . VAL A 1 538 ? 19.024 11.105 -40.811 1.00 94.38 538 VAL A O 1
ATOM 4312 N N . TYR A 1 539 ? 19.950 9.121 -40.279 1.00 96.31 539 TYR A N 1
ATOM 4313 C CA . TYR A 1 539 ? 19.024 8.262 -41.008 1.00 96.31 539 TYR A CA 1
ATOM 4314 C C . TYR A 1 539 ? 18.493 7.156 -40.095 1.00 96.31 539 TYR A C 1
ATOM 4316 O O . TYR A 1 539 ? 19.129 6.794 -39.104 1.00 96.31 539 TYR A O 1
ATOM 4324 N N . LEU A 1 540 ? 17.333 6.600 -40.435 1.00 96.56 540 LEU A N 1
ATOM 4325 C CA . LEU A 1 540 ? 16.743 5.451 -39.754 1.00 96.56 540 LEU A CA 1
ATOM 4326 C C . LEU A 1 540 ? 16.748 4.247 -40.696 1.00 96.56 540 LEU A C 1
ATOM 4328 O O . LEU A 1 540 ? 16.102 4.279 -41.742 1.00 96.56 540 LEU A O 1
ATOM 4332 N N . ALA A 1 541 ? 17.451 3.180 -40.322 1.00 96.94 541 ALA A N 1
ATOM 4333 C CA . ALA A 1 541 ? 17.254 1.867 -40.926 1.00 96.94 541 ALA A CA 1
ATOM 4334 C C . ALA A 1 541 ? 16.054 1.205 -40.255 1.00 96.94 541 ALA A C 1
ATOM 4336 O O . ALA A 1 541 ? 16.048 1.049 -39.039 1.00 96.94 541 ALA A O 1
ATOM 4337 N N . VAL A 1 542 ? 15.056 0.813 -41.037 1.00 96.88 542 VAL A N 1
ATOM 4338 C CA . VAL A 1 542 ? 13.842 0.137 -40.584 1.00 96.88 542 VAL A CA 1
ATOM 4339 C C . VAL A 1 542 ? 13.805 -1.251 -41.201 1.00 96.88 542 VAL A C 1
ATOM 4341 O O . VAL A 1 542 ? 13.861 -1.383 -42.422 1.00 96.88 542 VAL A O 1
ATOM 4344 N N . VAL A 1 543 ? 13.689 -2.279 -40.365 1.00 97.31 543 VAL A N 1
ATOM 4345 C CA . VAL A 1 543 ? 13.521 -3.668 -40.793 1.00 97.31 543 VAL A CA 1
ATOM 4346 C C . VAL A 1 543 ? 12.133 -4.146 -40.396 1.00 97.31 543 VAL A C 1
ATOM 4348 O O . VAL A 1 543 ? 11.784 -4.146 -39.214 1.00 97.31 543 VAL A O 1
ATOM 4351 N N . LYS A 1 544 ? 11.340 -4.557 -41.382 1.00 96.12 544 LYS A N 1
ATOM 4352 C CA . LYS A 1 544 ? 10.004 -5.123 -41.184 1.00 96.12 544 LYS A CA 1
ATOM 4353 C C . LYS A 1 544 ? 10.044 -6.621 -41.420 1.00 96.12 544 LYS A C 1
ATOM 4355 O O . LYS A 1 544 ? 10.564 -7.066 -42.439 1.00 96.12 544 LYS A O 1
ATOM 4360 N N . PHE A 1 545 ? 9.468 -7.383 -40.502 1.00 93.38 545 PHE A N 1
ATOM 4361 C CA . PHE A 1 545 ? 9.343 -8.830 -40.613 1.00 93.38 545 PHE A CA 1
ATOM 4362 C C . PHE A 1 545 ? 8.058 -9.284 -39.919 1.00 93.38 545 PHE A C 1
ATOM 4364 O O . PHE A 1 545 ? 7.844 -9.010 -38.736 1.00 93.38 545 PHE A O 1
ATOM 4371 N N . GLN A 1 546 ? 7.191 -9.983 -40.657 1.00 87.25 546 GLN A N 1
ATOM 4372 C CA . GLN A 1 546 ? 5.848 -10.358 -40.196 1.00 87.25 546 GLN A CA 1
ATOM 4373 C C . GLN A 1 546 ? 5.062 -9.130 -39.681 1.00 87.25 546 GLN A C 1
ATOM 4375 O O . GLN A 1 546 ? 4.887 -8.164 -40.417 1.00 87.25 546 GLN A O 1
ATOM 4380 N N . ARG A 1 547 ? 4.587 -9.149 -38.426 1.00 82.62 547 ARG A N 1
ATOM 4381 C CA . ARG A 1 547 ? 3.885 -8.026 -37.773 1.00 82.62 547 ARG A CA 1
ATOM 4382 C C . ARG A 1 547 ? 4.815 -7.123 -36.949 1.00 82.62 547 ARG A C 1
ATOM 4384 O O . ARG A 1 547 ? 4.327 -6.269 -36.219 1.00 82.62 547 ARG A O 1
ATOM 4391 N N . LYS A 1 548 ? 6.137 -7.322 -37.020 1.00 85.38 548 LYS A N 1
ATOM 4392 C CA . LYS A 1 548 ? 7.129 -6.579 -36.230 1.00 85.38 548 LYS A CA 1
ATOM 4393 C C . LYS A 1 548 ? 7.906 -5.603 -37.111 1.00 85.38 548 LYS A C 1
ATOM 4395 O O . LYS A 1 548 ? 8.275 -5.923 -38.240 1.00 85.38 548 LYS A O 1
ATOM 4400 N N . THR A 1 549 ? 8.192 -4.428 -36.560 1.00 91.38 549 THR A N 1
ATOM 4401 C CA . THR A 1 549 ? 9.040 -3.404 -37.179 1.00 91.38 549 THR A CA 1
ATOM 4402 C C . THR A 1 549 ? 10.110 -2.999 -36.175 1.00 91.38 549 THR A C 1
ATOM 4404 O O . THR A 1 549 ? 9.781 -2.623 -35.058 1.00 91.38 549 THR A O 1
ATOM 4407 N N . LEU A 1 550 ? 11.381 -3.087 -36.561 1.00 90.00 550 LEU A N 1
ATOM 4408 C CA . LEU A 1 550 ? 12.513 -2.626 -35.757 1.00 90.00 550 LEU A CA 1
ATOM 4409 C C . LEU A 1 550 ? 13.226 -1.493 -36.483 1.00 90.00 550 LEU A C 1
ATOM 4411 O O . LEU A 1 550 ? 13.289 -1.495 -37.712 1.00 90.00 550 LEU A O 1
ATOM 4415 N N . SER A 1 551 ? 13.797 -0.550 -35.738 1.00 93.69 551 SER A N 1
ATOM 4416 C CA . SER A 1 551 ? 14.565 0.546 -36.321 1.00 93.69 551 SER A CA 1
ATOM 4417 C C . SER A 1 551 ? 15.886 0.817 -35.596 1.00 93.69 551 SER A C 1
ATOM 4419 O O . SER A 1 551 ? 16.060 0.511 -34.411 1.00 93.69 551 SER A O 1
ATOM 4421 N N . ARG A 1 552 ? 16.855 1.369 -36.334 1.00 93.12 552 ARG A N 1
ATOM 4422 C CA . ARG A 1 552 ? 18.145 1.841 -35.816 1.00 93.12 552 ARG A CA 1
ATOM 4423 C C . ARG A 1 552 ? 18.506 3.187 -36.412 1.00 93.12 552 ARG A C 1
ATOM 4425 O O . ARG A 1 552 ? 18.443 3.384 -37.624 1.00 93.12 552 ARG A O 1
ATOM 4432 N N . LYS A 1 553 ? 18.937 4.089 -35.535 1.00 93.44 553 LYS A N 1
ATOM 4433 C CA . LYS A 1 553 ? 19.516 5.377 -35.902 1.00 93.44 553 LYS A CA 1
ATOM 4434 C C . LYS A 1 553 ? 20.941 5.177 -36.414 1.00 93.44 553 LYS A C 1
ATOM 4436 O O . LYS A 1 553 ? 21.751 4.521 -35.762 1.00 93.44 553 LYS A O 1
ATOM 4441 N N . MET A 1 554 ? 21.240 5.782 -37.555 1.00 95.31 554 MET A N 1
ATOM 4442 C CA . MET A 1 554 ? 22.540 5.747 -38.218 1.00 95.31 554 MET A CA 1
ATOM 4443 C C . MET A 1 554 ? 23.013 7.175 -38.491 1.00 95.31 554 MET A C 1
ATOM 4445 O O . MET A 1 554 ? 22.199 8.036 -38.826 1.00 95.31 554 MET A O 1
ATOM 4449 N N . LEU A 1 555 ? 24.316 7.428 -38.368 1.00 94.06 555 LEU A N 1
ATOM 4450 C CA . LEU A 1 555 ? 24.931 8.723 -38.645 1.00 94.06 555 LEU A CA 1
ATOM 4451 C C . LEU A 1 555 ? 25.883 8.611 -39.841 1.00 94.06 555 LEU A C 1
ATOM 4453 O O . LEU A 1 555 ? 26.946 7.999 -39.739 1.00 94.06 555 LEU A O 1
ATOM 4457 N N . LEU A 1 556 ? 25.499 9.216 -40.967 1.00 94.50 556 LEU A N 1
ATOM 4458 C CA . LEU A 1 556 ? 26.357 9.363 -42.142 1.00 94.50 556 LEU A CA 1
ATOM 4459 C C . LEU A 1 556 ? 27.196 10.631 -41.988 1.00 94.50 556 LEU A C 1
ATOM 4461 O O . LEU A 1 556 ? 26.643 11.722 -41.831 1.00 94.50 556 LEU A O 1
ATOM 4465 N N . VAL A 1 557 ? 28.514 10.482 -42.083 1.00 90.62 557 VAL A N 1
ATOM 4466 C CA . VAL A 1 557 ? 29.474 11.588 -42.094 1.00 90.62 557 VAL A CA 1
ATOM 4467 C C . VAL A 1 557 ? 30.235 11.504 -43.407 1.00 90.62 557 VAL A C 1
ATOM 4469 O O . VAL A 1 557 ? 30.898 10.504 -43.658 1.00 90.62 557 VAL A O 1
ATOM 4472 N N . ARG A 1 558 ? 30.114 12.520 -44.258 1.00 76.44 558 ARG A N 1
ATOM 4473 C CA . ARG A 1 558 ? 30.941 12.684 -45.456 1.00 76.44 558 ARG A CA 1
ATOM 4474 C C . ARG A 1 558 ? 31.920 13.823 -45.308 1.00 76.44 558 ARG A C 1
ATOM 4476 O O . ARG A 1 558 ? 31.515 14.844 -44.705 1.00 76.44 558 ARG A O 1
#

Solvent-accessible surface area (backbone atoms only — not comparable to full-atom values): 29227 Å² total; per-residue (Å²): 100,58,38,43,77,92,55,38,88,76,54,39,73,57,41,69,32,45,94,78,71,40,58,26,31,37,12,74,37,41,51,92,74,58,79,63,55,40,58,46,37,68,73,37,48,54,94,50,71,42,73,64,48,71,46,58,52,37,45,38,62,72,38,32,54,57,58,45,56,52,19,26,44,38,34,48,47,22,41,69,79,35,53,62,26,56,32,48,56,22,74,50,51,95,66,42,75,72,72,53,34,34,66,56,54,56,28,40,44,39,51,53,28,50,58,69,40,40,46,97,78,19,35,17,36,27,31,38,42,46,62,62,80,83,60,90,86,48,27,70,70,69,60,79,76,69,37,29,25,32,15,62,20,39,46,47,7,14,42,46,17,20,43,31,31,49,49,24,50,47,35,36,75,66,71,44,52,85,50,29,64,60,29,42,52,53,16,49,33,7,37,57,31,19,74,75,58,68,52,95,86,41,63,74,75,29,29,44,30,43,16,24,19,19,22,33,53,18,55,78,63,59,45,64,70,26,52,53,47,21,60,71,47,53,78,64,81,48,45,82,40,67,49,59,43,90,102,75,48,61,42,46,69,21,50,52,45,43,50,73,42,80,49,100,84,58,62,60,70,60,34,54,41,50,47,46,17,44,45,45,46,27,40,65,31,29,48,51,33,11,76,74,34,97,54,32,46,28,36,60,81,82,62,66,46,35,77,16,55,74,38,28,43,68,40,60,53,30,52,52,33,21,71,76,65,69,45,63,67,33,53,52,48,43,50,34,22,42,41,24,31,62,24,48,42,91,68,51,35,9,38,36,13,79,38,71,97,37,42,58,75,51,50,36,36,39,39,34,69,59,45,56,50,92,73,43,62,67,62,71,44,31,37,11,32,25,40,61,83,80,94,76,80,65,49,61,69,51,29,80,51,39,76,42,77,78,47,81,68,53,55,94,78,45,64,45,78,60,47,58,72,83,39,37,64,10,52,69,35,14,19,39,34,40,43,63,24,40,25,35,34,51,17,46,54,47,52,72,43,56,67,62,46,63,65,73,70,76,72,74,72,68,79,65,82,86,47,64,70,43,74,52,80,49,49,54,68,67,22,64,59,47,31,35,42,35,36,32,32,57,49,65,44,57,35,36,34,34,35,24,41,86,86,69,49,78,42,32,75,80,43,79,46,75,43,65,53,44,79,48,75,48,74,46,65,48,47,34,76,88,70,46,76,60,78,64,44,60,33,35,45,35,41,37,44,87,96,46,76,46,75,44,84,41,41,42,52,122

Radius of gyration: 27.18 Å; Cα contacts (8 Å, |Δi|>4): 1166; chains: 1; bounding box: 59×51×86 Å

Mean predicted aligned error: 10.56 Å

Secondary structure (DSSP, 8-state):
--B-TTT-SS-B---S-GGGT--EEEES--GGG-S-HHHHHHHTEEEEEE----S---SSS--EETTHHHHHHHHHHHHHH-GGG--TTSS--TTTTSSS-HHHHHHHHHHHHHHHTB-TTS-BB-EEE-SSPPPTT--TTT--PPEEEPPB-HHHHHHHHHHHHHHHHHHHHTT-GGGHHHHHHHHHHHHHHHHH-PPTT-HHHHHHHHHHHHHHHHHHH--HHHHHHHHHH----STTS-SEETTTEE-HHHHHHHHT---TT--HHHHHHHHHHHHHHIIIIIIHHHHHSTT-----SSS-S-TTTTTS---HHHHHHHHHH--HHHHHHHHHHHHHHHT-STT----STTSSSS-------HHHHHSSGGG-SPTT-----------SS--STTSTTGGGGG-SS-GGGS-GGG-----TT-HHHH---IIIIIHHHHHHHHHHSPTT------------SS---EEPPPBSSSBSS-EEEEEEESSSEEEEEEEEETTS-EEEEEEEEEE-SEEEEEEE-SB-TTSPBPPSEEEEEEEEETTEEEEEEEEE--

pLDDT: mean 92.24, std 9.8, range [30.31, 98.94]